Protein AF-0000000072044956 (afdb_homodimer)

Organism: Hevea brasiliensis (NCBI:txid3981)

Secondary structure (DSSP, 8-state):
--SSHHHHHHHTT-EEEEEE-SSEEEEEETTS-EEEEE--GGGTTSSSS-S-EEEEEE---TTTTS-TTTPPPEEEEEE-SSEEEEEETTSEEEEEESS-EEEES-EEEEEE-SSEEEEEETT--EEEEEEEEEE--SSS---EEEEEEEEEEE-GGGTTS-EEEEEE-SSEEEEEEESSSS-SS-PEEEEEEE--TTSTT-SSS---EEEEEE-HHHHTTSHHHHT-/--SSHHHHHHHTT-EEEEEE-SSEEEEEETTS-EEEEE--GGGTTSSSS-S-EEEEEE---TTTTS-TTTPPPEEEEEE-SSEEEEEETTS-EEEEESS-EEE-S-EEEEEE-SSEEEEEETT--EEEEEEEEEE--SSS---EEEEEEEEEEE-GGGTTS-EEEEEE-SSEEEEEEESSSS-SS-PEEEEEEE--TTSTT-SSS---EEEEEE-HHHHTTSHHHHT-

Radius of gyration: 22.31 Å; Cα contacts (8 Å, |Δi|>4): 1337; chains: 2; bounding box: 54×69×63 Å

Nearest PDB structures (foldseek):
  4dnv-assembly3_A  TM=7.582E-01  e=2.349E-16  Arabidopsis thaliana
  4d9s-assembly1_A  TM=7.689E-01  e=5.384E-16  Arabidopsis thaliana
  6xzm-assembly2_B  TM=7.632E-01  e=5.691E-16  Arabidopsis thaliana
  7q40-assembly1_A  TM=7.550E-01  e=3.161E-15  Homo sapiens
  3mvd-assembly1_K  TM=6.846E-01  e=3.550E-12  Drosophila melanogaster

Sequence (456 aa):
MDDALRSSSNLSRKVVSVAAGEAHTLALTGDGCVYSWGRGMFGRLGIGSEVDALLPVQVKCDTCSESEEKRLKLVGIAAGAYHSMALADDGSVWCWGYNPCILHAGACSVKAGGMMSLAIDNLGTLWIWGNCPQQSSSSGESGFSLVSSFTPIPVWDFHGHTVVKVACGNEHVVALVSVGETYEGEDLLCYSWGNNNHGQLGLGDRESRIHPELLKHLTSILPGLFMRMDDALRSSSNLSRKVVSVAAGEAHTLALTGDGCVYSWGRGMFGRLGIGSEVDALLPVQVKCDTCSESEEKRLKLVGIAAGAYHSMALADDGSVWCWGYNPCILHAGACSVKAGGMMSLAIDNLGTLWIWGNCPQQSSSSGESGFSLVSSFTPIPVWDFHGHTVVKVACGNEHVVALVSVGETYEGEDLLCYSWGNNNHGQLGLGDRESRIHPELLKHLTSILPGLFMR

pLDDT: mean 86.46, std 17.63, range [26.25, 98.56]

Solvent-accessible surface area (backbone atoms only — not comparable to full-atom values): 22345 Å² total; per-residue (Å²): 124,73,71,65,62,61,56,61,62,31,56,28,40,27,58,74,45,63,30,27,15,44,48,26,31,39,36,32,21,61,61,18,48,44,30,18,19,2,39,7,60,63,22,31,36,36,66,88,43,48,61,58,29,28,38,72,34,67,40,72,46,88,33,69,82,38,57,78,90,74,26,62,33,40,74,44,73,34,31,13,46,47,23,29,37,35,32,31,76,80,11,33,34,44,33,31,16,55,53,40,36,75,43,86,67,36,34,75,45,74,45,46,17,43,52,31,39,37,33,30,24,76,76,16,49,43,30,40,27,16,49,34,51,33,75,39,75,59,91,85,60,88,39,82,37,71,41,80,32,51,56,74,38,70,52,64,92,45,65,70,24,17,48,77,46,70,29,40,17,50,51,33,40,39,35,33,26,28,82,41,55,62,74,83,81,65,68,45,44,48,28,19,27,20,56,11,85,41,5,35,46,28,73,64,49,51,71,56,32,66,52,77,39,74,31,58,75,61,47,57,66,18,60,72,69,70,76,112,125,74,71,64,61,62,56,59,64,31,58,30,40,27,59,72,44,63,30,25,14,45,47,27,31,39,36,31,22,61,60,19,48,45,30,19,20,2,39,7,59,64,23,30,37,36,66,86,43,49,62,59,29,28,38,70,35,66,40,72,44,88,33,70,79,40,59,78,89,73,25,61,33,40,75,44,74,35,31,14,44,45,23,29,35,35,32,30,76,80,11,33,34,43,33,29,18,56,53,41,36,74,44,86,66,36,35,77,44,74,45,46,16,43,51,30,38,37,33,29,24,76,75,17,50,42,30,40,26,15,50,34,51,33,75,38,76,60,92,83,58,88,38,81,37,70,42,81,33,51,56,74,37,71,53,65,91,45,66,71,23,16,48,77,46,69,28,39,16,50,51,32,38,41,36,33,26,30,83,40,55,61,74,84,82,65,68,46,44,47,29,20,27,20,55,10,85,42,6,35,46,28,71,64,49,50,71,57,31,64,52,77,40,74,30,60,75,60,46,59,64,17,60,72,69,71,75,110

InterPro domains:
  IPR000408 Regulator of chromosome condensation, RCC1 [PF00415] (31-87)
  IPR000408 Regulator of chromosome condensation, RCC1 [PF00415] (190-219)
  IPR000408 Regulator of chromosome condensation, RCC1 [PR00633] (18-34)
  IPR000408 Regulator of chromosome condensation, RCC1 [PR00633] (34-48)
  IPR000408 Regulator of chromosome condensation, RCC1 [PR00633] (183-204)
  IPR000408 Regulator of chromosome condensation, RCC1 [PS00626] (77-87)
  IPR000408 Regulator of chromosome condensation, RCC1 [PS50012] (32-90)
  IPR000408 Regulator of chromosome condensation, RCC1 [PS50012] (124-179)
  IPR000408 Regulator of chromosome condensation, RCC1 [PS50012] (188-228)
  IPR009091 Regulator of chromosome condensation 1/beta-lactamase-inhibitor protein II [G3DSA:2.130.10.30] (4-102)
  IPR009091 Regulator of chromosome condensation 1/beta-lactamase-inhibitor protein II [G3DSA:2.130.10.30] (103-223)
  IPR009091 Regulator of chromosome condensation 1/beta-lactamase-inhibitor protein II [SSF50985] (11-60)
  IPR009091 Regulator of chromosome condensation 1/beta-lactamase-inhibitor protein II [SSF50985] (72-217)
  IPR051210 Ubiquitin ligases and GEF domain-containing protein [PTHR22870] (13-98)

Foldseek 3Di:
DVVVVVVVVVQLAQFDDKEDAQFKIWTAGNLQWIWMFGQCCQNQRQCPDRHGHPDTDTHDDVQPPPDSVRRWHWDDKYDAHFKIWTATPQQWIFIGGQQTEIDDQQFDDWYYEHQKIWTAHPQQWIKIFGFAWDQDPPDDDRAIGGDHGNDIDTQCVQVQKHWDDKDDYNWKIKTWIDPGSDDDPDHTWIWMFTAQCPPVRCCPDRGGHNHIDTNVVVCVVVVPDPPD/DVVVVVVVVVQQAQFDDKEDAQFKIWTAGNLQWIWMFGQCCQNQRQCPDRHGHPDTDTHDDVQVPDDSVRRWHWDDKYDAHFKIWTATPQQWIFIGGQLTEIRDQQFDDWYYEHQKIWTAHPQQWIKIFGQAWDQDPPDDDRAIGGDHGNDIDTQCVQVQKHWDDKDDYNWKIKTWIDPGSDDDPDHTWIWMFTAQCPPVRCCPDRGGHNHIDTNVVVCVVVVPDPPD

Structure (mmCIF, N/CA/C/O backbone):
data_AF-0000000072044956-model_v1
#
loop_
_entity.id
_entity.type
_entity.pdbx_description
1 polymer 'Uncharacterized protein'
#
loop_
_atom_site.group_PDB
_atom_site.id
_atom_site.type_symbol
_atom_site.label_atom_id
_atom_site.label_alt_id
_atom_site.label_comp_id
_atom_site.label_asym_id
_atom_site.label_entity_id
_atom_site.label_seq_id
_atom_site.pdbx_PDB_ins_code
_atom_site.Cartn_x
_atom_site.Cartn_y
_atom_site.Cartn_z
_atom_site.occupancy
_atom_site.B_iso_or_equiv
_atom_site.auth_seq_id
_atom_site.auth_comp_id
_atom_site.auth_asym_id
_atom_site.auth_atom_id
_atom_site.pdbx_PDB_model_num
ATOM 1 N N . MET A 1 1 ? 16.078 -40.281 10.008 1 28.23 1 MET A N 1
ATOM 2 C CA . MET A 1 1 ? 17.109 -39.344 9.562 1 28.23 1 MET A CA 1
ATOM 3 C C . MET A 1 1 ? 16.688 -38.625 8.281 1 28.23 1 MET A C 1
ATOM 5 O O . MET A 1 1 ? 17.219 -37.594 7.941 1 28.23 1 MET A O 1
ATOM 9 N N . ASP A 1 2 ? 16.203 -39.406 7.301 1 31.38 2 ASP A N 1
ATOM 10 C CA . ASP A 1 2 ? 15.859 -38.969 5.953 1 31.38 2 ASP A CA 1
ATOM 11 C C . ASP A 1 2 ? 14.641 -38.031 5.973 1 31.38 2 ASP A C 1
ATOM 13 O O . ASP A 1 2 ? 14.32 -37.406 4.973 1 31.38 2 ASP A O 1
ATOM 17 N N . ASP A 1 3 ? 13.656 -38.25 6.809 1 34.81 3 ASP A N 1
ATOM 18 C CA . ASP A 1 3 ? 12.391 -37.531 6.895 1 34.81 3 ASP A CA 1
ATOM 19 C C . ASP A 1 3 ? 12.609 -36.094 7.309 1 34.81 3 ASP A C 1
ATOM 21 O O . ASP A 1 3 ? 11.672 -35.281 7.32 1 34.81 3 ASP A O 1
ATOM 25 N N . ALA A 1 4 ? 13.555 -35.75 8.156 1 36.62 4 ALA A N 1
ATOM 26 C CA . ALA A 1 4 ? 13.969 -34.406 8.602 1 36.62 4 ALA A CA 1
ATOM 27 C C . ALA A 1 4 ? 14.398 -33.562 7.422 1 36.62 4 ALA A C 1
ATOM 29 O O . ALA A 1 4 ? 14.391 -32.312 7.516 1 36.62 4 ALA A O 1
ATOM 30 N N . LEU A 1 5 ? 15.094 -33.969 6.398 1 35.97 5 LEU A N 1
ATOM 31 C CA . LEU A 1 5 ? 15.594 -33.25 5.23 1 35.97 5 LEU A CA 1
ATOM 32 C C . LEU A 1 5 ? 14.445 -32.75 4.371 1 35.97 5 LEU A C 1
ATOM 34 O O . LEU A 1 5 ? 14.633 -31.844 3.547 1 35.97 5 LEU A O 1
ATOM 38 N N . ARG A 1 6 ? 13.344 -33.469 4.098 1 37.34 6 ARG A N 1
ATOM 39 C CA . ARG A 1 6 ? 12.164 -33.156 3.303 1 37.34 6 ARG A CA 1
ATOM 40 C C . ARG A 1 6 ? 11.398 -31.984 3.91 1 37.34 6 ARG A C 1
ATOM 42 O O . ARG A 1 6 ? 10.672 -31.281 3.207 1 37.34 6 ARG A O 1
ATOM 49 N N . SER A 1 7 ? 11.273 -31.781 5.184 1 41.22 7 SER A N 1
ATOM 50 C CA . SER A 1 7 ? 10.523 -30.812 5.977 1 41.22 7 SER A CA 1
ATOM 51 C C . SER A 1 7 ? 11.102 -29.406 5.824 1 41.22 7 SER A C 1
ATOM 53 O O . SER A 1 7 ? 10.352 -28.438 5.715 1 41.22 7 SER A O 1
ATOM 55 N N . SER A 1 8 ? 12.383 -29.219 6.031 1 42.69 8 SER A N 1
ATOM 56 C CA . SER A 1 8 ? 13.109 -27.969 5.977 1 42.69 8 SER A CA 1
ATOM 57 C C . SER A 1 8 ? 13.117 -27.391 4.566 1 42.69 8 SER A C 1
ATOM 59 O O . SER A 1 8 ? 13.016 -26.172 4.387 1 42.69 8 SER A O 1
ATOM 61 N N . SER A 1 9 ? 13.453 -28.203 3.535 1 43.94 9 SER A N 1
ATOM 62 C CA . SER A 1 9 ? 13.586 -27.781 2.146 1 43.94 9 SER A CA 1
ATOM 63 C C . SER A 1 9 ? 12.273 -27.219 1.607 1 43.94 9 SER A C 1
ATOM 65 O O . SER A 1 9 ? 12.273 -26.281 0.808 1 43.94 9 SER A O 1
ATOM 67 N N . ASN A 1 10 ? 11.109 -27.875 2.105 1 48.94 10 ASN A N 1
ATOM 68 C CA . ASN A 1 10 ? 9.758 -27.578 1.628 1 48.94 10 ASN A CA 1
ATOM 69 C C . ASN A 1 10 ? 9.266 -26.234 2.172 1 48.94 10 ASN A C 1
ATOM 71 O O . ASN A 1 10 ? 8.539 -25.516 1.487 1 48.94 10 ASN A O 1
ATOM 75 N N . LEU A 1 11 ? 9.586 -26.062 3.553 1 48.88 11 LEU A N 1
ATOM 76 C CA . LEU A 1 11 ? 9.258 -24.828 4.246 1 48.88 11 LEU A CA 1
ATOM 77 C C . LEU A 1 11 ? 9.883 -23.625 3.543 1 48.88 11 LEU A C 1
ATOM 79 O O . LEU A 1 11 ? 9.359 -22.516 3.623 1 48.88 11 LEU A O 1
ATOM 83 N N . SER A 1 12 ? 11.008 -23.953 2.76 1 54.25 12 SER A N 1
ATOM 84 C CA . SER A 1 12 ? 11.844 -22.922 2.154 1 54.25 12 SER A CA 1
ATOM 85 C C . SER A 1 12 ? 11.148 -22.297 0.952 1 54.25 12 SER A C 1
ATOM 87 O O . SER A 1 12 ? 11.383 -21.125 0.643 1 54.25 12 SER A O 1
ATOM 89 N N . ARG A 1 13 ? 10.047 -22.984 0.531 1 64.5 13 ARG A N 1
ATOM 90 C CA . ARG A 1 13 ? 9.5 -22.422 -0.694 1 64.5 13 ARG A CA 1
ATOM 91 C C . ARG A 1 13 ? 8.062 -21.938 -0.477 1 64.5 13 ARG A C 1
ATOM 93 O O . ARG A 1 13 ? 7.367 -21.609 -1.434 1 64.5 13 ARG A O 1
ATOM 100 N N . LYS A 1 14 ? 7.734 -21.797 0.806 1 85.88 14 LYS A N 1
ATOM 101 C CA . LYS A 1 14 ? 6.398 -21.297 1.13 1 85.88 14 LYS A CA 1
ATOM 102 C C . LYS A 1 14 ? 6.285 -19.797 0.848 1 85.88 14 LYS A C 1
ATOM 104 O O . LYS A 1 14 ? 7.215 -19.031 1.127 1 85.88 14 LYS A O 1
ATOM 109 N N . VAL A 1 15 ? 5.117 -19.5 0.279 1 91.94 15 VAL A N 1
ATOM 110 C CA . VAL A 1 15 ? 4.871 -18.078 0.07 1 91.94 15 VAL A CA 1
ATOM 111 C C . VAL A 1 15 ? 4.609 -17.391 1.411 1 91.94 15 VAL A C 1
ATOM 113 O O . VAL A 1 15 ? 3.75 -17.828 2.18 1 91.94 15 VAL A O 1
ATOM 116 N N . VAL A 1 16 ? 5.336 -16.359 1.676 1 93.12 16 VAL A N 1
ATOM 117 C CA . VAL A 1 16 ? 5.223 -15.719 2.986 1 93.12 16 VAL A CA 1
ATOM 118 C C . VAL A 1 16 ? 4.68 -14.297 2.83 1 93.12 16 VAL A C 1
ATOM 120 O O . VAL A 1 16 ? 4.227 -13.695 3.803 1 93.12 16 VAL A O 1
ATOM 123 N N . SER A 1 17 ? 4.711 -13.766 1.625 1 95.38 17 SER A N 1
ATOM 124 C CA . SER A 1 17 ? 4.184 -12.43 1.374 1 95.38 17 SER A CA 1
ATOM 125 C C . SER A 1 17 ? 3.742 -12.266 -0.077 1 95.38 17 SER A C 1
ATOM 127 O O . SER A 1 17 ? 4.246 -12.961 -0.963 1 95.38 17 SER A O 1
ATOM 129 N N . VAL A 1 18 ? 2.791 -11.383 -0.271 1 96.69 18 VAL A N 1
ATOM 130 C CA . VAL A 1 18 ? 2.316 -11.055 -1.612 1 96.69 18 VAL A CA 1
ATOM 131 C C . VAL A 1 18 ? 2.17 -9.547 -1.756 1 96.69 18 VAL A C 1
ATOM 133 O O . VAL A 1 18 ? 1.897 -8.844 -0.777 1 96.69 18 VAL A O 1
ATOM 136 N N . ALA A 1 19 ? 2.342 -9.047 -2.924 1 97.12 19 ALA A N 1
ATOM 137 C CA . ALA A 1 19 ? 2.109 -7.664 -3.336 1 97.12 19 ALA A CA 1
ATOM 138 C C . ALA A 1 19 ? 1.565 -7.602 -4.758 1 97.12 19 ALA A C 1
ATOM 140 O O . ALA A 1 19 ? 1.795 -8.508 -5.559 1 97.12 19 ALA A O 1
ATOM 141 N N . ALA A 1 20 ? 0.822 -6.562 -5.035 1 96.88 20 ALA A N 1
ATOM 142 C CA . ALA A 1 20 ? 0.231 -6.414 -6.363 1 96.88 20 ALA A CA 1
ATOM 143 C C . ALA A 1 20 ? 0.33 -4.973 -6.852 1 96.88 20 ALA A C 1
ATOM 145 O O . ALA A 1 20 ? 0.141 -4.035 -6.074 1 96.88 20 ALA A O 1
ATOM 146 N N . GLY A 1 21 ? 0.699 -4.793 -8.055 1 95.25 21 GLY A N 1
ATOM 147 C CA . GLY A 1 21 ? 0.636 -3.51 -8.734 1 95.25 21 GLY A CA 1
ATOM 148 C C . GLY A 1 21 ? -0.592 -3.357 -9.609 1 95.25 21 GLY A C 1
ATOM 149 O O . GLY A 1 21 ? -1.627 -3.975 -9.352 1 95.25 21 GLY A O 1
ATOM 150 N N . GLU A 1 22 ? -0.452 -2.531 -10.602 1 94 22 GLU A N 1
ATOM 151 C CA . GLU A 1 22 ? -1.601 -2.26 -11.461 1 94 22 GLU A CA 1
ATOM 152 C C . GLU A 1 22 ? -2.115 -3.541 -12.109 1 94 22 GLU A C 1
ATOM 154 O O . GLU A 1 22 ? -3.318 -3.811 -12.094 1 94 22 GLU A O 1
ATOM 159 N N . ALA A 1 23 ? -1.219 -4.316 -12.688 1 96.81 23 ALA A N 1
ATOM 160 C CA . ALA A 1 23 ? -1.613 -5.508 -13.43 1 96.81 23 ALA A CA 1
ATOM 161 C C . ALA A 1 23 ? -0.58 -6.621 -13.273 1 96.81 23 ALA A C 1
ATOM 163 O O . ALA A 1 23 ? -0.407 -7.449 -14.172 1 96.81 23 ALA A O 1
ATOM 164 N N . HIS A 1 24 ? 0.152 -6.605 -12.156 1 97.75 24 HIS A N 1
ATOM 165 C CA . HIS A 1 24 ? 1.129 -7.641 -11.852 1 97.75 24 HIS A CA 1
ATOM 166 C C . HIS A 1 24 ? 1.108 -7.996 -10.367 1 97.75 24 HIS A C 1
ATOM 168 O O . HIS A 1 24 ? 0.584 -7.234 -9.547 1 97.75 24 HIS A O 1
ATOM 174 N N . THR A 1 25 ? 1.603 -9.148 -10.109 1 98.06 25 THR A N 1
ATOM 175 C CA . THR A 1 25 ? 1.617 -9.68 -8.75 1 98.06 25 THR A CA 1
ATOM 176 C C . THR A 1 25 ? 3.008 -10.188 -8.383 1 98.06 25 THR A C 1
ATOM 178 O O . THR A 1 25 ? 3.721 -10.734 -9.234 1 98.06 25 THR A O 1
ATOM 181 N N . LEU A 1 26 ? 3.4 -9.992 -7.164 1 97.5 26 LEU A N 1
ATOM 182 C CA . LEU A 1 26 ? 4.629 -10.523 -6.578 1 97.5 26 LEU A CA 1
ATOM 183 C C . LEU A 1 26 ? 4.316 -11.492 -5.441 1 97.5 26 LEU A C 1
ATOM 185 O O . LEU A 1 26 ? 3.393 -11.258 -4.66 1 97.5 26 LEU A O 1
ATOM 189 N N . ALA A 1 27 ? 5.09 -12.508 -5.332 1 96.5 27 ALA A N 1
ATOM 190 C CA . ALA A 1 27 ? 5.074 -13.414 -4.188 1 96.5 27 ALA A CA 1
ATOM 191 C C . ALA A 1 27 ? 6.48 -13.633 -3.641 1 96.5 27 ALA A C 1
ATOM 193 O O . ALA A 1 27 ? 7.418 -13.891 -4.398 1 96.5 27 ALA A O 1
ATOM 194 N N . LEU A 1 28 ? 6.648 -13.516 -2.4 1 94.88 28 LEU A N 1
ATOM 195 C CA . LEU A 1 28 ? 7.895 -13.781 -1.691 1 94.88 28 LEU A CA 1
ATOM 196 C C . LEU A 1 28 ? 7.836 -15.133 -0.979 1 94.88 28 LEU A C 1
ATOM 198 O O . LEU A 1 28 ? 6.883 -15.414 -0.25 1 94.88 28 LEU A O 1
ATOM 202 N N . THR A 1 29 ? 8.859 -15.922 -1.203 1 91.69 29 THR A N 1
ATOM 203 C CA . THR A 1 29 ? 8.898 -17.234 -0.555 1 91.69 29 THR A CA 1
ATOM 204 C C . THR A 1 29 ? 9.867 -17.219 0.622 1 91.69 29 THR A C 1
ATOM 206 O O . THR A 1 29 ? 10.734 -16.359 0.715 1 91.69 29 THR A O 1
ATOM 209 N N . GLY A 1 30 ? 9.703 -18.156 1.497 1 88.81 30 GLY A N 1
ATOM 210 C CA . GLY A 1 30 ? 10.469 -18.25 2.73 1 88.81 30 GLY A CA 1
ATOM 211 C C . GLY A 1 30 ? 11.953 -18.422 2.498 1 88.81 30 GLY A C 1
ATOM 212 O O . GLY A 1 30 ? 12.766 -18.031 3.342 1 88.81 30 GLY A O 1
ATOM 213 N N . ASP A 1 31 ? 12.328 -18.969 1.312 1 86.62 31 ASP A N 1
ATOM 214 C CA . ASP A 1 31 ? 13.742 -19.156 1.01 1 86.62 31 ASP A CA 1
ATOM 215 C C . ASP A 1 31 ? 14.359 -17.891 0.431 1 86.62 31 ASP A C 1
ATOM 217 O O . ASP A 1 31 ? 15.523 -17.875 0.037 1 86.62 31 ASP A O 1
ATOM 221 N N . GLY A 1 32 ? 13.523 -16.906 0.326 1 90.25 32 GLY A N 1
ATOM 222 C CA . GLY A 1 32 ? 14.047 -15.609 -0.073 1 90.25 32 GLY A CA 1
ATOM 223 C C . GLY A 1 32 ? 14.008 -15.383 -1.573 1 90.25 32 GLY A C 1
ATOM 224 O O . GLY A 1 32 ? 14.758 -14.57 -2.105 1 90.25 32 GLY A O 1
ATOM 225 N N . CYS A 1 33 ? 13.18 -16.109 -2.273 1 90.88 33 CYS A N 1
ATOM 226 C CA . CYS A 1 33 ? 12.977 -15.898 -3.703 1 90.88 33 CYS A CA 1
ATOM 227 C C . CYS A 1 33 ? 11.703 -15.094 -3.959 1 90.88 33 CYS A C 1
ATOM 229 O O . CYS A 1 33 ? 10.773 -15.141 -3.16 1 90.88 33 CYS A O 1
ATOM 231 N N . VAL A 1 34 ? 11.758 -14.359 -5.055 1 94.19 34 VAL A N 1
ATOM 232 C CA . VAL A 1 34 ? 10.578 -13.609 -5.473 1 94.19 34 VAL A CA 1
ATOM 233 C C . VAL A 1 34 ? 10.07 -14.141 -6.812 1 94.19 34 VAL A C 1
ATOM 235 O O . VAL A 1 34 ? 10.867 -14.422 -7.715 1 94.19 34 VAL A O 1
ATOM 238 N N . TYR A 1 35 ? 8.805 -14.359 -6.855 1 94.94 35 TYR A N 1
ATOM 239 C CA . TYR A 1 35 ? 8.117 -14.695 -8.094 1 94.94 35 TYR A CA 1
ATOM 240 C C . TYR A 1 35 ? 7.195 -13.57 -8.539 1 94.94 35 TYR A C 1
ATOM 242 O O . TYR A 1 35 ? 6.637 -12.852 -7.703 1 94.94 35 TYR A O 1
ATOM 250 N N . SER A 1 36 ? 7.082 -13.414 -9.828 1 97.19 36 SER A N 1
ATOM 251 C CA . SER A 1 36 ? 6.203 -12.398 -10.391 1 97.19 36 SER A CA 1
ATOM 252 C C . SER A 1 36 ? 5.418 -12.938 -11.578 1 97.19 36 SER A C 1
ATOM 254 O O . SER A 1 36 ? 5.84 -13.898 -12.227 1 97.19 36 SER A O 1
ATOM 256 N N . TRP A 1 37 ? 4.227 -12.398 -11.766 1 98.25 37 TRP A N 1
ATOM 257 C CA . TRP A 1 37 ? 3.422 -12.719 -12.938 1 98.25 37 TRP A CA 1
ATOM 258 C C . TRP A 1 37 ? 2.473 -11.57 -13.273 1 98.25 37 TRP A C 1
ATOM 260 O O . TRP A 1 37 ? 2.307 -10.641 -12.484 1 98.25 37 TRP A O 1
ATOM 270 N N . GLY A 1 38 ? 1.836 -11.711 -14.5 1 98.38 38 GLY A N 1
ATOM 271 C CA . GLY A 1 38 ? 0.952 -10.664 -14.992 1 98.38 38 GLY A CA 1
ATOM 272 C C . GLY A 1 38 ? 1.553 -9.867 -16.125 1 98.38 38 GLY A C 1
ATOM 273 O O . GLY A 1 38 ? 2.223 -10.422 -17 1 98.38 38 GLY A O 1
ATOM 274 N N . ARG A 1 39 ? 1.214 -8.562 -16.125 1 98.5 39 ARG A N 1
ATOM 275 C CA . ARG A 1 39 ? 1.694 -7.68 -17.172 1 98.5 39 ARG A CA 1
ATOM 276 C C . ARG A 1 39 ? 3.205 -7.496 -17.094 1 98.5 39 ARG A C 1
ATOM 278 O O . ARG A 1 39 ? 3.75 -7.281 -16.016 1 98.5 39 ARG A O 1
ATOM 285 N N . GLY A 1 40 ? 3.861 -7.559 -18.25 1 97.75 40 GLY A N 1
ATOM 286 C CA . GLY A 1 40 ? 5.316 -7.496 -18.266 1 97.75 40 GLY A CA 1
ATOM 287 C C . GLY A 1 40 ? 5.852 -6.164 -18.75 1 97.75 40 GLY A C 1
ATOM 288 O O . GLY A 1 40 ? 7.062 -5.93 -18.719 1 97.75 40 GLY A O 1
ATOM 289 N N . MET A 1 41 ? 4.98 -5.277 -19.172 1 96.81 41 MET A N 1
ATOM 290 C CA . MET A 1 41 ? 5.371 -3.986 -19.734 1 96.81 41 MET A CA 1
ATOM 291 C C . MET A 1 41 ? 6.324 -3.256 -18.781 1 96.81 41 MET A C 1
ATOM 293 O O . MET A 1 41 ? 6.141 -3.283 -17.562 1 96.81 41 MET A O 1
ATOM 297 N N . PHE A 1 42 ? 7.43 -2.59 -19.297 1 95.44 42 PHE A N 1
ATOM 298 C CA . PHE A 1 42 ? 8.477 -1.84 -18.609 1 95.44 42 PHE A CA 1
ATOM 299 C C . PHE A 1 42 ? 9.43 -2.781 -17.891 1 95.44 42 PHE A C 1
ATOM 301 O O . PHE A 1 42 ? 10.359 -2.332 -17.219 1 95.44 42 PHE A O 1
ATOM 308 N N . GLY A 1 43 ? 9.188 -4.105 -18 1 96.19 43 GLY A N 1
ATOM 309 C CA . GLY A 1 43 ? 10.047 -5.066 -17.312 1 96.19 43 GLY A CA 1
ATOM 310 C C . GLY A 1 43 ? 9.68 -5.27 -15.859 1 96.19 43 GLY A C 1
ATOM 311 O O . GLY A 1 43 ? 10.516 -5.668 -15.047 1 96.19 43 GLY A O 1
ATOM 312 N N . ARG A 1 44 ? 8.445 -5.016 -15.539 1 96.38 44 ARG A N 1
ATOM 313 C CA . ARG A 1 44 ? 8.031 -4.953 -14.141 1 96.38 44 ARG A CA 1
ATOM 314 C C . ARG A 1 44 ? 7.973 -6.344 -13.523 1 96.38 44 ARG A C 1
ATOM 316 O O . ARG A 1 44 ? 7.832 -6.488 -12.305 1 96.38 44 ARG A O 1
ATOM 323 N N . LEU A 1 45 ? 8.172 -7.367 -14.312 1 97.19 45 LEU A N 1
ATOM 324 C CA . LEU A 1 45 ? 8.195 -8.719 -13.758 1 97.19 45 LEU A CA 1
ATOM 325 C C . LEU A 1 45 ? 9.617 -9.141 -13.414 1 97.19 45 LEU A C 1
ATOM 327 O O . LEU A 1 45 ? 9.828 -10.148 -12.742 1 97.19 45 LEU A O 1
ATOM 331 N N . GLY A 1 46 ? 10.648 -8.484 -13.898 1 95.44 46 GLY A N 1
ATOM 332 C CA . GLY A 1 46 ? 12.031 -8.75 -13.523 1 95.44 46 GLY A CA 1
ATOM 333 C C . GLY A 1 46 ? 12.602 -9.984 -14.188 1 95.44 46 GLY A C 1
ATOM 334 O O . GLY A 1 46 ? 13.484 -10.648 -13.633 1 95.44 46 GLY A O 1
ATOM 335 N N . ILE A 1 47 ? 12.07 -10.359 -15.344 1 93.56 47 ILE A N 1
ATOM 336 C CA . ILE A 1 47 ? 12.523 -11.594 -15.977 1 93.56 47 ILE A CA 1
ATOM 337 C C . ILE A 1 47 ? 13.273 -11.266 -17.266 1 93.56 47 ILE A C 1
ATOM 339 O O . ILE A 1 47 ? 13.484 -12.148 -18.109 1 93.56 47 ILE A O 1
ATOM 343 N N . GLY A 1 48 ? 13.617 -10.031 -17.484 1 92.19 48 GLY A N 1
ATOM 344 C CA . GLY A 1 48 ? 14.453 -9.641 -18.609 1 92.19 48 GLY A CA 1
ATOM 345 C C . GLY A 1 48 ? 13.672 -9.438 -19.891 1 92.19 48 GLY A C 1
ATOM 346 O O . GLY A 1 48 ? 14.242 -9.477 -20.984 1 92.19 48 GLY A O 1
ATOM 347 N N . SER A 1 49 ? 12.352 -9.352 -19.766 1 93.88 49 SER A N 1
ATOM 348 C CA . SER A 1 49 ? 11.492 -9.133 -20.922 1 93.88 49 SER A CA 1
ATOM 349 C C . SER A 1 49 ? 10.25 -8.336 -20.547 1 93.88 49 SER A C 1
ATOM 351 O O . SER A 1 49 ? 9.961 -8.148 -19.359 1 93.88 49 SER A O 1
ATOM 353 N N . GLU A 1 50 ? 9.57 -7.801 -21.531 1 96.75 50 GLU A N 1
ATOM 354 C CA . GLU A 1 50 ? 8.336 -7.051 -21.297 1 96.75 50 GLU A CA 1
ATOM 355 C C . GLU A 1 50 ? 7.105 -7.891 -21.625 1 96.75 50 GLU A C 1
ATOM 357 O O . GLU A 1 50 ? 5.988 -7.371 -21.672 1 96.75 50 GLU A O 1
ATOM 362 N N . VAL A 1 51 ? 7.316 -9.188 -21.859 1 97.56 51 VAL A N 1
ATOM 363 C CA . VAL A 1 51 ? 6.195 -10.07 -22.188 1 97.56 51 VAL A CA 1
ATOM 364 C C . VAL A 1 51 ? 5.402 -10.375 -20.922 1 97.56 51 VAL A C 1
ATOM 366 O O . VAL A 1 51 ? 5.977 -10.5 -19.828 1 97.56 51 VAL A O 1
ATOM 369 N N . ASP A 1 52 ? 4.125 -10.5 -21.109 1 98.56 52 ASP A N 1
ATOM 370 C CA . ASP A 1 52 ? 3.295 -10.922 -19.984 1 98.56 52 ASP A CA 1
ATOM 371 C C . ASP A 1 52 ? 3.646 -12.336 -19.531 1 98.56 52 ASP A C 1
ATOM 373 O O . ASP A 1 52 ? 3.994 -13.188 -20.359 1 98.56 52 ASP A O 1
ATOM 377 N N . ALA A 1 53 ? 3.643 -12.617 -18.312 1 98.06 53 ALA A N 1
ATOM 378 C CA . ALA A 1 53 ? 3.795 -13.961 -17.766 1 98.06 53 ALA A CA 1
ATOM 379 C C . ALA A 1 53 ? 2.48 -14.461 -17.172 1 98.06 53 ALA A C 1
ATOM 381 O O . ALA A 1 53 ? 1.96 -13.875 -16.219 1 98.06 53 ALA A O 1
ATOM 382 N N . LEU A 1 54 ? 1.954 -15.562 -17.641 1 98.06 54 LEU A N 1
ATOM 383 C CA . LEU A 1 54 ? 0.638 -16.047 -17.234 1 98.06 54 LEU A CA 1
ATOM 384 C C . LEU A 1 54 ? 0.746 -16.984 -16.047 1 98.06 54 LEU A C 1
ATOM 386 O O . LEU A 1 54 ? -0.265 -17.328 -15.43 1 98.06 54 LEU A O 1
ATOM 390 N N . LEU A 1 55 ? 1.954 -17.391 -15.75 1 96.88 55 LEU A N 1
ATOM 391 C CA . LEU A 1 55 ? 2.291 -18.172 -14.57 1 96.88 55 LEU A CA 1
ATOM 392 C C . LEU A 1 55 ? 3.377 -17.484 -13.75 1 96.88 55 LEU A C 1
ATOM 394 O O . LEU A 1 55 ? 4.156 -16.703 -14.289 1 96.88 55 LEU A O 1
ATOM 398 N N . PRO A 1 56 ? 3.385 -17.812 -12.453 1 95.88 56 PRO A N 1
ATOM 399 C CA . PRO A 1 56 ? 4.48 -17.25 -11.664 1 95.88 56 PRO A CA 1
ATOM 400 C C . PRO A 1 56 ? 5.855 -17.609 -12.219 1 95.88 56 PRO A C 1
ATOM 402 O O . PRO A 1 56 ? 6.109 -18.781 -12.531 1 95.88 56 PRO A O 1
ATOM 405 N N . VAL A 1 57 ? 6.695 -16.578 -12.312 1 95 57 VAL A N 1
ATOM 406 C CA . VAL A 1 57 ? 8.07 -16.781 -12.766 1 95 57 VAL A CA 1
ATOM 407 C C . VAL A 1 57 ? 9.039 -16.203 -11.734 1 95 57 VAL A C 1
ATOM 409 O O . VAL A 1 57 ? 8.781 -15.148 -11.148 1 95 57 VAL A O 1
ATOM 412 N N . GLN A 1 58 ? 10.078 -16.922 -11.562 1 92.19 58 GLN A N 1
ATOM 413 C CA . GLN A 1 58 ? 11.062 -16.453 -10.594 1 92.19 58 GLN A CA 1
ATOM 414 C C . GLN A 1 58 ? 11.805 -15.227 -11.125 1 92.19 58 GLN A C 1
ATOM 416 O O . GLN A 1 58 ? 12.258 -15.211 -12.273 1 92.19 58 GLN A O 1
ATOM 421 N N . VAL A 1 59 ? 11.844 -14.156 -10.305 1 93.19 59 VAL A N 1
ATOM 422 C CA . VAL A 1 59 ? 12.609 -12.961 -10.648 1 93.19 59 VAL A CA 1
ATOM 423 C C . VAL A 1 59 ? 14.102 -13.312 -10.719 1 93.19 59 VAL A C 1
ATOM 425 O O . VAL A 1 59 ? 14.617 -14.031 -9.859 1 93.19 59 VAL A O 1
ATOM 428 N N . LYS A 1 60 ? 14.727 -12.852 -11.711 1 84.19 60 LYS A N 1
ATOM 429 C CA . LYS A 1 60 ? 16.125 -13.164 -11.945 1 84.19 60 LYS A CA 1
ATOM 430 C C . LYS A 1 60 ? 17.031 -12.32 -11.055 1 84.19 60 LYS A C 1
ATOM 432 O O . LYS A 1 60 ? 17.172 -11.109 -11.273 1 84.19 60 LYS A O 1
ATOM 437 N N . CYS A 1 61 ? 17.328 -12.797 -9.961 1 74.69 61 CYS A N 1
ATOM 438 C CA . CYS A 1 61 ? 18.312 -12.125 -9.102 1 74.69 61 CYS A CA 1
ATOM 439 C C . CYS A 1 61 ? 19.594 -12.93 -9.008 1 74.69 61 CYS A C 1
ATOM 441 O O . CYS A 1 61 ? 19.562 -14.164 -8.961 1 74.69 61 CYS A O 1
ATOM 443 N N . ASP A 1 62 ? 20.672 -12.383 -9.391 1 66.12 62 ASP A N 1
ATOM 444 C CA . ASP A 1 62 ? 21.969 -13.047 -9.438 1 66.12 62 ASP A CA 1
ATOM 445 C C . ASP A 1 62 ? 22.156 -13.969 -8.234 1 66.12 62 ASP A C 1
ATOM 447 O O . ASP A 1 62 ? 22.828 -14.992 -8.328 1 66.12 62 ASP A O 1
ATOM 451 N N . THR A 1 63 ? 21.469 -13.68 -7.219 1 61.09 63 THR A N 1
ATOM 452 C CA . THR A 1 63 ? 21.797 -14.445 -6.02 1 61.09 63 THR A CA 1
ATOM 453 C C . THR A 1 63 ? 20.906 -15.672 -5.895 1 61.09 63 THR A C 1
ATOM 455 O O . THR A 1 63 ? 21.141 -16.547 -5.062 1 61.09 63 THR A O 1
ATOM 458 N N . CYS A 1 64 ? 19.875 -15.812 -6.746 1 61.75 64 CYS A N 1
ATOM 459 C CA . CYS A 1 64 ? 18.922 -16.906 -6.539 1 61.75 64 CYS A CA 1
ATOM 460 C C . CYS A 1 64 ? 19.516 -18.234 -6.965 1 61.75 64 CYS A C 1
ATOM 462 O O . CYS A 1 64 ? 19.109 -19.281 -6.465 1 61.75 64 CYS A O 1
ATOM 464 N N . SER A 1 65 ? 20.484 -18.156 -7.855 1 61.56 65 SER A N 1
ATOM 465 C CA . SER A 1 65 ? 21.078 -19.375 -8.375 1 61.56 65 SER A CA 1
ATOM 466 C C . SER A 1 65 ? 22.266 -19.828 -7.512 1 61.56 65 SER A C 1
ATOM 468 O O . SER A 1 65 ? 22.781 -20.922 -7.695 1 61.56 65 SER A O 1
ATOM 470 N N . GLU A 1 66 ? 22.578 -18.984 -6.629 1 66.88 66 GLU A N 1
ATOM 471 C CA . GLU A 1 66 ? 23.719 -19.344 -5.785 1 66.88 66 GLU A CA 1
ATOM 472 C C . GLU A 1 66 ? 23.328 -20.312 -4.684 1 66.88 66 GLU A C 1
ATOM 474 O O . GLU A 1 66 ? 22.125 -20.516 -4.43 1 66.88 66 GLU A O 1
ATOM 479 N N . SER A 1 67 ? 24.359 -21 -4.223 1 67.31 67 SER A N 1
ATOM 480 C CA . SER A 1 67 ? 24.094 -21.875 -3.088 1 67.31 67 SER A CA 1
ATOM 481 C C . SER A 1 67 ? 23.375 -21.125 -1.972 1 67.31 67 SER A C 1
ATOM 483 O O . SER A 1 67 ? 23.516 -19.906 -1.84 1 67.31 67 SER A O 1
ATOM 485 N N . GLU A 1 68 ? 22.469 -21.812 -1.324 1 65.88 68 GLU A N 1
ATOM 486 C CA . GLU A 1 68 ? 21.656 -21.234 -0.268 1 65.88 68 GLU A CA 1
ATOM 487 C C . GLU A 1 68 ? 22.5 -20.406 0.7 1 65.88 68 GLU A C 1
ATOM 489 O O . GLU A 1 68 ? 22.062 -19.344 1.153 1 65.88 68 GLU A O 1
ATOM 494 N N . GLU A 1 69 ? 23.734 -20.875 0.954 1 67.56 69 GLU A N 1
ATOM 495 C CA . GLU A 1 69 ? 24.594 -20.219 1.942 1 67.56 69 GLU A CA 1
ATOM 496 C C . GLU A 1 69 ? 25.078 -18.859 1.441 1 67.56 69 GLU A C 1
ATOM 498 O O . GLU A 1 69 ? 25.312 -17.953 2.236 1 67.56 69 GLU A O 1
ATOM 503 N N . LYS A 1 70 ? 25.188 -18.781 0.188 1 73.56 70 LYS A N 1
ATOM 504 C CA . LYS A 1 70 ? 25.781 -17.578 -0.378 1 73.56 70 LYS A CA 1
ATOM 505 C C . LYS A 1 70 ? 24.734 -16.688 -1.033 1 73.56 70 LYS A C 1
ATOM 507 O O . LYS A 1 70 ? 25.016 -15.562 -1.438 1 73.56 70 LYS A O 1
ATOM 512 N N . ARG A 1 71 ? 23.531 -17.172 -0.917 1 80.1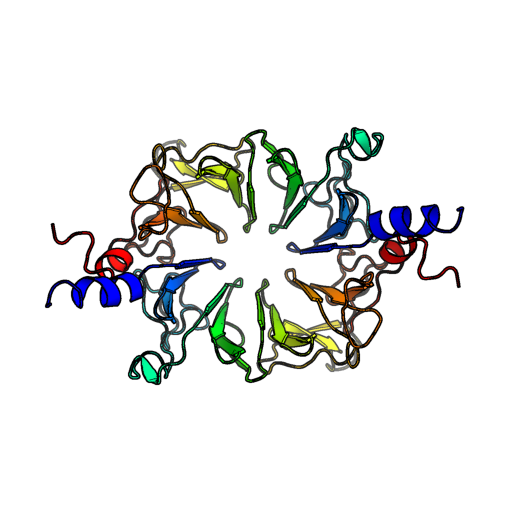9 71 ARG A N 1
ATOM 513 C CA . ARG A 1 71 ? 22.484 -16.5 -1.696 1 80.19 71 ARG A CA 1
ATOM 514 C C . ARG A 1 71 ? 21.875 -15.359 -0.91 1 80.19 71 ARG A C 1
ATOM 516 O O . ARG A 1 71 ? 21.672 -15.461 0.303 1 80.19 71 ARG A O 1
ATOM 523 N N . LEU A 1 72 ? 21.797 -14.258 -1.582 1 86.5 72 LEU A N 1
ATOM 524 C CA . LEU A 1 72 ? 21.047 -13.125 -1.041 1 86.5 72 LEU A CA 1
ATOM 525 C C . LEU A 1 72 ? 19.578 -13.484 -0.847 1 86.5 72 LEU A C 1
ATOM 527 O O . LEU A 1 72 ? 18.953 -14.055 -1.742 1 86.5 72 LEU A O 1
ATOM 531 N N . LYS A 1 73 ? 19.141 -13.289 0.367 1 90.56 73 LYS A N 1
ATOM 532 C CA . LYS A 1 73 ? 17.734 -13.578 0.65 1 90.56 73 LYS A CA 1
ATOM 533 C C . LYS A 1 73 ? 16.891 -12.305 0.609 1 90.56 73 LYS A C 1
ATOM 535 O O . LYS A 1 73 ? 17.219 -11.32 1.281 1 90.56 73 LYS A O 1
ATOM 540 N N . LEU A 1 74 ? 15.891 -12.359 -0.176 1 92.94 74 LEU A N 1
ATOM 541 C CA . LEU A 1 74 ? 14.922 -11.273 -0.157 1 92.94 74 LEU A CA 1
ATOM 542 C C . LEU A 1 74 ? 13.953 -11.43 1.012 1 92.94 74 LEU A C 1
ATOM 544 O O . LEU A 1 74 ? 13.523 -12.547 1.32 1 92.94 74 LEU A O 1
ATOM 548 N N . VAL A 1 75 ? 13.664 -10.328 1.697 1 95.06 75 VAL A N 1
ATOM 549 C CA . VAL A 1 75 ? 12.906 -10.422 2.938 1 95.06 75 VAL A CA 1
ATOM 550 C C . VAL A 1 75 ? 11.68 -9.516 2.863 1 95.06 75 VAL A C 1
ATOM 552 O O . VAL A 1 75 ? 10.828 -9.539 3.752 1 95.06 75 VAL A O 1
ATOM 555 N N . GLY A 1 76 ? 11.555 -8.727 1.837 1 96.12 76 GLY A N 1
ATOM 556 C CA . GLY A 1 76 ? 10.422 -7.828 1.631 1 96.12 76 GLY A CA 1
ATOM 557 C C . GLY A 1 76 ? 10.148 -7.543 0.167 1 96.12 76 GLY A C 1
ATOM 558 O O . GLY A 1 76 ? 11.062 -7.609 -0.665 1 96.12 76 GLY A O 1
ATOM 559 N N . ILE A 1 77 ? 8.898 -7.25 -0.117 1 96.81 77 ILE A N 1
ATOM 560 C CA . ILE A 1 77 ? 8.508 -6.891 -1.478 1 96.81 77 ILE A CA 1
ATOM 561 C C . ILE A 1 77 ? 7.527 -5.727 -1.447 1 96.81 77 ILE A C 1
ATOM 563 O O . ILE A 1 77 ? 6.828 -5.52 -0.451 1 96.81 77 ILE A O 1
ATOM 567 N N . ALA A 1 78 ? 7.5 -4.969 -2.459 1 96.25 78 ALA A N 1
ATOM 568 C CA . ALA A 1 78 ? 6.527 -3.918 -2.732 1 96.25 78 ALA A CA 1
ATOM 569 C C . ALA A 1 78 ? 6.277 -3.773 -4.23 1 96.25 78 ALA A C 1
ATOM 571 O O . ALA A 1 78 ? 7.18 -4 -5.039 1 96.25 78 ALA A O 1
ATOM 572 N N . ALA A 1 79 ? 5.062 -3.439 -4.547 1 96 79 ALA A N 1
ATOM 573 C CA . ALA A 1 79 ? 4.695 -3.225 -5.941 1 96 79 ALA A CA 1
ATOM 574 C C . ALA A 1 79 ? 4.059 -1.852 -6.141 1 96 79 ALA A C 1
ATOM 576 O O . ALA A 1 79 ? 3.117 -1.49 -5.43 1 96 79 ALA A O 1
ATOM 577 N N . GLY A 1 80 ? 4.605 -1.029 -7.02 1 93.75 80 GLY A N 1
ATOM 578 C CA . GLY A 1 80 ? 3.941 0.173 -7.496 1 93.75 80 GLY A CA 1
ATOM 579 C C . GLY A 1 80 ? 3.039 -0.078 -8.688 1 93.75 80 GLY A C 1
ATOM 580 O O . GLY A 1 80 ? 2.701 -1.225 -8.992 1 93.75 80 GLY A O 1
ATOM 581 N N . ALA A 1 81 ? 2.635 0.997 -9.328 1 93.5 81 ALA A N 1
ATOM 582 C CA . ALA A 1 81 ? 1.751 0.815 -10.477 1 93.5 81 ALA A CA 1
ATOM 583 C C . ALA A 1 81 ? 2.453 0.052 -11.594 1 93.5 81 ALA A C 1
ATOM 585 O O . ALA A 1 81 ? 1.875 -0.859 -12.188 1 93.5 81 ALA A O 1
ATOM 586 N N . TYR A 1 82 ? 3.74 0.377 -11.828 1 94.88 82 TYR A N 1
ATOM 587 C CA . TYR A 1 82 ? 4.414 -0.135 -13.016 1 94.88 82 TYR A CA 1
ATOM 588 C C . TYR A 1 82 ? 5.797 -0.671 -12.672 1 94.88 82 TYR A C 1
ATOM 590 O O . TYR A 1 82 ? 6.637 -0.852 -13.555 1 94.88 82 TYR A O 1
ATOM 598 N N . HIS A 1 83 ? 6.066 -0.841 -11.391 1 95.5 83 HIS A N 1
ATOM 599 C CA . HIS A 1 83 ? 7.371 -1.313 -10.945 1 95.5 83 HIS A CA 1
ATOM 600 C C . HIS A 1 83 ? 7.25 -2.203 -9.719 1 95.5 83 HIS A C 1
ATOM 602 O O . HIS A 1 83 ? 6.199 -2.236 -9.07 1 95.5 83 HIS A O 1
ATOM 608 N N . SER A 1 84 ? 8.266 -2.916 -9.484 1 96.88 84 SER A N 1
ATOM 609 C CA . SER A 1 84 ? 8.367 -3.852 -8.375 1 96.88 84 SER A CA 1
ATOM 610 C C . SER A 1 84 ? 9.656 -3.625 -7.578 1 96.88 84 SER A C 1
ATOM 612 O O . SER A 1 84 ? 10.648 -3.131 -8.117 1 96.88 84 SER A O 1
ATOM 614 N N . MET A 1 85 ? 9.578 -3.951 -6.312 1 96.19 85 MET A N 1
ATOM 615 C CA . MET A 1 85 ? 10.734 -3.783 -5.438 1 96.19 85 MET A CA 1
ATOM 616 C C . MET A 1 85 ? 10.898 -4.984 -4.512 1 96.19 85 MET A C 1
ATOM 618 O O . MET A 1 85 ? 9.906 -5.613 -4.129 1 96.19 85 MET A O 1
ATOM 622 N N . ALA A 1 86 ? 12.102 -5.203 -4.141 1 95.81 86 ALA A N 1
ATOM 623 C CA . ALA A 1 86 ? 12.43 -6.199 -3.123 1 95.81 86 ALA A CA 1
ATOM 624 C C . ALA A 1 86 ? 13.539 -5.699 -2.203 1 95.81 86 ALA A C 1
ATOM 626 O O . ALA A 1 86 ? 14.461 -5.008 -2.648 1 95.81 86 ALA A O 1
ATOM 627 N N . LEU A 1 87 ? 13.391 -6.012 -0.991 1 96.44 87 LEU A N 1
ATOM 628 C CA . LEU A 1 87 ? 14.391 -5.734 0.036 1 96.44 87 LEU A CA 1
ATOM 629 C C . LEU A 1 87 ? 15.141 -7.004 0.428 1 96.44 87 LEU A C 1
ATOM 631 O O . LEU A 1 87 ? 14.516 -8.031 0.724 1 96.44 87 LEU A O 1
ATOM 635 N N . ALA A 1 88 ? 16.453 -6.91 0.451 1 94.88 88 ALA A N 1
ATOM 636 C CA . ALA A 1 88 ? 17.266 -8.062 0.822 1 94.88 88 ALA A CA 1
ATOM 637 C C . ALA A 1 88 ? 17.688 -7.992 2.287 1 94.88 88 ALA A C 1
ATOM 639 O O . ALA A 1 88 ? 17.594 -6.934 2.914 1 94.88 88 ALA A O 1
ATOM 64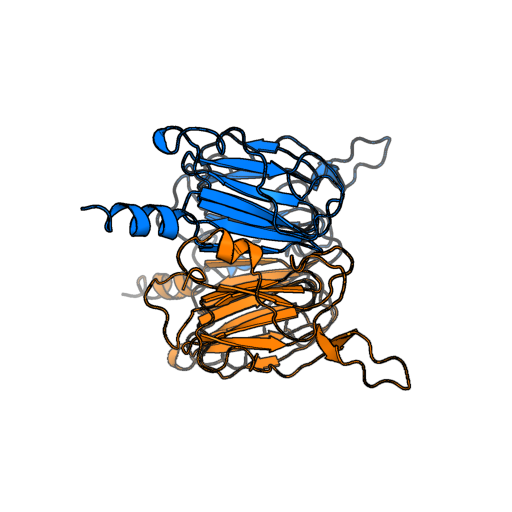0 N N . ASP A 1 89 ? 18.109 -9.133 2.812 1 93.06 89 ASP A N 1
ATOM 641 C CA . ASP A 1 89 ? 18.484 -9.234 4.219 1 93.06 89 ASP A CA 1
ATOM 642 C C . ASP A 1 89 ? 19.766 -8.453 4.512 1 93.06 89 ASP A C 1
ATOM 644 O O . ASP A 1 89 ? 20.031 -8.102 5.66 1 93.06 89 ASP A O 1
ATOM 648 N N . ASP A 1 90 ? 20.578 -8.094 3.445 1 92.19 90 ASP A N 1
ATOM 649 C CA . ASP A 1 90 ? 21.766 -7.281 3.662 1 92.19 90 ASP A CA 1
ATOM 650 C C . ASP A 1 90 ? 21.453 -5.793 3.539 1 92.19 90 ASP A C 1
ATOM 652 O O . ASP A 1 90 ? 22.359 -4.957 3.58 1 92.19 90 ASP A O 1
ATOM 656 N N . GLY A 1 91 ? 20.156 -5.539 3.311 1 94.88 91 GLY A N 1
ATOM 657 C CA . GLY A 1 91 ? 19.703 -4.156 3.248 1 94.88 91 GLY A CA 1
ATOM 658 C C . GLY A 1 91 ? 19.719 -3.588 1.843 1 94.88 91 GLY A C 1
ATOM 659 O O . GLY A 1 91 ? 19.312 -2.447 1.625 1 94.88 91 GLY A O 1
ATOM 660 N N . SER A 1 92 ? 20.172 -4.336 0.857 1 94.06 92 SER A N 1
ATOM 661 C CA . SER A 1 92 ? 20.094 -3.834 -0.512 1 94.06 92 SER A CA 1
ATOM 662 C C . SER A 1 92 ? 18.656 -3.832 -1.016 1 94.06 92 SER A C 1
ATOM 664 O O . SER A 1 92 ? 17.844 -4.66 -0.595 1 94.06 92 SER A O 1
ATOM 666 N N . VAL A 1 93 ? 18.344 -2.877 -1.857 1 95.56 93 VAL A N 1
ATOM 667 C CA . VAL A 1 93 ? 17.031 -2.736 -2.463 1 95.56 93 VAL A CA 1
ATOM 668 C C . VAL A 1 93 ? 17.125 -2.973 -3.969 1 95.56 93 VAL A C 1
ATOM 670 O O . VAL A 1 93 ? 17.969 -2.379 -4.645 1 95.56 93 VAL A O 1
ATOM 673 N N . TRP A 1 94 ? 16.328 -3.865 -4.418 1 93.5 94 TRP A N 1
ATOM 674 C CA . TRP A 1 94 ? 16.219 -4.172 -5.844 1 93.5 94 TRP A CA 1
ATOM 675 C C . TRP A 1 94 ? 14.914 -3.643 -6.418 1 93.5 94 TRP A C 1
ATOM 677 O O . TRP A 1 94 ? 13.836 -3.941 -5.898 1 93.5 94 TRP A O 1
ATOM 687 N N . CYS A 1 95 ? 15.016 -2.836 -7.379 1 94.81 95 CYS A N 1
ATOM 688 C CA . CYS A 1 95 ? 13.852 -2.283 -8.055 1 94.81 95 CYS A CA 1
ATOM 689 C C . CYS A 1 95 ? 13.906 -2.555 -9.555 1 94.81 95 CYS A C 1
ATOM 691 O O . CYS A 1 95 ? 14.945 -2.354 -10.188 1 94.81 95 CYS A O 1
ATOM 693 N N . TRP A 1 96 ? 12.844 -3.082 -10.102 1 94.69 96 TRP A N 1
ATOM 694 C CA . TRP A 1 96 ? 12.766 -3.324 -11.539 1 94.69 96 TRP A CA 1
ATOM 695 C C . TRP A 1 96 ? 11.414 -2.875 -12.094 1 94.69 96 TRP A C 1
ATOM 697 O O . TRP A 1 96 ? 10.484 -2.592 -11.328 1 94.69 96 TRP A O 1
ATOM 707 N N . GLY A 1 97 ? 11.305 -2.814 -13.422 1 94.56 97 GLY A N 1
ATOM 708 C CA . GLY A 1 97 ? 10.156 -2.207 -14.07 1 94.56 97 GLY A CA 1
ATOM 709 C C . GLY A 1 97 ? 10.406 -0.776 -14.508 1 94.56 97 GLY A C 1
ATOM 710 O O . GLY A 1 97 ? 11.461 -0.468 -15.062 1 94.56 97 GLY A O 1
ATOM 711 N N . TYR A 1 98 ? 9.297 0.037 -14.227 1 89.56 98 TYR A N 1
ATOM 712 C CA . TYR A 1 98 ? 9.477 1.45 -14.539 1 89.56 98 TYR A CA 1
ATOM 713 C C . TYR A 1 98 ? 10.492 2.09 -13.602 1 89.56 98 TYR A C 1
ATOM 715 O O . TYR A 1 98 ? 10.344 2.039 -12.375 1 89.56 98 TYR A O 1
ATOM 723 N N . ASN A 1 99 ? 11.703 2.59 -14.094 1 81.69 99 ASN A N 1
ATOM 724 C CA . ASN A 1 99 ? 12.797 3.242 -13.383 1 81.69 99 ASN A CA 1
ATOM 725 C C . ASN A 1 99 ? 13.539 2.262 -12.477 1 81.69 99 ASN A C 1
ATOM 727 O O . ASN A 1 99 ? 13.508 2.389 -11.258 1 81.69 99 ASN A O 1
ATOM 731 N N . PRO A 1 100 ? 14.219 1.316 -13.102 1 83.25 100 PRO A N 1
ATOM 732 C CA . PRO A 1 100 ? 14.93 0.284 -12.344 1 83.25 100 PRO A CA 1
ATOM 733 C C . PRO A 1 100 ? 16.141 0.835 -11.594 1 83.25 100 PRO A C 1
ATOM 735 O O . PRO A 1 100 ? 16.75 1.812 -12.031 1 83.25 100 PRO A O 1
ATOM 738 N N . CYS A 1 101 ? 16.406 0.17 -10.414 1 85.94 101 CYS A N 1
ATOM 739 C CA . CYS A 1 101 ? 17.562 0.59 -9.633 1 85.94 101 CYS A CA 1
ATOM 740 C C . CYS A 1 101 ? 17.969 -0.484 -8.633 1 85.94 101 CYS A C 1
ATOM 742 O O . CYS A 1 101 ? 17.156 -1.353 -8.289 1 85.94 101 CYS A O 1
ATOM 744 N N . ILE A 1 102 ? 19.219 -0.404 -8.305 1 82.5 102 ILE A N 1
ATOM 745 C CA . ILE A 1 102 ? 19.703 -1.118 -7.125 1 82.5 102 ILE A CA 1
ATOM 746 C C . ILE A 1 102 ? 20.281 -0.125 -6.117 1 82.5 102 ILE A C 1
ATOM 748 O O . ILE A 1 102 ? 21.109 0.722 -6.473 1 82.5 102 ILE A O 1
ATOM 752 N N . LEU A 1 103 ? 19.766 -0.183 -4.965 1 84.75 103 LEU A N 1
ATOM 753 C CA . LEU A 1 103 ? 20.25 0.665 -3.883 1 84.75 103 LEU A CA 1
ATOM 754 C C . LEU A 1 103 ? 21 -0.16 -2.84 1 84.75 103 LEU A C 1
ATOM 756 O O . LEU A 1 103 ? 20.438 -1.101 -2.27 1 84.75 103 LEU A O 1
ATOM 760 N N . HIS A 1 104 ? 22.266 0.188 -2.662 1 85.44 104 HIS A N 1
ATOM 761 C CA . HIS A 1 104 ? 23.094 -0.455 -1.647 1 85.44 104 HIS A CA 1
ATOM 762 C C . HIS A 1 104 ? 23.266 0.445 -0.428 1 85.44 104 HIS A C 1
ATOM 764 O O . HIS A 1 104 ? 24.312 1.056 -0.248 1 85.44 104 HIS A O 1
ATOM 770 N N . ALA A 1 105 ? 22.25 0.746 0.327 1 82.94 105 ALA A N 1
ATOM 771 C CA . ALA A 1 105 ? 22.312 1.726 1.409 1 82.94 105 ALA A CA 1
ATOM 772 C C . ALA A 1 105 ? 21.953 1.091 2.748 1 82.94 105 ALA A C 1
ATOM 774 O O . ALA A 1 105 ? 21.891 1.775 3.771 1 82.94 105 ALA A O 1
ATOM 775 N N . GLY A 1 106 ? 21.797 -0.225 2.871 1 93.94 106 GLY A N 1
ATOM 776 C CA . GLY A 1 106 ? 21.344 -0.832 4.109 1 93.94 106 GLY A CA 1
ATOM 777 C C . GLY A 1 106 ? 19.922 -0.444 4.469 1 93.94 106 GLY A C 1
ATOM 778 O O . GLY A 1 106 ? 19.672 0.069 5.559 1 93.94 106 GLY A O 1
ATOM 779 N N . ALA A 1 107 ? 19.016 -0.592 3.631 1 95.69 107 ALA A N 1
ATOM 780 C CA . ALA A 1 107 ? 17.609 -0.204 3.793 1 95.69 107 ALA A CA 1
ATOM 781 C C . ALA A 1 107 ? 16.891 -1.149 4.746 1 95.69 107 ALA A C 1
ATOM 783 O O . ALA A 1 107 ? 17.25 -2.318 4.871 1 95.69 107 ALA A O 1
ATOM 784 N N . CYS A 1 108 ? 15.891 -0.625 5.414 1 95.69 108 CYS A N 1
ATOM 785 C CA . CYS A 1 108 ? 15.078 -1.446 6.309 1 95.69 108 CYS A CA 1
ATOM 786 C C . CYS A 1 108 ? 13.609 -1.378 5.926 1 95.69 108 CYS A C 1
ATOM 788 O O . CYS A 1 108 ? 12.789 -2.133 6.453 1 95.69 108 CYS A O 1
ATOM 790 N N . SER A 1 109 ? 13.289 -0.483 5.02 1 95.75 109 SER A N 1
ATOM 791 C CA . SER A 1 109 ? 11.914 -0.36 4.555 1 95.75 109 SER A CA 1
ATOM 792 C C . SER A 1 109 ? 11.859 0.142 3.115 1 95.75 109 SER A C 1
ATOM 794 O O . SER A 1 109 ? 12.688 0.961 2.707 1 95.75 109 SER A O 1
ATOM 796 N N . VAL A 1 110 ? 10.898 -0.34 2.377 1 95.75 110 VAL A N 1
ATOM 797 C CA . VAL A 1 110 ? 10.656 0.123 1.014 1 95.75 110 VAL A CA 1
ATOM 798 C C . VAL A 1 110 ? 9.18 0.462 0.834 1 95.75 110 VAL A C 1
ATOM 800 O O . VAL A 1 110 ? 8.312 -0.161 1.454 1 95.75 110 VAL A O 1
ATOM 803 N N . LYS A 1 111 ? 8.922 1.462 0.059 1 94.31 111 LYS A N 1
ATOM 804 C CA . LYS A 1 111 ? 7.57 1.876 -0.306 1 94.31 111 LYS A CA 1
ATOM 805 C C . LYS A 1 111 ? 7.473 2.191 -1.796 1 94.31 111 LYS A C 1
ATOM 807 O O . LYS A 1 111 ? 8.344 2.869 -2.35 1 94.31 111 LYS A O 1
ATOM 812 N N . ALA A 1 112 ? 6.418 1.625 -2.383 1 92.56 112 ALA A N 1
ATOM 813 C CA . ALA A 1 112 ? 6.168 1.893 -3.797 1 92.56 112 ALA A CA 1
ATOM 814 C C . ALA A 1 112 ? 4.859 2.654 -3.988 1 92.56 112 ALA A C 1
ATOM 816 O O . ALA A 1 112 ? 3.809 2.227 -3.508 1 92.56 112 ALA A O 1
ATOM 817 N N . GLY A 1 113 ? 4.891 3.768 -4.633 1 89 113 GLY A N 1
ATOM 818 C CA . GLY A 1 113 ? 3.707 4.512 -5.039 1 89 113 GLY A CA 1
ATOM 819 C C . GLY A 1 113 ? 3.34 4.301 -6.496 1 89 113 GLY A C 1
ATOM 820 O O . GLY A 1 113 ? 3.648 3.258 -7.074 1 89 113 GLY A O 1
ATOM 821 N N . GLY A 1 114 ? 2.553 5.234 -7.031 1 87.25 114 GLY A N 1
ATOM 822 C CA . GLY A 1 114 ? 2.24 5.102 -8.445 1 87.25 114 GLY A CA 1
ATOM 823 C C . GLY A 1 114 ? 3.473 5.008 -9.32 1 87.25 114 GLY A C 1
ATOM 824 O O . GLY A 1 114 ? 3.738 3.965 -9.922 1 87.25 114 GLY A O 1
ATOM 825 N N . MET A 1 115 ? 4.238 6.023 -9.32 1 88.88 115 MET A N 1
ATOM 826 C CA . MET A 1 115 ? 5.441 6.051 -10.148 1 88.88 115 MET A CA 1
ATOM 827 C C . MET A 1 115 ? 6.656 6.477 -9.336 1 88.88 115 MET A C 1
ATOM 829 O O . MET A 1 115 ? 7.688 6.848 -9.898 1 88.88 115 MET A O 1
ATOM 833 N N . MET A 1 116 ? 6.512 6.449 -8.023 1 93.19 116 MET A N 1
ATOM 834 C CA . MET A 1 116 ? 7.602 6.812 -7.129 1 93.19 116 MET A CA 1
ATOM 835 C C . MET A 1 116 ? 8.031 5.617 -6.281 1 93.19 116 MET A C 1
ATOM 837 O O . MET A 1 116 ? 7.199 4.789 -5.906 1 93.19 116 MET A O 1
ATOM 841 N N . SER A 1 117 ? 9.266 5.551 -5.984 1 95.31 117 SER A N 1
ATOM 842 C CA . SER A 1 117 ? 9.852 4.539 -5.113 1 95.31 117 SER A CA 1
ATOM 843 C C . SER A 1 117 ? 10.586 5.176 -3.941 1 95.31 117 SER A C 1
ATOM 845 O O . SER A 1 117 ? 11.273 6.184 -4.109 1 95.31 117 SER A O 1
ATOM 847 N N . LEU A 1 118 ? 10.422 4.609 -2.785 1 96.88 118 LEU A N 1
ATOM 848 C CA . LEU A 1 118 ? 11.039 5.145 -1.575 1 96.88 118 LEU A CA 1
ATOM 849 C C . LEU A 1 118 ? 11.68 4.031 -0.754 1 96.88 118 LEU A C 1
ATOM 851 O O . LEU A 1 118 ? 11.203 2.895 -0.76 1 96.88 118 LEU A O 1
ATOM 855 N N . ALA A 1 119 ? 12.727 4.352 -0.1 1 97.19 119 ALA A N 1
ATOM 856 C CA . ALA A 1 119 ? 13.352 3.465 0.876 1 97.19 119 ALA A CA 1
ATOM 857 C C . ALA A 1 119 ? 13.891 4.25 2.068 1 97.19 119 ALA A C 1
ATOM 859 O O . ALA A 1 119 ? 14.344 5.387 1.916 1 97.19 119 ALA A O 1
ATOM 860 N N . ILE A 1 120 ? 13.773 3.75 3.219 1 97.81 120 ILE A N 1
ATOM 861 C CA . ILE A 1 120 ? 14.43 4.277 4.41 1 97.81 120 ILE A CA 1
ATOM 862 C C . ILE A 1 120 ? 15.57 3.346 4.828 1 97.81 120 ILE A C 1
ATOM 864 O O . ILE A 1 120 ? 15.375 2.131 4.93 1 97.81 120 ILE A O 1
ATOM 868 N N . ASP A 1 121 ? 16.75 3.863 5.004 1 97 121 ASP A N 1
ATOM 869 C CA . ASP A 1 121 ? 17.859 3.002 5.418 1 97 121 ASP A CA 1
ATOM 870 C C . ASP A 1 121 ? 17.953 2.945 6.941 1 97 121 ASP A C 1
ATOM 872 O O . ASP A 1 121 ? 17.172 3.578 7.648 1 97 121 ASP A O 1
ATOM 876 N N . ASN A 1 122 ? 18.859 2.146 7.465 1 95.44 122 ASN A N 1
ATOM 877 C CA . ASN A 1 122 ? 18.984 1.862 8.891 1 95.44 122 ASN A CA 1
ATOM 878 C C . ASN A 1 122 ? 19.422 3.1 9.672 1 95.44 122 ASN A C 1
ATOM 880 O O . ASN A 1 122 ? 19.297 3.145 10.891 1 95.44 122 ASN A O 1
ATOM 884 N N . LEU A 1 123 ? 19.938 4.125 8.984 1 94.75 123 LEU A N 1
ATOM 885 C CA . LEU A 1 123 ? 20.359 5.359 9.641 1 94.75 123 LEU A CA 1
ATOM 886 C C . LEU A 1 123 ? 19.234 6.391 9.633 1 94.75 123 LEU A C 1
ATOM 888 O O . LEU A 1 123 ? 19.375 7.48 10.188 1 94.75 123 LEU A O 1
ATOM 892 N N . GLY A 1 124 ? 18.109 6.035 8.953 1 96.5 124 GLY A N 1
ATOM 893 C CA . GLY A 1 124 ? 16.953 6.93 8.914 1 96.5 124 GLY A CA 1
ATOM 894 C C . GLY A 1 124 ? 16.969 7.855 7.711 1 96.5 124 GLY A C 1
ATOM 895 O O . GLY A 1 124 ? 16.203 8.82 7.656 1 96.5 124 GLY A O 1
ATOM 896 N N . THR A 1 125 ? 17.859 7.617 6.801 1 97.44 125 THR A N 1
ATOM 897 C CA . THR A 1 125 ? 17.891 8.391 5.562 1 97.44 125 THR A CA 1
ATOM 898 C C . THR A 1 125 ? 16.781 7.938 4.621 1 97.44 125 THR A C 1
ATOM 900 O O . THR A 1 125 ? 16.594 6.738 4.395 1 97.44 125 THR A O 1
ATOM 903 N N . LEU A 1 126 ? 16.016 8.891 4.066 1 98.19 126 LEU A N 1
ATOM 904 C CA . LEU A 1 126 ? 15.023 8.594 3.043 1 98.19 126 LEU A CA 1
ATOM 905 C C . LEU A 1 126 ? 15.633 8.703 1.648 1 98.19 126 LEU A C 1
ATOM 907 O O . LEU A 1 126 ? 16.266 9.703 1.318 1 98.19 126 LEU A O 1
ATOM 911 N N . TRP A 1 127 ? 15.453 7.68 0.912 1 97 127 TRP A N 1
ATOM 912 C CA . TRP A 1 127 ? 15.859 7.645 -0.489 1 97 127 TRP A CA 1
ATOM 913 C C . TRP A 1 127 ? 14.648 7.672 -1.408 1 97 127 TRP A C 1
ATOM 915 O O . TRP A 1 127 ? 13.633 7.031 -1.125 1 97 127 TRP A O 1
ATOM 925 N N . ILE A 1 128 ? 14.789 8.398 -2.49 1 96.19 128 ILE A N 1
ATOM 926 C CA . ILE A 1 128 ? 13.688 8.492 -3.441 1 96.19 128 ILE A CA 1
ATOM 927 C C . ILE A 1 128 ? 14.219 8.312 -4.863 1 96.19 128 ILE A C 1
ATOM 929 O O . ILE A 1 128 ? 15.312 8.766 -5.188 1 96.19 128 ILE A O 1
ATOM 933 N N . TRP A 1 129 ? 13.5 7.617 -5.691 1 95.06 129 TRP A N 1
ATOM 934 C CA . TRP A 1 129 ? 13.742 7.52 -7.129 1 95.06 129 TRP A CA 1
ATOM 935 C C . TRP A 1 129 ? 12.438 7.258 -7.883 1 95.06 129 TRP A C 1
ATOM 937 O O . TRP A 1 129 ? 11.367 7.195 -7.277 1 95.06 129 TRP A O 1
ATOM 947 N N . GLY A 1 130 ? 12.523 7.172 -9.242 1 93.75 130 GLY A N 1
ATOM 948 C CA . GLY A 1 130 ? 11.328 7.188 -10.07 1 93.75 130 GLY A CA 1
ATOM 949 C C . GLY A 1 130 ? 10.961 8.578 -10.555 1 93.75 130 GLY A C 1
ATOM 950 O O . GLY A 1 130 ? 11.812 9.32 -11.031 1 93.75 130 GLY A O 1
ATOM 951 N N . ASN A 1 131 ? 9.633 8.867 -10.562 1 93.25 131 ASN A N 1
ATOM 952 C CA . ASN A 1 131 ? 9.195 10.211 -10.914 1 93.25 131 ASN A CA 1
ATOM 953 C C . ASN A 1 131 ? 9.305 11.164 -9.727 1 93.25 131 ASN A C 1
ATOM 955 O O . ASN A 1 131 ? 8.375 11.273 -8.922 1 93.25 131 ASN A O 1
ATOM 959 N N . CYS A 1 132 ? 10.375 11.844 -9.672 1 92.69 132 CYS A N 1
ATOM 960 C CA . CYS A 1 132 ? 10.68 12.68 -8.523 1 92.69 132 CYS A CA 1
ATOM 961 C C . CYS A 1 132 ? 10.438 14.156 -8.844 1 92.69 132 CYS A C 1
ATOM 963 O O . CYS A 1 132 ? 10.625 14.586 -9.984 1 92.69 132 CYS A O 1
ATOM 965 N N . PRO A 1 133 ? 10.039 14.875 -7.766 1 92.94 133 PRO A N 1
ATOM 966 C CA . PRO A 1 133 ? 9.883 16.312 -7.961 1 92.94 133 PRO A CA 1
ATOM 967 C C . PRO A 1 133 ? 11.203 17.016 -8.289 1 92.94 133 PRO A C 1
ATOM 969 O O . PRO A 1 133 ? 12.195 16.812 -7.594 1 92.94 133 PRO A O 1
ATOM 972 N N . GLN A 1 134 ? 11.219 17.781 -9.359 1 90.19 134 GLN A N 1
ATOM 973 C CA . GLN A 1 134 ? 12.383 18.562 -9.758 1 90.19 134 GLN A CA 1
ATOM 974 C C . GLN A 1 134 ? 11.961 19.922 -10.32 1 90.19 134 GLN A C 1
ATOM 976 O O . GLN A 1 134 ? 10.805 20.109 -10.703 1 90.19 134 GLN A O 1
ATOM 981 N N . GLN A 1 135 ? 13 20.828 -10.273 1 84.19 135 GLN A N 1
ATOM 982 C CA . GLN A 1 135 ? 12.789 22.109 -10.914 1 84.19 135 GLN A CA 1
ATOM 983 C C . GLN A 1 135 ? 12.914 22 -12.43 1 84.19 135 GLN A C 1
ATOM 985 O O . GLN A 1 135 ? 13.859 21.391 -12.938 1 84.19 135 GLN A O 1
ATOM 990 N N . SER A 1 136 ? 11.867 22.25 -13.117 1 75.25 136 SER A N 1
ATOM 991 C CA . SER A 1 136 ? 11.938 22.188 -14.57 1 75.25 136 SER A CA 1
ATOM 992 C C . SER A 1 136 ? 12.961 23.188 -15.109 1 75.25 136 SER A C 1
ATOM 994 O O . SER A 1 136 ? 13.062 24.312 -14.617 1 75.25 136 SER A O 1
ATOM 996 N N . SER A 1 137 ? 14.117 22.719 -15.664 1 64.56 137 SER A N 1
ATOM 997 C CA . SER A 1 137 ? 15.094 23.594 -16.312 1 64.56 137 SER A CA 1
ATOM 998 C C . SER A 1 137 ? 14.602 24.062 -17.672 1 64.56 137 SER A C 1
ATOM 1000 O O . SER A 1 137 ? 15.258 24.859 -18.344 1 64.56 137 SER A O 1
ATOM 1002 N N . SER A 1 138 ? 13.68 23.375 -18.188 1 55.66 138 SER A N 1
ATOM 1003 C CA . SER A 1 138 ? 13.484 23.766 -19.578 1 55.66 138 SER A CA 1
ATOM 1004 C C . SER A 1 138 ? 13.336 25.281 -19.719 1 55.66 138 SER A C 1
ATOM 1006 O O . SER A 1 138 ? 13.023 25.969 -18.734 1 55.66 138 SER A O 1
ATOM 1008 N N . SER A 1 139 ? 13.461 25.672 -20.938 1 46.66 139 SER A N 1
ATOM 1009 C CA . SER A 1 139 ? 13.484 26.984 -21.594 1 46.66 139 SER A CA 1
ATOM 1010 C C . SER A 1 139 ? 12.312 27.844 -21.141 1 46.66 139 SER A C 1
ATOM 1012 O O . SER A 1 139 ? 11.195 27.688 -21.625 1 46.66 139 SER A O 1
ATOM 1014 N N . GLY A 1 140 ? 12.516 28.656 -20.094 1 54 140 GLY A N 1
ATOM 1015 C CA . GLY A 1 140 ? 11.812 29.875 -19.75 1 54 140 GLY A CA 1
ATOM 1016 C C . GLY A 1 140 ? 10.844 29.719 -18.594 1 54 140 GLY A C 1
ATOM 1017 O O . GLY A 1 140 ? 10.359 30.703 -18.047 1 54 140 GLY A O 1
ATOM 1018 N N . GLU A 1 141 ? 9.992 28.672 -18.484 1 54.22 141 GLU A N 1
ATOM 1019 C CA . GLU A 1 141 ? 9 28.672 -17.406 1 54.22 141 GLU A CA 1
ATOM 1020 C C . GLU A 1 141 ? 9.477 27.859 -16.203 1 54.22 141 GLU A C 1
ATOM 1022 O O . GLU A 1 141 ? 9.906 26.719 -16.344 1 54.22 141 GLU A O 1
ATOM 1027 N N . SER A 1 142 ? 10.117 28.469 -15.094 1 62.16 142 SER A N 1
ATOM 1028 C CA . SER A 1 142 ? 10.508 28.031 -13.758 1 62.16 142 SER A CA 1
ATOM 1029 C C . SER A 1 142 ? 9.391 27.25 -13.086 1 62.16 142 SER A C 1
ATOM 1031 O O . SER A 1 142 ? 8.391 27.828 -12.656 1 62.16 142 SER A O 1
ATOM 1033 N N . GLY A 1 143 ? 9.086 25.875 -13.555 1 82.5 143 GLY A N 1
ATOM 1034 C CA . GLY A 1 143 ? 7.891 25.281 -12.969 1 82.5 143 GLY A CA 1
ATOM 1035 C C . GLY A 1 143 ? 8.148 23.922 -12.352 1 82.5 143 GLY A C 1
ATOM 1036 O O . GLY A 1 143 ? 9.297 23.484 -12.25 1 82.5 143 GLY A O 1
ATOM 1037 N N . PHE A 1 144 ? 7.449 23.453 -11.641 1 91.19 144 PHE A N 1
ATOM 1038 C CA . PHE A 1 144 ? 7.398 22.125 -11.031 1 91.19 144 PHE A CA 1
ATOM 1039 C C . PHE A 1 144 ? 7.219 21.047 -12.094 1 91.19 144 PHE A C 1
ATOM 1041 O O . PHE A 1 144 ? 6.43 21.203 -13.023 1 91.19 144 PHE A O 1
ATOM 1048 N N . SER A 1 145 ? 8.086 20.047 -12.094 1 91.88 145 SER A N 1
ATOM 1049 C CA . SER A 1 145 ? 7.871 18.859 -12.914 1 91.88 145 SER A CA 1
ATOM 1050 C C . SER A 1 145 ? 8.25 17.594 -12.164 1 91.88 145 SER A C 1
ATOM 1052 O O . SER A 1 145 ? 9.023 17.641 -11.203 1 91.88 145 SER A O 1
ATOM 1054 N N . LEU A 1 146 ? 7.613 16.562 -12.523 1 91.06 146 LEU A N 1
ATOM 1055 C CA . LEU A 1 146 ? 8.055 15.227 -12.117 1 91.06 146 LEU A CA 1
ATOM 1056 C C . LEU A 1 146 ? 8.984 14.625 -13.164 1 91.06 146 LEU A C 1
ATOM 1058 O O . LEU A 1 146 ? 8.602 14.469 -14.32 1 91.06 146 LEU A O 1
ATOM 1062 N N . VAL A 1 147 ? 10.18 14.367 -12.711 1 90.44 147 VAL A N 1
ATOM 1063 C CA . VAL A 1 147 ? 11.188 13.875 -13.641 1 90.44 147 VAL A CA 1
ATOM 1064 C C . VAL A 1 147 ? 11.617 12.469 -13.25 1 90.44 147 VAL A C 1
ATOM 1066 O O . VAL A 1 147 ? 11.828 12.18 -12.07 1 90.44 147 VAL A O 1
ATOM 1069 N N . SER A 1 148 ? 11.727 11.648 -14.25 1 89.81 148 SER A N 1
ATOM 1070 C CA . SER A 1 148 ? 12.141 10.266 -14.023 1 89.81 148 SER A CA 1
ATOM 1071 C C . SER A 1 148 ? 13.617 10.188 -13.641 1 89.81 148 SER A C 1
ATOM 1073 O O . SER A 1 148 ? 14.477 10.734 -14.336 1 89.81 148 SER A O 1
ATOM 1075 N N . SER A 1 149 ? 13.914 9.625 -12.5 1 89 149 SER A N 1
ATOM 1076 C CA . SER A 1 149 ? 15.273 9.367 -12.055 1 89 149 SER A CA 1
ATOM 1077 C C . SER A 1 149 ? 15.492 7.887 -11.758 1 89 149 SER A C 1
ATOM 1079 O O . SER A 1 149 ? 14.727 7.277 -11.008 1 89 149 SER A O 1
ATOM 1081 N N . PHE A 1 150 ? 16.562 7.266 -12.297 1 88.56 150 PHE A N 1
ATOM 1082 C CA . PHE A 1 150 ? 16.859 5.852 -12.109 1 88.56 150 PHE A CA 1
ATOM 1083 C C . PHE A 1 150 ? 17.875 5.656 -10.984 1 88.56 150 PHE A C 1
ATOM 1085 O O . PHE A 1 150 ? 18.25 4.527 -10.664 1 88.56 150 PHE A O 1
ATOM 1092 N N . THR A 1 151 ? 18.297 6.723 -10.477 1 90.56 151 THR A N 1
ATOM 1093 C CA . THR A 1 151 ? 19.25 6.668 -9.375 1 90.56 151 THR A CA 1
ATOM 1094 C C . THR A 1 151 ? 18.625 7.16 -8.078 1 90.56 151 THR A C 1
ATOM 1096 O O . THR A 1 151 ? 18.141 8.289 -8.008 1 90.56 151 THR A O 1
ATOM 1099 N N . PRO A 1 152 ? 18.625 6.219 -7.156 1 93.31 152 PRO A N 1
ATOM 1100 C CA . PRO A 1 152 ? 18.125 6.688 -5.867 1 93.31 152 PRO A CA 1
ATOM 1101 C C . PRO A 1 152 ? 18.922 7.867 -5.312 1 93.31 152 PRO A C 1
ATOM 1103 O O . PRO A 1 152 ? 20.156 7.859 -5.355 1 93.31 152 PRO A O 1
ATOM 1106 N N . ILE A 1 153 ? 18.234 8.852 -4.816 1 93.88 153 ILE A N 1
ATOM 1107 C CA . ILE A 1 153 ? 18.875 10.031 -4.234 1 93.88 153 ILE A CA 1
ATOM 1108 C C . ILE A 1 153 ? 18.391 10.227 -2.801 1 93.88 153 ILE A C 1
ATOM 1110 O O . ILE A 1 153 ? 17.188 10.102 -2.527 1 93.88 153 ILE A O 1
ATOM 1114 N N . PRO A 1 154 ? 19.328 10.516 -1.934 1 95.69 154 PRO A N 1
ATOM 1115 C CA . PRO A 1 154 ? 18.859 10.852 -0.589 1 95.69 154 PRO A CA 1
ATOM 1116 C C . PRO A 1 154 ? 18.078 12.164 -0.548 1 95.69 154 PRO A C 1
ATOM 1118 O O . PRO A 1 154 ? 18.406 13.109 -1.274 1 95.69 154 PRO A O 1
ATOM 1121 N N . VAL A 1 155 ? 17.016 12.18 0.206 1 97.44 155 VAL A N 1
ATOM 1122 C CA . VAL A 1 155 ? 16.344 13.445 0.478 1 97.44 155 VAL A CA 1
ATOM 1123 C C . VAL A 1 155 ? 17.141 14.258 1.482 1 97.44 155 VAL A C 1
ATOM 1125 O O . VAL A 1 155 ? 16.906 14.18 2.691 1 97.44 155 VAL A O 1
ATOM 1128 N N . TRP A 1 156 ? 17.969 15.094 1.027 1 97 156 TRP A N 1
ATOM 1129 C CA . TRP A 1 156 ? 19 15.773 1.812 1 97 156 TRP A CA 1
ATOM 1130 C C . TRP A 1 156 ? 18.375 16.75 2.803 1 97 156 TRP A C 1
ATOM 1132 O O . TRP A 1 156 ? 19 17.109 3.801 1 97 156 TRP A O 1
ATOM 1142 N N . ASP A 1 157 ? 17.125 17.172 2.533 1 97.44 157 ASP A N 1
ATOM 1143 C CA . ASP A 1 157 ? 16.438 18.094 3.438 1 97.44 157 ASP A CA 1
ATOM 1144 C C . ASP A 1 157 ? 16.344 17.5 4.844 1 97.44 157 ASP A C 1
ATOM 1146 O O . ASP A 1 157 ? 16.203 18.234 5.82 1 97.44 157 ASP A O 1
ATOM 1150 N N . PHE A 1 158 ? 16.453 16.172 4.895 1 97.69 158 PHE A N 1
ATOM 1151 C CA . PHE A 1 158 ? 16.266 15.523 6.188 1 97.69 158 PHE A CA 1
ATOM 1152 C C . PHE A 1 158 ? 17.609 15.117 6.785 1 97.69 158 PHE A C 1
ATOM 1154 O O . PHE A 1 158 ? 17.672 14.328 7.73 1 97.69 158 PHE A O 1
ATOM 1161 N N . HIS A 1 159 ? 18.719 15.594 6.152 1 96.06 159 HIS A N 1
ATOM 1162 C CA . HIS A 1 159 ? 20.031 15.305 6.723 1 96.06 159 HIS A CA 1
ATOM 1163 C C . HIS A 1 159 ? 20.094 15.703 8.195 1 96.06 159 HIS A C 1
ATOM 1165 O O . HIS A 1 159 ? 19.672 16.797 8.562 1 96.06 159 HIS A O 1
ATOM 1171 N N . GLY A 1 160 ? 20.562 14.836 9.039 1 95.31 160 GLY A N 1
ATOM 1172 C CA . GLY A 1 160 ? 20.641 15.094 10.469 1 95.31 160 GLY A CA 1
ATOM 1173 C C . GLY A 1 160 ? 19.375 14.742 11.227 1 95.31 160 GLY A C 1
ATOM 1174 O O . GLY A 1 160 ? 19.266 15.016 12.422 1 95.31 160 GLY A O 1
ATOM 1175 N N . HIS A 1 161 ? 18.422 14.258 10.531 1 97.06 161 HIS A N 1
ATOM 1176 C CA . HIS A 1 161 ? 17.188 13.781 11.125 1 97.06 161 HIS A CA 1
ATOM 1177 C C . HIS A 1 161 ? 16.906 12.336 10.727 1 97.06 161 HIS A C 1
ATOM 1179 O O . HIS A 1 161 ? 17.609 11.773 9.883 1 97.06 161 HIS A O 1
ATOM 1185 N N . THR A 1 162 ? 15.992 11.703 11.422 1 97.31 162 THR A N 1
ATOM 1186 C CA . THR A 1 162 ? 15.586 10.328 11.141 1 97.31 162 THR A CA 1
ATOM 1187 C C . THR A 1 162 ? 14.18 10.297 10.547 1 97.31 162 THR A C 1
ATOM 1189 O O . THR A 1 162 ? 13.227 10.789 11.156 1 97.31 162 THR A O 1
ATOM 1192 N N . VAL A 1 163 ? 14.109 9.828 9.32 1 97.94 163 VAL A N 1
ATOM 1193 C CA . VAL A 1 163 ? 12.789 9.562 8.75 1 97.94 163 VAL A CA 1
ATOM 1194 C C . VAL A 1 163 ? 12.234 8.258 9.312 1 97.94 163 VAL A C 1
ATOM 1196 O O . VAL A 1 163 ? 12.891 7.215 9.234 1 97.94 163 VAL A O 1
ATOM 1199 N N . VAL A 1 164 ? 11.039 8.305 9.859 1 96.56 164 VAL A N 1
ATOM 1200 C CA . VAL A 1 164 ? 10.477 7.172 10.594 1 96.56 164 VAL A CA 1
ATOM 1201 C C . VAL A 1 164 ? 9.414 6.484 9.742 1 96.56 164 VAL A C 1
ATOM 1203 O O . VAL A 1 164 ? 9.312 5.254 9.727 1 96.56 164 VAL A O 1
ATOM 1206 N N . LYS A 1 165 ? 8.602 7.234 9.07 1 96.5 165 LYS A N 1
ATOM 1207 C CA . LYS A 1 165 ? 7.551 6.73 8.195 1 96.5 165 LYS A CA 1
ATOM 1208 C C . LYS A 1 165 ? 7.414 7.59 6.941 1 96.5 165 LYS A C 1
ATOM 1210 O O . LYS A 1 165 ? 7.711 8.789 6.973 1 96.5 165 LYS A O 1
ATOM 1215 N N . VAL A 1 166 ? 6.988 6.961 5.898 1 97.38 166 VAL A N 1
ATOM 1216 C CA . VAL A 1 166 ? 6.766 7.684 4.652 1 97.38 166 VAL A CA 1
ATOM 1217 C C . VAL A 1 166 ? 5.594 7.059 3.896 1 97.38 166 VAL A C 1
ATOM 1219 O O . VAL A 1 166 ? 5.328 5.863 4.035 1 97.38 166 VAL A O 1
ATOM 1222 N N . ALA A 1 167 ? 4.863 7.816 3.23 1 96.62 167 ALA A N 1
ATOM 1223 C CA . ALA A 1 167 ? 3.83 7.414 2.281 1 96.62 167 ALA A CA 1
ATOM 1224 C C . ALA A 1 167 ? 3.889 8.266 1.015 1 96.62 167 ALA A C 1
ATOM 1226 O O . ALA A 1 167 ? 4.395 9.391 1.036 1 96.62 167 ALA A O 1
ATOM 1227 N N . CYS A 1 168 ? 3.484 7.656 -0.047 1 94.44 168 CYS A N 1
ATOM 1228 C CA . CYS A 1 168 ? 3.453 8.43 -1.283 1 94.44 168 CYS A CA 1
ATOM 1229 C C . CYS A 1 168 ? 2.215 8.094 -2.105 1 94.44 168 CYS A C 1
ATOM 1231 O O . CYS A 1 168 ? 1.762 6.949 -2.115 1 94.44 168 CYS A O 1
ATOM 1233 N N . GLY A 1 169 ? 1.642 9.078 -2.699 1 92.5 169 GLY A N 1
ATOM 1234 C CA . GLY A 1 169 ? 0.573 8.93 -3.676 1 92.5 169 GLY A CA 1
ATOM 1235 C C . GLY A 1 169 ? 1.079 8.82 -5.102 1 92.5 169 GLY A C 1
ATOM 1236 O O . GLY A 1 169 ? 2.115 8.203 -5.352 1 92.5 169 GLY A O 1
ATOM 1237 N N . ASN A 1 170 ? 0.275 9.352 -6.047 1 91 170 ASN A N 1
ATOM 1238 C CA . ASN A 1 170 ? 0.715 9.32 -7.438 1 91 170 ASN A CA 1
ATOM 1239 C C . ASN A 1 170 ? 1.838 10.32 -7.691 1 91 170 ASN A C 1
ATOM 1241 O O . ASN A 1 170 ? 2.779 10.031 -8.43 1 91 170 ASN A O 1
ATOM 1245 N N . GLU A 1 171 ? 1.698 11.477 -6.992 1 94.69 171 GLU A N 1
ATOM 1246 C CA . GLU A 1 171 ? 2.623 12.539 -7.359 1 94.69 171 GLU A CA 1
ATOM 1247 C C . GLU A 1 171 ? 3.082 13.32 -6.133 1 94.69 171 GLU A C 1
ATOM 1249 O O . GLU A 1 171 ? 3.611 14.43 -6.254 1 94.69 171 GLU A O 1
ATOM 1254 N N . HIS A 1 172 ? 2.848 12.805 -4.945 1 96.75 172 HIS A N 1
ATOM 1255 C CA . HIS A 1 172 ? 3.232 13.508 -3.727 1 96.75 172 HIS A CA 1
ATOM 1256 C C . HIS A 1 172 ? 3.695 12.523 -2.652 1 96.75 172 HIS A C 1
ATOM 1258 O O . HIS A 1 172 ? 3.369 11.336 -2.707 1 96.75 172 HIS A O 1
ATOM 1264 N N . VAL A 1 173 ? 4.453 13.062 -1.73 1 97.81 173 VAL A N 1
ATOM 1265 C CA . VAL A 1 173 ? 5.047 12.281 -0.65 1 97.81 173 VAL A CA 1
ATOM 1266 C C . VAL A 1 173 ? 4.738 12.938 0.693 1 97.81 173 VAL A C 1
ATOM 1268 O O . VAL A 1 173 ? 4.707 14.172 0.798 1 97.81 173 VAL A O 1
ATOM 1271 N N . VAL A 1 174 ? 4.488 12.195 1.703 1 97.62 174 VAL A N 1
ATOM 1272 C CA . VAL A 1 174 ? 4.371 12.641 3.09 1 97.62 174 VAL A CA 1
ATOM 1273 C C . VAL A 1 174 ? 5.293 11.805 3.977 1 97.62 174 VAL A C 1
ATOM 1275 O O . VAL A 1 174 ? 5.367 10.586 3.828 1 97.62 174 VAL A O 1
ATOM 1278 N N . ALA A 1 175 ? 6.039 12.438 4.828 1 97.94 175 ALA A N 1
ATOM 1279 C CA . ALA A 1 175 ? 7.02 11.75 5.664 1 97.94 175 ALA A CA 1
ATOM 1280 C C . ALA A 1 175 ? 6.926 12.211 7.117 1 97.94 175 ALA A C 1
ATOM 1282 O O . ALA A 1 175 ? 6.672 13.391 7.387 1 97.94 175 ALA A O 1
ATOM 1283 N N . LEU A 1 176 ? 7.09 11.312 8.031 1 96.75 176 LEU A N 1
ATOM 1284 C CA . LEU A 1 176 ? 7.238 11.594 9.461 1 96.75 176 LEU A CA 1
ATOM 1285 C C . LEU A 1 176 ? 8.703 11.562 9.867 1 96.75 176 LEU A C 1
ATOM 1287 O O . LEU A 1 176 ? 9.383 10.547 9.688 1 96.75 176 LEU A O 1
ATOM 1291 N N . VAL A 1 177 ? 9.094 12.641 10.383 1 97 177 VAL A N 1
ATOM 1292 C CA . VAL A 1 177 ? 10.523 12.852 10.594 1 97 177 VAL A CA 1
ATOM 1293 C C . VAL A 1 177 ? 10.773 13.266 12.047 1 97 177 VAL A C 1
ATOM 1295 O O . VAL A 1 177 ? 10.008 14.047 12.617 1 97 177 VAL A O 1
ATOM 1298 N N . SER A 1 178 ? 11.875 12.781 12.617 1 94.81 178 SER A N 1
ATOM 1299 C CA . SER A 1 178 ? 12.25 13.133 13.984 1 94.81 178 SER A CA 1
ATOM 1300 C C . SER A 1 178 ? 12.672 14.594 14.086 1 94.81 178 SER A C 1
ATOM 1302 O O . SER A 1 178 ? 13.086 15.195 13.094 1 94.81 178 SER A O 1
ATOM 1304 N N . VAL A 1 179 ? 12.539 15.164 15.211 1 90 179 VAL A N 1
ATOM 1305 C CA . VAL A 1 179 ? 12.977 16.531 15.453 1 90 179 VAL A CA 1
ATOM 1306 C C . VAL A 1 179 ? 14.5 16.578 15.508 1 90 179 VAL A C 1
ATOM 1308 O O . VAL A 1 179 ? 15.117 17.5 14.953 1 90 179 VAL A O 1
ATOM 1311 N N . GLY A 1 180 ? 15.156 15.586 16.078 1 90.25 180 GLY A N 1
ATOM 1312 C CA . GLY A 1 180 ? 16.609 15.508 16.172 1 90.25 180 GLY A CA 1
ATOM 1313 C C . GLY A 1 180 ? 17.203 14.414 15.312 1 90.25 180 GLY A C 1
ATOM 1314 O O . GLY A 1 180 ? 16.562 13.938 14.375 1 90.25 180 GLY A O 1
ATOM 1315 N N . GLU A 1 181 ? 18.406 14.094 15.555 1 92.19 181 GLU A N 1
ATOM 1316 C CA . GLU A 1 181 ? 19.156 13.148 14.75 1 92.19 181 GLU A CA 1
ATOM 1317 C C . GLU A 1 181 ? 18.656 11.719 14.953 1 92.19 181 GLU A C 1
ATOM 1319 O O . GLU A 1 181 ? 18.719 10.898 14.031 1 92.19 181 GLU A O 1
ATOM 1324 N N . THR A 1 182 ? 18.188 11.5 16.172 1 91.12 182 THR A N 1
ATOM 1325 C CA . THR A 1 182 ? 17.703 10.164 16.484 1 91.12 182 THR A CA 1
ATOM 1326 C C . THR A 1 182 ? 16.234 10.195 16.875 1 91.12 182 THR A C 1
ATOM 1328 O O . THR A 1 182 ? 15.711 11.227 17.297 1 91.12 182 THR A O 1
ATOM 1331 N N . TYR A 1 183 ? 15.594 9.078 16.609 1 91.5 183 TYR A N 1
ATOM 1332 C CA . TYR A 1 183 ? 14.203 8.945 17.047 1 91.5 183 TYR A CA 1
ATOM 1333 C C . TYR A 1 183 ? 14.102 8.07 18.281 1 91.5 183 TYR A C 1
ATOM 1335 O O . TYR A 1 183 ? 14.391 6.875 18.25 1 91.5 183 TYR A O 1
ATOM 1343 N N . GLU A 1 184 ? 13.727 8.602 19.344 1 88.12 184 GLU A N 1
ATOM 1344 C CA . GLU A 1 184 ? 13.602 7.902 20.625 1 88.12 184 GLU A CA 1
ATOM 1345 C C . GLU A 1 184 ? 12.172 7.961 21.141 1 88.12 184 GLU A C 1
ATOM 1347 O O . GLU A 1 184 ? 11.945 8.109 22.344 1 88.12 184 GLU A O 1
ATOM 1352 N N . GLY A 1 185 ? 11.242 8.086 20.266 1 84.56 185 GLY A N 1
ATOM 1353 C CA . GLY A 1 185 ? 9.844 8.047 20.656 1 84.56 185 GLY A CA 1
ATOM 1354 C C . GLY A 1 185 ? 9.227 9.422 20.828 1 84.56 185 GLY A C 1
ATOM 1355 O O . GLY A 1 185 ? 8.086 9.547 21.266 1 84.56 185 GLY A O 1
ATOM 1356 N N . GLU A 1 186 ? 10.039 10.438 20.438 1 82.19 186 GLU A N 1
ATOM 1357 C CA . GLU A 1 186 ? 9.516 11.797 20.531 1 82.19 186 GLU A CA 1
ATOM 1358 C C . GLU A 1 186 ? 8.477 12.062 19.438 1 82.19 186 GLU A C 1
ATOM 1360 O O . GLU A 1 186 ? 8.25 11.211 18.578 1 82.19 186 GLU A O 1
ATOM 1365 N N . ASP A 1 187 ? 7.961 13.195 19.578 1 85 187 ASP A N 1
ATOM 1366 C CA . ASP A 1 187 ? 6.996 13.609 18.562 1 85 187 ASP A CA 1
ATOM 1367 C C . ASP A 1 187 ? 7.676 13.773 17.203 1 85 187 ASP A C 1
ATOM 1369 O O . ASP A 1 187 ? 8.789 14.289 17.125 1 85 187 ASP A O 1
ATOM 1373 N N . LEU A 1 188 ? 6.957 13.336 16.234 1 92.56 188 LEU A N 1
ATOM 1374 C CA . LEU A 1 188 ? 7.48 13.438 14.875 1 92.56 188 LEU A CA 1
ATOM 1375 C C . LEU A 1 188 ? 6.898 14.656 14.156 1 92.56 188 LEU A C 1
ATOM 1377 O O . LEU A 1 188 ? 5.793 15.094 14.469 1 92.56 188 LEU A O 1
ATOM 1381 N N . LEU A 1 189 ? 7.668 15.148 13.297 1 93.12 189 LEU A N 1
ATOM 1382 C CA . LEU A 1 189 ? 7.223 16.203 12.398 1 93.12 189 LEU A CA 1
ATOM 1383 C C . LEU A 1 189 ? 6.754 15.625 11.07 1 93.12 189 LEU A C 1
ATOM 1385 O O . LEU A 1 189 ? 7.324 14.648 10.578 1 93.12 189 LEU A O 1
ATOM 1389 N N . CYS A 1 190 ? 5.715 16.266 10.516 1 95.5 190 CYS A N 1
ATOM 1390 C CA . CYS A 1 190 ? 5.168 15.812 9.234 1 95.5 190 CYS A CA 1
ATOM 1391 C C . CYS A 1 190 ? 5.578 16.75 8.109 1 95.5 190 CYS A C 1
ATOM 1393 O O . CYS A 1 190 ? 5.398 17.969 8.211 1 95.5 190 CYS A O 1
ATOM 1395 N N . TYR A 1 191 ? 6.176 16.188 7.07 1 97.5 191 TYR A N 1
ATOM 1396 C CA . TYR A 1 191 ? 6.586 16.938 5.887 1 97.5 191 TYR A CA 1
ATOM 1397 C C . TYR A 1 191 ? 5.891 16.406 4.641 1 97.5 191 TYR A C 1
ATOM 1399 O O . TYR A 1 191 ? 5.562 15.219 4.559 1 97.5 191 TYR A O 1
ATOM 1407 N N . SER A 1 192 ? 5.652 17.25 3.686 1 98.12 192 SER A N 1
ATOM 1408 C CA . SER A 1 192 ? 5.117 16.828 2.398 1 98.12 192 SER A CA 1
ATOM 1409 C C . SER A 1 192 ? 5.754 17.594 1.248 1 98.12 192 SER A C 1
ATOM 1411 O O . SER A 1 192 ? 6.23 18.719 1.436 1 98.12 192 SER A O 1
ATOM 1413 N N . TRP A 1 193 ? 5.84 16.969 0.108 1 98.06 193 TRP A N 1
ATOM 1414 C CA . TRP A 1 193 ? 6.312 17.625 -1.105 1 98.06 193 TRP A CA 1
ATOM 1415 C C . TRP A 1 193 ? 5.836 16.875 -2.35 1 98.06 193 TRP A C 1
ATOM 1417 O O . TRP A 1 193 ? 5.336 15.758 -2.256 1 98.06 193 TRP A O 1
ATOM 1427 N N . GLY A 1 194 ? 6 17.531 -3.539 1 97.19 194 GLY A N 1
ATOM 1428 C CA . GLY A 1 194 ? 5.504 17.016 -4.805 1 97.19 194 GLY A CA 1
ATOM 1429 C C . GLY A 1 194 ? 4.457 17.906 -5.441 1 97.19 194 GLY A C 1
ATOM 1430 O O . GLY A 1 194 ? 4.48 19.125 -5.27 1 97.19 194 GLY A O 1
ATOM 1431 N N . ASN A 1 195 ? 3.621 17.234 -6.273 1 96.81 195 ASN A N 1
ATOM 1432 C CA . ASN A 1 195 ? 2.5 17.938 -6.887 1 96.81 195 ASN A CA 1
ATOM 1433 C C . ASN A 1 195 ? 1.47 18.375 -5.844 1 96.81 195 ASN A C 1
ATOM 1435 O O . ASN A 1 195 ? 1.22 17.641 -4.879 1 96.81 195 ASN A O 1
ATOM 1439 N N . ASN A 1 196 ? 0.791 19.547 -6.141 1 97.75 196 ASN A N 1
ATOM 1440 C CA . ASN A 1 196 ? -0.104 20.094 -5.129 1 97.75 196 ASN A CA 1
ATOM 1441 C C . ASN A 1 196 ? -1.353 20.703 -5.762 1 97.75 196 ASN A C 1
ATOM 1443 O O . ASN A 1 196 ? -1.976 21.594 -5.18 1 97.75 196 ASN A O 1
ATOM 1447 N N . ASN A 1 197 ? -1.758 20.234 -6.898 1 97.44 197 ASN A N 1
ATOM 1448 C CA . ASN A 1 197 ? -2.85 20.828 -7.664 1 97.44 197 ASN A CA 1
ATOM 1449 C C . ASN A 1 197 ? -4.176 20.734 -6.918 1 97.44 197 ASN A C 1
ATOM 1451 O O . ASN A 1 197 ? -5.09 21.516 -7.16 1 97.44 197 ASN A O 1
ATOM 1455 N N . HIS A 1 198 ? -4.273 19.859 -5.957 1 98 198 HIS A N 1
ATOM 1456 C CA . HIS A 1 198 ? -5.516 19.672 -5.215 1 98 198 HIS A CA 1
ATOM 1457 C C . HIS A 1 198 ? -5.316 19.938 -3.729 1 98 198 HIS A C 1
ATOM 1459 O O . HIS A 1 198 ? -6.195 19.656 -2.914 1 98 198 HIS A O 1
ATOM 1465 N N . GLY A 1 199 ? -4.113 20.438 -3.334 1 98.19 199 GLY A N 1
ATOM 1466 C CA . GLY A 1 199 ? -3.818 20.703 -1.934 1 98.19 199 GLY A CA 1
ATOM 1467 C C . GLY A 1 199 ? -3.355 19.469 -1.182 1 98.19 199 GLY A C 1
ATOM 1468 O O . GLY A 1 199 ? -3.432 19.422 0.047 1 98.19 199 GLY A O 1
ATOM 1469 N N . GLN A 1 200 ? -2.938 18.516 -1.934 1 97.94 200 GLN A N 1
ATOM 1470 C CA . GLN A 1 200 ? -2.617 17.219 -1.329 1 97.94 200 GLN A CA 1
ATOM 1471 C C . GLN A 1 200 ? -1.343 17.312 -0.493 1 97.94 200 GLN A C 1
ATOM 1473 O O . GLN A 1 200 ? -1.01 16.375 0.24 1 97.94 200 GLN A O 1
ATOM 1478 N N . LEU A 1 201 ? -0.671 18.438 -0.453 1 98.31 201 LEU A N 1
ATOM 1479 C CA . LEU A 1 201 ? 0.476 18.609 0.432 1 98.31 201 LEU A CA 1
ATOM 1480 C C . LEU A 1 201 ? 0.039 19.141 1.792 1 98.31 201 LEU A C 1
ATOM 1482 O O . LEU A 1 201 ? 0.81 19.109 2.754 1 98.31 201 LEU A O 1
ATOM 1486 N N . GLY A 1 202 ? -1.144 19.688 1.905 1 97.75 202 GLY A N 1
ATOM 1487 C CA . GLY A 1 202 ? -1.671 20.141 3.182 1 97.75 202 GLY A CA 1
ATOM 1488 C C . GLY A 1 202 ? -1.04 21.438 3.66 1 97.75 202 GLY A C 1
ATOM 1489 O O . GLY A 1 202 ? -0.968 21.688 4.863 1 97.75 202 GLY A O 1
ATOM 1490 N N . LEU A 1 203 ? -0.59 22.266 2.764 1 97.56 203 LEU A N 1
ATOM 1491 C CA . LEU A 1 203 ? 0.199 23.438 3.127 1 97.56 203 LEU A CA 1
ATOM 1492 C C . LEU A 1 203 ? -0.619 24.719 2.971 1 97.56 203 LEU A C 1
ATOM 1494 O O . LEU A 1 203 ? -0.087 25.812 3.107 1 97.56 203 LEU A O 1
ATOM 1498 N N . GLY A 1 204 ? -1.839 24.609 2.594 1 97.5 204 GLY A N 1
ATOM 1499 C CA . GLY A 1 204 ? -2.74 25.75 2.582 1 97.5 204 GLY A CA 1
ATOM 1500 C C . GLY A 1 204 ? -2.82 26.438 1.23 1 97.5 204 GLY A C 1
ATOM 1501 O O . GLY A 1 204 ? -3.381 27.531 1.112 1 97.5 204 GLY A O 1
ATOM 1502 N N . ASP A 1 205 ? -2.172 25.859 0.222 1 97.88 205 ASP A N 1
ATOM 1503 C CA . ASP A 1 205 ? -2.193 26.375 -1.143 1 97.88 205 ASP A CA 1
ATOM 1504 C C . ASP A 1 205 ? -2.174 25.234 -2.16 1 97.88 205 ASP A C 1
ATOM 1506 O O . ASP A 1 205 ? -2.336 24.062 -1.799 1 97.88 205 ASP A O 1
ATOM 1510 N N . ARG A 1 206 ? -2.053 25.578 -3.426 1 97.88 206 ARG A N 1
ATOM 1511 C CA . ARG A 1 206 ? -2.039 24.562 -4.484 1 97.88 206 ARG A CA 1
ATOM 1512 C C . ARG A 1 206 ? -0.72 24.594 -5.25 1 97.88 206 ARG A C 1
ATOM 1514 O O . ARG A 1 206 ? -0.649 24.141 -6.391 1 97.88 206 ARG A O 1
ATOM 1521 N N . GLU A 1 207 ? 0.323 25.234 -4.625 1 97.19 207 GLU A N 1
ATOM 1522 C CA . GLU A 1 207 ? 1.627 25.281 -5.277 1 97.19 207 GLU A CA 1
ATOM 1523 C C . GLU A 1 207 ? 2.445 24.031 -4.996 1 97.19 207 GLU A C 1
ATOM 1525 O O . GLU A 1 207 ? 2.59 23.625 -3.842 1 97.19 207 GLU A O 1
ATOM 1530 N N . SER A 1 208 ? 2.98 23.469 -6.02 1 97.69 208 SER A N 1
ATOM 1531 C CA . SER A 1 208 ? 3.805 22.266 -5.879 1 97.69 208 SER A CA 1
ATOM 1532 C C . SER A 1 208 ? 5.129 22.594 -5.191 1 97.69 208 SER A C 1
ATOM 1534 O O . SER A 1 208 ? 5.574 23.734 -5.195 1 97.69 208 SER A O 1
ATOM 1536 N N . ARG A 1 209 ? 5.703 21.656 -4.504 1 97.44 209 ARG A N 1
ATOM 1537 C CA . ARG A 1 209 ? 6.984 21.781 -3.82 1 97.44 209 ARG A CA 1
ATOM 1538 C C . ARG A 1 209 ? 7.977 20.734 -4.328 1 97.44 209 ARG A C 1
ATOM 1540 O O . ARG A 1 209 ? 7.648 19.562 -4.434 1 97.44 209 ARG A O 1
ATOM 1547 N N . ILE A 1 210 ? 9.203 21.125 -4.625 1 95.88 210 ILE A N 1
ATOM 1548 C CA . ILE A 1 210 ? 10.234 20.188 -5.07 1 95.88 210 ILE A CA 1
ATOM 1549 C C . ILE A 1 210 ? 10.984 19.641 -3.863 1 95.88 210 ILE A C 1
ATOM 1551 O O . ILE A 1 210 ? 11.672 18.609 -3.961 1 95.88 210 ILE A O 1
ATOM 1555 N N . HIS A 1 211 ? 10.812 20.359 -2.736 1 97.25 211 HIS A N 1
ATOM 1556 C CA . HIS A 1 211 ? 11.438 19.953 -1.481 1 97.25 211 HIS A CA 1
ATOM 1557 C C . HIS A 1 211 ? 10.398 19.797 -0.376 1 97.25 211 HIS A C 1
ATOM 1559 O O . HIS A 1 211 ? 9.352 20.438 -0.398 1 97.25 211 HIS A O 1
ATOM 1565 N N . PRO A 1 212 ? 10.773 18.906 0.607 1 98 212 PRO A N 1
ATOM 1566 C CA . PRO A 1 212 ? 9.836 18.734 1.72 1 98 212 PRO A CA 1
ATOM 1567 C C . PRO A 1 212 ? 9.562 20.047 2.463 1 98 212 PRO A C 1
ATOM 1569 O O . PRO A 1 212 ? 10.477 20.844 2.686 1 98 212 PRO A O 1
ATOM 1572 N N . GLU A 1 213 ? 8.289 20.188 2.764 1 98 213 GLU A N 1
ATOM 1573 C CA . GLU A 1 213 ? 7.887 21.328 3.584 1 98 213 GLU A CA 1
ATOM 1574 C C . GLU A 1 213 ? 7.07 20.875 4.793 1 98 213 GLU A C 1
ATOM 1576 O O . GLU A 1 213 ? 6.227 19.984 4.68 1 98 213 GLU A O 1
ATOM 1581 N N . LEU A 1 214 ? 7.32 21.5 5.91 1 96.12 214 LEU A N 1
ATOM 1582 C CA . LEU A 1 214 ? 6.695 21.141 7.18 1 96.12 214 LEU A CA 1
ATOM 1583 C C . LEU A 1 214 ? 5.211 21.484 7.168 1 96.12 214 LEU A C 1
ATOM 1585 O O . LEU A 1 214 ? 4.82 22.578 6.738 1 96.12 214 LEU A O 1
ATOM 1589 N N . LEU A 1 215 ? 4.359 20.516 7.609 1 94.5 215 LEU A N 1
ATOM 1590 C CA . LEU A 1 215 ? 2.939 20.75 7.836 1 94.5 215 LEU A CA 1
ATOM 1591 C C . LEU A 1 215 ? 2.711 21.406 9.203 1 94.5 215 LEU A C 1
ATOM 1593 O O . LEU A 1 215 ? 2.371 20.703 10.164 1 94.5 215 LEU A O 1
ATOM 1597 N N . LYS A 1 216 ? 2.727 22.625 9.297 1 88.12 216 LYS A N 1
ATOM 1598 C CA . LYS A 1 216 ? 2.689 23.375 10.547 1 88.12 216 LYS A CA 1
ATOM 1599 C C . LYS A 1 216 ? 1.35 23.188 11.258 1 88.12 216 LYS A C 1
ATOM 1601 O O . LYS A 1 216 ? 1.284 23.203 12.484 1 88.12 216 LYS A O 1
ATOM 1606 N N . HIS A 1 217 ? 0.353 22.984 10.5 1 82.19 217 HIS A N 1
ATOM 1607 C CA . HIS A 1 217 ? -0.991 22.922 11.062 1 82.19 217 HIS A CA 1
ATOM 1608 C C . HIS A 1 217 ? -1.235 21.594 11.758 1 82.19 217 HIS A C 1
ATOM 1610 O O . HIS A 1 217 ? -2.18 21.453 12.539 1 82.19 217 HIS A O 1
ATOM 1616 N N . LEU A 1 218 ? -0.517 20.625 11.438 1 82.38 218 LEU A N 1
ATOM 1617 C CA . LEU A 1 218 ? -0.614 19.359 12.156 1 82.38 218 LEU A CA 1
ATOM 1618 C C . LEU A 1 218 ? 0.249 19.375 13.414 1 82.38 218 LEU A C 1
ATOM 1620 O O . LEU A 1 218 ? -0.041 18.672 14.383 1 82.38 218 LEU A O 1
ATOM 1624 N N . THR A 1 219 ? 1.349 20.156 13.297 1 65.56 219 THR A N 1
ATOM 1625 C CA . THR A 1 219 ? 2.254 20.297 14.438 1 65.56 219 THR A CA 1
ATOM 1626 C C . THR A 1 219 ? 1.621 21.141 15.531 1 65.56 219 THR A C 1
ATOM 1628 O O . THR A 1 219 ? 1.817 20.891 16.719 1 65.56 219 THR A O 1
ATOM 1631 N N . SER A 1 220 ? 1.081 22.281 15.18 1 57.09 220 SER A N 1
ATOM 1632 C CA . SER A 1 220 ? 0.459 23.203 16.141 1 57.09 220 SER A CA 1
ATOM 1633 C C . SER A 1 220 ? -0.698 22.531 16.875 1 57.09 220 SER A C 1
ATOM 1635 O O . SER A 1 220 ? -1.027 22.906 18 1 57.09 220 SER A O 1
ATOM 1637 N N . ILE A 1 221 ? -1.295 21.703 16.156 1 49.75 221 ILE A N 1
ATOM 1638 C CA . ILE A 1 221 ? -2.285 20.922 16.906 1 49.75 221 ILE A CA 1
ATOM 1639 C C . ILE A 1 221 ? -1.6 20.156 18.031 1 49.75 221 ILE A C 1
ATOM 1641 O O . ILE A 1 221 ? -2.248 19.734 18.984 1 49.75 221 ILE A O 1
ATOM 1645 N N . LEU A 1 222 ? -0.206 20.203 17.797 1 46.84 222 LEU A N 1
ATOM 1646 C CA . LEU A 1 222 ? 0.649 19.625 18.828 1 46.84 222 LEU A CA 1
ATOM 1647 C C . LEU A 1 222 ? 1.081 20.703 19.828 1 46.84 222 LEU A C 1
ATOM 1649 O O . LEU A 1 222 ? 1.827 21.609 19.469 1 46.84 222 LEU A O 1
ATOM 1653 N N . PRO A 1 223 ? 0.384 21.078 20.781 1 42.09 223 PRO A N 1
ATOM 1654 C CA . PRO A 1 223 ? 0.687 22.219 21.641 1 42.09 223 PRO A CA 1
ATOM 1655 C C . PRO A 1 223 ? 2.184 22.391 21.906 1 42.09 223 PRO A C 1
ATOM 1657 O O . PRO A 1 223 ? 2.648 23.516 22.156 1 42.09 223 PRO A O 1
ATOM 1660 N N . GLY A 1 224 ? 2.939 21.391 22.266 1 38.97 224 GLY A N 1
ATOM 1661 C CA . GLY A 1 224 ? 4.223 21.594 22.922 1 38.97 224 GLY A CA 1
ATOM 1662 C C . GLY A 1 224 ? 5.273 22.188 22.016 1 38.97 224 GLY A C 1
ATOM 1663 O O . GLY A 1 224 ? 6.379 22.516 22.453 1 38.97 224 GLY A O 1
ATOM 1664 N N . LEU A 1 225 ? 5.223 21.938 20.828 1 38 225 LEU A N 1
ATOM 1665 C CA . LEU A 1 225 ? 6.48 22.203 20.141 1 38 225 LEU A CA 1
ATOM 1666 C C . LEU A 1 225 ? 6.695 23.719 19.969 1 38 225 LEU A C 1
ATOM 1668 O O . LEU A 1 225 ? 7.816 24.203 20.109 1 38 225 LEU A O 1
ATOM 1672 N N . PHE A 1 226 ? 5.844 24.562 19.25 1 36.28 226 PHE A N 1
ATOM 1673 C CA . PHE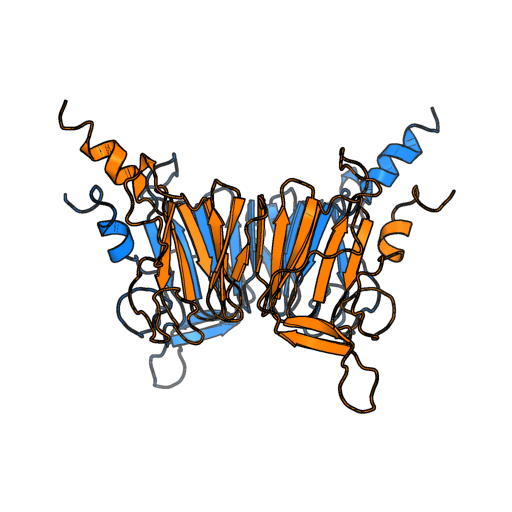 A 1 226 ? 6.352 25.875 18.875 1 36.28 226 PHE A CA 1
ATOM 1674 C C . PHE A 1 226 ? 6.02 26.906 19.953 1 36.28 226 PHE A C 1
ATOM 1676 O O . PHE A 1 226 ? 6.195 28.109 19.734 1 36.28 226 PHE A O 1
ATOM 1683 N N . MET A 1 227 ? 5.383 26.609 21.031 1 29.86 227 MET A N 1
ATOM 1684 C CA . MET A 1 227 ? 5.23 27.812 21.859 1 29.86 227 MET A CA 1
ATOM 1685 C C . MET A 1 227 ? 6.57 28.234 22.453 1 29.86 227 MET A C 1
ATOM 1687 O O . MET A 1 227 ? 6.637 29.203 23.203 1 29.86 227 MET A O 1
ATOM 1691 N N . ARG A 1 228 ? 7.711 27.656 22.156 1 26.25 228 ARG A N 1
ATOM 1692 C CA . ARG A 1 228 ? 8.75 28.531 22.688 1 26.25 228 ARG A CA 1
ATOM 1693 C C . ARG A 1 228 ? 9.062 29.672 21.719 1 26.25 228 ARG A C 1
ATOM 1695 O O . ARG A 1 228 ? 9.062 29.469 20.5 1 26.25 228 ARG A O 1
ATOM 1702 N N . MET B 1 1 ? 2.609 19.781 39.875 1 28.2 1 MET B N 1
ATOM 1703 C CA . MET B 1 1 ? 1.343 19.094 39.656 1 28.2 1 MET B CA 1
ATOM 1704 C C . MET B 1 1 ? 0.761 19.422 38.312 1 28.2 1 MET B C 1
ATOM 1706 O O . MET B 1 1 ? -0.049 18.672 37.75 1 28.2 1 MET B O 1
ATOM 1710 N N . ASP B 1 2 ? 0.69 20.703 37.969 1 30.52 2 ASP B N 1
ATOM 1711 C CA . ASP B 1 2 ? 0.065 21.281 36.781 1 30.52 2 ASP B CA 1
ATOM 1712 C C . ASP B 1 2 ? 0.831 20.906 35.531 1 30.52 2 ASP B C 1
ATOM 1714 O O . ASP B 1 2 ? 0.347 21.125 34.406 1 30.52 2 ASP B O 1
ATOM 1718 N N . ASP B 1 3 ? 2.15 20.797 35.531 1 33.66 3 ASP B N 1
ATOM 1719 C CA . ASP B 1 3 ? 3.027 20.547 34.406 1 33.66 3 ASP B CA 1
ATOM 1720 C C . ASP B 1 3 ? 2.799 19.172 33.812 1 33.66 3 ASP B C 1
ATOM 1722 O O . ASP B 1 3 ? 3.436 18.797 32.812 1 33.66 3 ASP B O 1
ATOM 1726 N N . ALA B 1 4 ? 2.555 18.156 34.594 1 36.31 4 ALA B N 1
ATOM 1727 C CA . ALA B 1 4 ? 2.213 16.797 34.219 1 36.31 4 ALA B CA 1
ATOM 1728 C C . ALA B 1 4 ? 1.001 16.75 33.281 1 36.31 4 ALA B C 1
ATOM 1730 O O . ALA B 1 4 ? 0.735 15.734 32.656 1 36.31 4 ALA B O 1
ATOM 1731 N N . LEU B 1 5 ? -0.055 17.5 33.438 1 36.09 5 LEU B N 1
ATOM 1732 C CA . LEU B 1 5 ? -1.287 17.547 32.656 1 36.09 5 LEU B CA 1
ATOM 1733 C C . LEU B 1 5 ? -1.005 17.969 31.203 1 36.09 5 LEU B C 1
ATOM 1735 O O . LEU B 1 5 ? -1.825 17.734 30.312 1 36.09 5 LEU B O 1
ATOM 1739 N N . ARG B 1 6 ? -0.135 18.969 30.906 1 37.03 6 ARG B N 1
ATOM 1740 C CA . ARG B 1 6 ? 0.275 19.516 29.609 1 37.03 6 ARG B CA 1
ATOM 1741 C C . ARG B 1 6 ? 1 18.453 28.781 1 37.03 6 ARG B C 1
ATOM 1743 O O . ARG B 1 6 ? 1.053 18.547 27.562 1 37.03 6 ARG B O 1
ATOM 1750 N N . SER B 1 7 ? 1.77 17.547 29.281 1 40.53 7 SER B N 1
ATOM 1751 C CA . SER B 1 7 ? 2.631 16.516 28.703 1 40.53 7 SER B CA 1
ATOM 1752 C C . SER B 1 7 ? 1.812 15.406 28.047 1 40.53 7 SER B C 1
ATOM 1754 O O . SER B 1 7 ? 2.154 14.93 26.969 1 40.53 7 SER B O 1
ATOM 1756 N N . SER B 1 8 ? 0.859 14.781 28.734 1 41.94 8 SER B N 1
ATOM 1757 C CA . SER B 1 8 ? -0.005 13.688 28.328 1 41.94 8 SER B CA 1
ATOM 1758 C C . SER B 1 8 ? -0.933 14.102 27.188 1 41.94 8 SER B C 1
ATOM 1760 O O . SER B 1 8 ? -1.215 13.312 26.281 1 41.94 8 SER B O 1
ATOM 1762 N N . SER B 1 9 ? -1.629 15.258 27.312 1 42.84 9 SER B N 1
ATOM 1763 C CA . SER B 1 9 ? -2.623 15.75 26.359 1 42.84 9 SER B CA 1
ATOM 1764 C C . SER B 1 9 ? -2.012 15.977 24.984 1 42.84 9 SER B C 1
ATOM 1766 O O . SER B 1 9 ? -2.672 15.773 23.969 1 42.84 9 SER B O 1
ATOM 1768 N N . ASN B 1 10 ? -0.661 16.453 25 1 47.88 10 ASN B N 1
ATOM 1769 C CA . ASN B 1 10 ? 0.079 16.859 23.812 1 47.88 10 ASN B CA 1
ATOM 1770 C C . ASN B 1 10 ? 0.514 15.648 22.984 1 47.88 10 ASN B C 1
ATOM 1772 O O . ASN B 1 10 ? 0.58 15.719 21.75 1 47.88 10 ASN B O 1
ATOM 1776 N N . LEU B 1 11 ? 1.025 14.617 23.781 1 48.34 11 LEU B N 1
ATOM 1777 C CA . LEU B 1 11 ? 1.431 13.344 23.203 1 48.34 11 LEU B CA 1
ATOM 1778 C C . LEU B 1 11 ? 0.299 12.727 22.391 1 48.34 11 LEU B C 1
ATOM 1780 O O . LEU B 1 11 ? 0.548 11.984 21.438 1 48.34 11 LEU B O 1
ATOM 1784 N N . SER B 1 12 ? -0.994 13.133 22.781 1 54.47 12 SER B N 1
ATOM 1785 C CA . SER B 1 12 ? -2.219 12.531 22.266 1 54.47 12 SER B CA 1
ATOM 1786 C C . SER B 1 12 ? -2.488 12.969 20.828 1 54.47 12 SER B C 1
ATOM 1788 O O . SER B 1 12 ? -3.092 12.227 20.047 1 54.47 12 SER B O 1
ATOM 1790 N N . ARG B 1 13 ? -1.698 14.016 20.422 1 64.31 13 ARG B N 1
ATOM 1791 C CA . ARG B 1 13 ? -2.086 14.484 19.094 1 64.31 13 ARG B CA 1
ATOM 1792 C C . ARG B 1 13 ? -0.942 14.32 18.109 1 64.31 13 ARG B C 1
ATOM 1794 O O . ARG B 1 13 ? -1.014 14.82 16.984 1 64.31 13 ARG B O 1
ATOM 1801 N N . LYS B 1 14 ? 0.016 13.484 18.5 1 85.75 14 LYS B N 1
ATOM 1802 C CA . LYS B 1 14 ? 1.144 13.219 17.625 1 85.75 14 LYS B CA 1
ATOM 1803 C C . LYS B 1 14 ? 0.721 12.344 16.438 1 85.75 14 LYS B C 1
ATOM 1805 O O . LYS B 1 14 ? -0.039 11.383 16.609 1 85.75 14 LYS B O 1
ATOM 1810 N N . VAL B 1 15 ? 1.278 12.766 15.289 1 91.88 15 VAL B N 1
ATOM 1811 C CA . VAL B 1 15 ? 1.021 11.922 14.125 1 91.88 15 VAL B CA 1
ATOM 1812 C C . VAL B 1 15 ? 1.815 10.625 14.242 1 91.88 15 VAL B C 1
ATOM 1814 O O . VAL B 1 15 ? 3.031 10.648 14.445 1 91.88 15 VAL B O 1
ATOM 1817 N N . VAL B 1 16 ? 1.14 9.531 14.125 1 93.12 16 VAL B N 1
ATOM 1818 C CA . VAL B 1 16 ? 1.811 8.25 14.344 1 93.12 16 VAL B CA 1
ATOM 1819 C C . VAL B 1 16 ? 1.821 7.445 13.047 1 93.12 16 VAL B C 1
ATOM 1821 O O . VAL B 1 16 ? 2.582 6.484 12.914 1 93.12 16 VAL B O 1
ATOM 1824 N N . SER B 1 17 ? 1 7.82 12.086 1 95.44 17 SER B N 1
ATOM 1825 C CA . SER B 1 17 ? 0.965 7.133 10.797 1 95.44 17 SER B CA 1
ATOM 1826 C C . SER B 1 17 ? 0.468 8.055 9.688 1 95.44 17 SER B C 1
ATOM 1828 O O . SER B 1 17 ? -0.261 9.008 9.953 1 95.44 17 SER B O 1
ATOM 1830 N N . VAL B 1 18 ? 0.904 7.762 8.484 1 96.69 18 VAL B N 1
ATOM 1831 C CA . VAL B 1 18 ? 0.457 8.5 7.305 1 96.69 18 VAL B CA 1
ATOM 1832 C C . VAL B 1 18 ? 0.137 7.52 6.176 1 96.69 18 VAL B C 1
ATOM 1834 O O . VAL B 1 18 ? 0.735 6.445 6.09 1 96.69 18 VAL B O 1
ATOM 1837 N N . ALA B 1 19 ? -0.771 7.867 5.348 1 97.19 19 ALA B N 1
ATOM 1838 C CA . ALA B 1 19 ? -1.141 7.176 4.113 1 97.19 19 ALA B CA 1
ATOM 1839 C C . ALA B 1 19 ? -1.516 8.172 3.021 1 97.19 19 ALA B C 1
ATOM 1841 O O . ALA B 1 19 ? -1.924 9.297 3.312 1 97.19 19 ALA B O 1
ATOM 1842 N N . ALA B 1 20 ? -1.32 7.77 1.791 1 96.88 20 ALA B N 1
ATOM 1843 C CA . ALA B 1 20 ? -1.623 8.656 0.669 1 96.88 20 ALA B CA 1
ATOM 1844 C C . ALA B 1 20 ? -2.312 7.891 -0.459 1 96.88 20 ALA B C 1
ATOM 1846 O O . ALA B 1 20 ? -1.948 6.754 -0.761 1 96.88 20 ALA B O 1
ATOM 1847 N N . GLY B 1 21 ? -3.332 8.453 -1.005 1 95.31 21 GLY B N 1
ATOM 1848 C CA . GLY B 1 21 ? -3.969 7.961 -2.217 1 95.31 21 GLY B CA 1
ATOM 1849 C C . GLY B 1 21 ? -3.521 8.695 -3.465 1 95.31 21 GLY B C 1
ATOM 1850 O O . GLY B 1 21 ? -2.404 9.211 -3.521 1 95.31 21 GLY B O 1
ATOM 1851 N N . GLU B 1 22 ? -4.383 8.695 -4.426 1 94.06 22 GLU B N 1
ATOM 1852 C CA . GLU B 1 22 ? -4.016 9.32 -5.695 1 94.06 22 GLU B CA 1
ATOM 1853 C C . GLU B 1 22 ? -3.668 10.789 -5.504 1 94.06 22 GLU B C 1
ATOM 1855 O O . GLU B 1 22 ? -2.641 11.258 -5.996 1 94.06 22 GLU B O 1
ATOM 1860 N N . ALA B 1 23 ? -4.504 11.516 -4.812 1 96.88 23 ALA B N 1
ATOM 1861 C CA . ALA B 1 23 ? -4.32 12.953 -4.66 1 96.88 23 ALA B CA 1
ATOM 1862 C C . ALA B 1 23 ? -4.793 13.422 -3.287 1 96.88 23 ALA B C 1
ATOM 1864 O O . ALA B 1 23 ? -5.238 14.562 -3.133 1 96.88 23 ALA B O 1
ATOM 1865 N N . HIS B 1 24 ? -4.758 12.523 -2.301 1 97.75 24 HIS B N 1
ATOM 1866 C CA . HIS B 1 24 ? -5.117 12.859 -0.927 1 97.75 24 HIS B CA 1
ATOM 1867 C C . HIS B 1 24 ? -4.188 12.164 0.066 1 97.75 24 HIS B C 1
ATOM 1869 O O . HIS B 1 24 ? -3.496 11.211 -0.287 1 97.75 24 HIS B O 1
ATOM 1875 N N . THR B 1 25 ? -4.168 12.734 1.214 1 98.06 25 THR B N 1
ATOM 1876 C CA . THR B 1 25 ? -3.295 12.25 2.275 1 98.06 25 THR B CA 1
ATOM 1877 C C . THR B 1 25 ? -4.074 12.055 3.572 1 98.06 25 THR B C 1
ATOM 1879 O O . THR B 1 25 ? -4.988 12.828 3.873 1 98.06 25 THR B O 1
ATOM 1882 N N . LEU B 1 26 ? -3.746 11.039 4.312 1 97.56 26 LEU B N 1
ATOM 1883 C CA . LEU B 1 26 ? -4.27 10.758 5.645 1 97.56 26 LEU B CA 1
ATOM 1884 C C . LEU B 1 26 ? -3.16 10.812 6.691 1 97.56 26 LEU B C 1
ATOM 1886 O O . LEU B 1 26 ? -2.043 10.352 6.434 1 97.56 26 LEU B O 1
ATOM 1890 N N . ALA B 1 27 ? -3.482 11.289 7.828 1 96.44 27 ALA B N 1
ATOM 1891 C CA . ALA B 1 27 ? -2.617 11.219 9 1 96.44 27 ALA B CA 1
ATOM 1892 C C . ALA B 1 27 ? -3.381 10.695 10.219 1 96.44 27 ALA B C 1
ATOM 1894 O O . ALA B 1 27 ? -4.488 11.148 10.508 1 96.44 27 ALA B O 1
ATOM 1895 N N . LEU B 1 28 ? -2.846 9.781 10.898 1 94.88 28 LEU B N 1
ATOM 1896 C CA . LEU B 1 28 ? -3.377 9.227 12.133 1 94.88 28 LEU B CA 1
ATOM 1897 C C . LEU B 1 28 ? -2.615 9.758 13.344 1 94.88 28 LEU B 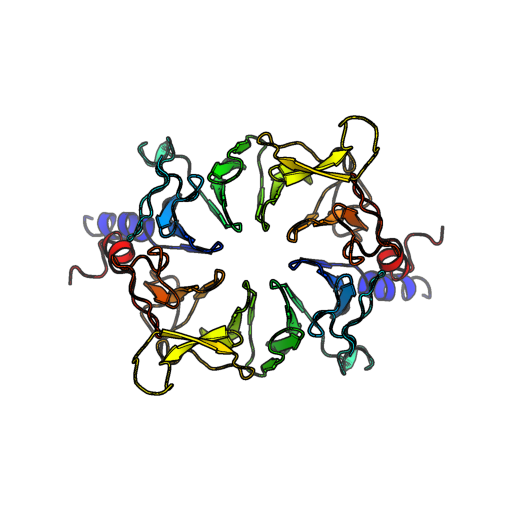C 1
ATOM 1899 O O . LEU B 1 28 ? -1.384 9.719 13.375 1 94.88 28 LEU B O 1
ATOM 1903 N N . THR B 1 29 ? -3.369 10.234 14.305 1 91.69 29 THR B N 1
ATOM 1904 C CA . THR B 1 29 ? -2.727 10.766 15.5 1 91.69 29 THR B CA 1
ATOM 1905 C C . THR B 1 29 ? -2.84 9.773 16.656 1 91.69 29 THR B C 1
ATOM 1907 O O . THR B 1 29 ? -3.68 8.867 16.625 1 91.69 29 THR B O 1
ATOM 1910 N N . GLY B 1 30 ? -2.004 9.93 17.609 1 88.69 30 GLY B N 1
ATOM 1911 C CA . GLY B 1 30 ? -1.896 9.039 18.75 1 88.69 30 GLY B CA 1
ATOM 1912 C C . GLY B 1 30 ? -3.172 8.953 19.578 1 88.69 30 GLY B C 1
ATOM 1913 O O . GLY B 1 30 ? -3.438 7.941 20.219 1 88.69 30 GLY B O 1
ATOM 1914 N N . ASP B 1 31 ? -3.996 10.047 19.516 1 86.5 31 ASP B N 1
ATOM 1915 C CA . ASP B 1 31 ? -5.246 10.039 20.266 1 86.5 31 ASP B CA 1
ATOM 1916 C C . ASP B 1 31 ? -6.355 9.344 19.484 1 86.5 31 ASP B C 1
ATOM 1918 O O . ASP B 1 31 ? -7.512 9.32 19.922 1 86.5 31 ASP B O 1
ATOM 1922 N N . GLY B 1 32 ? -5.992 8.883 18.344 1 90.12 32 GLY B N 1
ATOM 1923 C CA . GLY B 1 32 ? -6.934 8.062 17.594 1 90.12 32 GLY B CA 1
ATOM 1924 C C . GLY B 1 32 ? -7.789 8.875 16.641 1 90.12 32 GLY B C 1
ATOM 1925 O O . GLY B 1 32 ? -8.883 8.438 16.25 1 90.12 32 GLY B O 1
ATOM 1926 N N . CYS B 1 33 ? -7.359 10.047 16.266 1 90.81 33 CYS B N 1
ATOM 1927 C CA . CYS B 1 33 ? -8.047 10.859 15.273 1 90.81 33 CYS B CA 1
ATOM 1928 C C . CYS B 1 33 ? -7.367 10.742 13.914 1 90.81 33 CYS B C 1
ATOM 1930 O O . CYS B 1 33 ? -6.168 10.484 13.836 1 90.81 33 CYS B O 1
ATOM 1932 N N . VAL B 1 34 ? -8.195 10.883 12.891 1 94.12 34 VAL B N 1
ATOM 1933 C CA . VAL B 1 34 ? -7.668 10.891 11.531 1 94.12 34 VAL B CA 1
ATOM 1934 C C . VAL B 1 34 ? -7.891 12.258 10.891 1 94.12 34 VAL B C 1
ATOM 1936 O O . VAL B 1 34 ? -8.961 12.852 11.039 1 94.12 34 VAL B O 1
ATOM 1939 N N . TYR B 1 35 ? -6.852 12.742 10.297 1 94.81 35 TYR B N 1
ATOM 1940 C CA . TYR B 1 35 ? -6.914 13.953 9.484 1 94.81 35 TYR B CA 1
ATOM 1941 C C . TYR B 1 35 ? -6.691 13.633 8.008 1 94.81 35 TYR B C 1
ATOM 1943 O O . TYR B 1 35 ? -5.949 12.703 7.672 1 94.81 35 TYR B O 1
ATOM 1951 N N . SER B 1 36 ? -7.371 14.367 7.172 1 97.19 36 SER B N 1
ATOM 1952 C CA . SER B 1 36 ? -7.227 14.195 5.73 1 97.19 36 SER B CA 1
ATOM 1953 C C . SER B 1 36 ? -7.141 15.539 5.016 1 97.19 36 SER B C 1
ATOM 1955 O O . SER B 1 36 ? -7.609 16.547 5.531 1 97.19 36 SER B O 1
ATOM 1957 N N . TRP B 1 37 ? -6.422 15.547 3.91 1 98.19 37 TRP B N 1
ATOM 1958 C CA . TRP B 1 37 ? -6.363 16.719 3.047 1 98.19 37 TRP B CA 1
ATOM 1959 C C . TRP B 1 37 ? -6.066 16.328 1.606 1 98.19 37 TRP B C 1
ATOM 1961 O O . TRP B 1 37 ? -5.711 15.18 1.332 1 98.19 37 TRP B O 1
ATOM 1971 N N . GLY B 1 38 ? -6.211 17.359 0.697 1 98.38 38 GLY B N 1
ATOM 1972 C CA . GLY B 1 38 ? -6.031 17.109 -0.726 1 98.38 38 GLY B CA 1
ATOM 1973 C C . GLY B 1 38 ? -7.332 17.125 -1.503 1 98.38 38 GLY B C 1
ATOM 1974 O O . GLY B 1 38 ? -8.227 17.922 -1.228 1 98.38 38 GLY B O 1
ATOM 1975 N N . ARG B 1 39 ? -7.355 16.25 -2.527 1 98.5 39 ARG B N 1
ATOM 1976 C CA . ARG B 1 39 ? -8.539 16.156 -3.381 1 98.5 39 ARG B CA 1
ATOM 1977 C C . ARG B 1 39 ? -9.734 15.617 -2.607 1 98.5 39 ARG B C 1
ATOM 1979 O O . ARG B 1 39 ? -9.609 14.641 -1.865 1 98.5 39 ARG B O 1
ATOM 1986 N N . GLY B 1 40 ? -10.891 16.25 -2.814 1 97.75 40 GLY B N 1
ATOM 1987 C CA . GLY B 1 40 ? -12.07 15.875 -2.049 1 97.75 40 GLY B CA 1
ATOM 1988 C C . GLY B 1 40 ? -13.078 15.086 -2.857 1 97.75 40 GLY B C 1
ATOM 1989 O O . GLY B 1 40 ? -14.078 14.609 -2.316 1 97.75 40 GLY B O 1
ATOM 1990 N N . MET B 1 41 ? -12.844 14.922 -4.133 1 96.94 41 MET B N 1
ATOM 1991 C CA . MET B 1 41 ? -13.766 14.242 -5.035 1 96.94 41 MET B CA 1
ATOM 1992 C C . MET B 1 41 ? -14.164 12.883 -4.477 1 96.94 41 MET B C 1
ATOM 1994 O O . MET B 1 41 ? -13.328 12.164 -3.924 1 96.94 41 MET B O 1
ATOM 1998 N N . PHE B 1 42 ? -15.492 12.453 -4.551 1 95.5 42 PHE B N 1
ATOM 1999 C CA . PHE B 1 42 ? -16.109 11.219 -4.086 1 95.5 42 PHE B CA 1
ATOM 2000 C C . PHE B 1 42 ? -16.25 11.227 -2.568 1 95.5 42 PHE B C 1
ATOM 2002 O O . PHE B 1 42 ? -16.719 10.25 -1.979 1 95.5 42 PHE B O 1
ATOM 2009 N N . GLY B 1 43 ? -15.805 12.32 -1.911 1 96.25 43 GLY B N 1
ATOM 2010 C CA . GLY B 1 43 ? -15.883 12.383 -0.461 1 96.25 43 GLY B CA 1
ATOM 2011 C C . GLY B 1 43 ? -14.727 11.68 0.23 1 96.25 43 GLY B C 1
ATOM 2012 O O . GLY B 1 43 ? -14.844 11.258 1.381 1 96.25 43 GLY B O 1
ATOM 2013 N N . ARG B 1 44 ? -13.625 11.586 -0.46 1 96.5 44 ARG B N 1
ATOM 2014 C CA . ARG B 1 44 ? -12.539 10.734 0.003 1 96.5 44 ARG B CA 1
ATOM 2015 C C . ARG B 1 44 ? -11.812 11.375 1.182 1 96.5 44 ARG B C 1
ATOM 2017 O O . ARG B 1 44 ? -10.977 10.734 1.826 1 96.5 44 ARG B O 1
ATOM 2024 N N . LEU B 1 45 ? -12.156 12.578 1.542 1 97.19 45 LEU B N 1
ATOM 2025 C CA . LEU B 1 45 ? -11.555 13.203 2.713 1 97.19 45 LEU B CA 1
ATOM 2026 C C . LEU B 1 45 ? -12.391 12.953 3.959 1 97.19 45 LEU B C 1
ATOM 2028 O O . LEU B 1 45 ? -11.945 13.211 5.078 1 97.19 45 LEU B O 1
ATOM 2032 N N . GLY B 1 46 ? -13.633 12.539 3.865 1 95.44 46 GLY B N 1
ATOM 2033 C CA . GLY B 1 46 ? -14.461 12.164 5 1 95.44 46 GLY B CA 1
ATOM 2034 C C . GLY B 1 46 ? -14.992 13.367 5.77 1 95.44 46 GLY B C 1
ATOM 2035 O O . GLY B 1 46 ? -15.227 13.281 6.977 1 95.44 46 GLY B O 1
ATOM 2036 N N . ILE B 1 47 ? -15.117 14.492 5.105 1 93.44 47 ILE B N 1
ATOM 2037 C CA . ILE B 1 47 ? -15.539 15.695 5.816 1 93.44 47 ILE B CA 1
ATOM 2038 C C . ILE B 1 47 ? -16.938 16.109 5.348 1 93.44 47 ILE B C 1
ATOM 2040 O O . ILE B 1 47 ? -17.359 17.234 5.59 1 93.44 47 ILE B O 1
ATOM 2044 N N . GLY B 1 48 ? -17.625 15.273 4.633 1 92.12 48 GLY B N 1
ATOM 2045 C CA . GLY B 1 48 ? -19.016 15.508 4.266 1 92.12 48 GLY B CA 1
ATOM 2046 C C . GLY B 1 48 ? -19.156 16.359 3.02 1 92.12 48 GLY B C 1
ATOM 2047 O O . GLY B 1 48 ? -20.219 16.938 2.787 1 92.12 48 GLY B O 1
ATOM 2048 N N . SER B 1 49 ? -18.062 16.547 2.305 1 93.75 49 SER B N 1
ATOM 2049 C CA . SER B 1 49 ? -18.078 17.328 1.073 1 93.75 49 SER B CA 1
ATOM 2050 C C . SER B 1 49 ? -17.062 16.797 0.065 1 93.75 49 SER B C 1
ATOM 2052 O O . SER B 1 49 ? -16.219 15.969 0.408 1 93.75 49 SER B O 1
ATOM 2054 N N . GLU B 1 50 ? -17.203 17.188 -1.187 1 96.75 50 GLU B N 1
ATOM 2055 C CA . GLU B 1 50 ? -16.266 16.781 -2.23 1 96.75 50 GLU B CA 1
ATOM 2056 C C . GLU B 1 50 ? -15.266 17.891 -2.543 1 96.75 50 GLU B C 1
ATOM 2058 O O . GLU B 1 50 ? -14.523 17.797 -3.523 1 96.75 50 GLU B O 1
ATOM 2063 N N . VAL B 1 51 ? -15.273 18.953 -1.722 1 97.5 51 VAL B N 1
ATOM 2064 C CA . VAL B 1 51 ? -14.359 20.062 -1.955 1 97.5 51 VAL B CA 1
ATOM 2065 C C . VAL B 1 51 ? -12.945 19.656 -1.537 1 97.5 51 VAL B C 1
ATOM 2067 O O . VAL B 1 51 ? -12.758 18.922 -0.568 1 97.5 51 VAL B O 1
ATOM 2070 N N . ASP B 1 52 ? -12 20.172 -2.281 1 98.56 52 ASP B N 1
ATOM 2071 C CA . ASP B 1 52 ? -10.609 19.953 -1.891 1 98.56 52 ASP B CA 1
ATOM 2072 C C . ASP B 1 52 ? -10.297 20.625 -0.554 1 98.56 52 ASP B C 1
ATOM 2074 O O . ASP B 1 52 ? -10.836 21.688 -0.252 1 98.56 52 ASP B O 1
ATOM 2078 N N . ALA B 1 53 ? -9.555 20.047 0.267 1 98 53 ALA B N 1
ATOM 2079 C CA . ALA B 1 53 ? -9.055 20.625 1.505 1 98 53 ALA B CA 1
ATOM 2080 C C . ALA B 1 53 ? -7.555 20.922 1.405 1 98 53 ALA B C 1
ATOM 2082 O O . ALA B 1 53 ? -6.75 20 1.233 1 98 53 ALA B O 1
ATOM 2083 N N . LEU B 1 54 ? -7.145 22.156 1.581 1 98.06 54 LEU B N 1
ATOM 2084 C CA . LEU B 1 54 ? -5.758 22.562 1.369 1 98.06 54 LEU B CA 1
ATOM 2085 C C . LEU B 1 54 ? -4.957 22.453 2.66 1 98.06 54 LEU B C 1
ATOM 2087 O O . LEU B 1 54 ? -3.727 22.562 2.643 1 98.06 54 LEU B O 1
ATOM 2091 N N . LEU B 1 55 ? -5.664 22.297 3.746 1 96.81 55 LEU B N 1
ATOM 2092 C CA . LEU B 1 55 ? -5.086 22.031 5.059 1 96.81 55 LEU B CA 1
ATOM 2093 C C . LEU B 1 55 ? -5.656 20.75 5.66 1 96.81 55 LEU B C 1
ATOM 2095 O O . LEU B 1 55 ? -6.762 20.344 5.309 1 96.81 55 LEU B O 1
ATOM 2099 N N . PRO B 1 56 ? -4.863 20.141 6.543 1 95.81 56 PRO B N 1
ATOM 2100 C CA . PRO B 1 56 ? -5.43 18.953 7.203 1 95.81 56 PRO B CA 1
ATOM 2101 C C . PRO B 1 56 ? -6.742 19.25 7.918 1 95.81 56 PRO B C 1
ATOM 2103 O O . PRO B 1 56 ? -6.844 20.25 8.648 1 95.81 56 PRO B O 1
ATOM 2106 N N . VAL B 1 57 ? -7.699 18.375 7.676 1 94.94 57 VAL B N 1
ATOM 2107 C CA . VAL B 1 57 ? -8.992 18.484 8.344 1 94.94 57 VAL B CA 1
ATOM 2108 C C . VAL B 1 57 ? -9.328 17.172 9.055 1 94.94 57 VAL B C 1
ATOM 2110 O O . VAL B 1 57 ? -9.047 16.094 8.539 1 94.94 57 VAL B O 1
ATOM 2113 N N . GLN B 1 58 ? -9.883 17.344 10.195 1 92.12 58 GLN B N 1
ATOM 2114 C CA . GLN B 1 58 ? -10.234 16.141 10.953 1 92.12 58 GLN B CA 1
ATOM 2115 C C . GLN B 1 58 ? -11.414 15.422 10.305 1 92.12 58 GLN B C 1
ATOM 2117 O O . GLN B 1 58 ? -12.414 16.047 9.953 1 92.12 58 GLN B O 1
ATOM 2122 N N . VAL B 1 59 ? -11.227 14.102 10.07 1 93.12 59 VAL B N 1
ATOM 2123 C CA . VAL B 1 59 ? -12.312 13.273 9.562 1 93.12 59 VAL B CA 1
ATOM 2124 C C . VAL B 1 59 ? -13.453 13.227 10.578 1 93.12 59 VAL B C 1
ATOM 2126 O O . VAL B 1 59 ? -13.211 13.078 11.781 1 93.12 59 VAL B O 1
ATOM 2129 N N . LYS B 1 60 ? -14.625 13.375 10.102 1 84 60 LYS B N 1
ATOM 2130 C CA . LYS B 1 60 ? -15.797 13.43 10.969 1 84 60 LYS B CA 1
ATOM 2131 C C . LYS B 1 60 ? -16.219 12.031 11.406 1 84 60 LYS B C 1
ATOM 2133 O O . LYS B 1 60 ? -16.75 11.25 10.602 1 84 60 LYS B O 1
ATOM 2138 N N . CYS B 1 61 ? -15.719 11.602 12.445 1 74.88 61 CYS B N 1
ATOM 2139 C CA . CYS B 1 61 ? -16.172 10.336 13.016 1 74.88 61 CYS B CA 1
ATOM 2140 C C . CYS B 1 61 ? -16.938 10.562 14.312 1 74.88 61 CYS B C 1
ATOM 2142 O O . CYS B 1 61 ? -16.578 11.43 15.109 1 74.88 61 CYS B O 1
ATOM 2144 N N . ASP B 1 62 ? -18.141 10.172 14.352 1 66 62 ASP B N 1
ATOM 2145 C CA . ASP B 1 62 ? -19.031 10.383 15.5 1 66 62 ASP B CA 1
ATOM 2146 C C . ASP B 1 62 ? -18.281 10.211 16.812 1 66 62 ASP B C 1
ATOM 2148 O O . ASP B 1 62 ? -18.594 10.867 17.812 1 66 62 ASP B O 1
ATOM 2152 N N . THR B 1 63 ? -17.25 9.5 16.766 1 60.97 63 THR B N 1
ATOM 2153 C CA . THR B 1 63 ? -16.641 9.18 18.047 1 60.97 63 THR B CA 1
ATOM 2154 C C . THR B 1 63 ? -15.555 10.195 18.406 1 60.97 63 THR B C 1
ATOM 2156 O O . THR B 1 63 ? -15.078 10.234 19.547 1 60.97 63 THR B O 1
ATOM 2159 N N . CYS B 1 64 ? -15.172 11.086 17.484 1 61.56 64 CYS B N 1
ATOM 2160 C CA . CYS B 1 64 ? -14.031 11.953 17.766 1 61.56 64 CYS B CA 1
ATOM 2161 C C . CYS B 1 64 ? -14.414 13.07 18.719 1 61.56 64 CYS B C 1
ATOM 2163 O O . CYS B 1 64 ? -13.562 13.617 19.422 1 61.56 64 CYS B O 1
ATOM 2165 N N . SER B 1 65 ? -15.695 13.375 18.734 1 61.31 65 SER B N 1
ATOM 2166 C CA . SER B 1 65 ? -16.172 14.469 19.562 1 61.31 65 SER B CA 1
ATOM 2167 C C . SER B 1 65 ? -16.531 13.984 20.969 1 61.31 65 SER B C 1
ATOM 2169 O O . SER B 1 65 ? -16.766 14.789 21.859 1 61.31 65 SER B O 1
ATOM 2171 N N . GLU B 1 66 ? -16.5 12.734 21.078 1 66.38 66 GLU B N 1
ATOM 2172 C CA . GLU B 1 66 ? -16.875 12.188 22.391 1 66.38 66 GLU B CA 1
ATOM 2173 C C . GLU B 1 66 ? -15.703 12.273 23.375 1 66.38 66 GLU B C 1
ATOM 2175 O O . GLU B 1 66 ? -14.57 12.531 22.969 1 66.38 66 GLU B O 1
ATOM 2180 N N . SER B 1 67 ? -16.125 12.25 24.641 1 66.75 67 SER B N 1
ATOM 2181 C CA . SER B 1 67 ? -15.07 12.211 25.641 1 66.75 67 SER B CA 1
ATOM 2182 C C . SER B 1 67 ? -14.062 11.109 25.359 1 66.75 67 SER B C 1
ATOM 2184 O O . SER B 1 67 ? -14.398 10.102 24.734 1 66.75 67 SER B O 1
ATOM 2186 N N . GLU B 1 68 ? -12.812 11.398 25.625 1 65.44 68 GLU B N 1
ATOM 2187 C CA . GLU B 1 68 ? -11.711 10.477 25.344 1 65.44 68 GLU B CA 1
ATOM 2188 C C . GLU B 1 68 ? -12.047 9.062 25.797 1 65.44 68 GLU B C 1
ATOM 2190 O O . GLU B 1 68 ? -11.703 8.086 25.125 1 65.44 68 GLU B O 1
ATOM 2195 N N . GLU B 1 69 ? -12.781 8.953 26.922 1 66.94 69 GLU B N 1
ATOM 2196 C CA . GLU B 1 69 ? -13.062 7.648 27.5 1 66.94 69 GLU B CA 1
ATOM 2197 C C . GLU B 1 69 ? -14.055 6.867 26.641 1 66.94 69 GLU B C 1
ATOM 2199 O O . GLU B 1 69 ? -14.031 5.633 26.625 1 66.94 69 GLU B O 1
ATOM 2204 N N . LYS B 1 70 ? -14.867 7.586 26 1 72.69 70 LYS B N 1
ATOM 2205 C CA . LYS B 1 70 ? -15.945 6.93 25.266 1 72.69 70 LYS B CA 1
ATOM 2206 C C . LYS B 1 70 ? -15.688 6.949 23.766 1 72.69 70 LYS B C 1
ATOM 2208 O O . LYS B 1 70 ? -16.406 6.312 22.984 1 72.69 70 LYS B O 1
ATOM 2213 N N . ARG B 1 71 ? -14.555 7.516 23.469 1 79.75 71 ARG B N 1
ATOM 2214 C CA . ARG B 1 71 ? -14.328 7.766 22.047 1 79.75 71 ARG B CA 1
ATOM 2215 C C . ARG B 1 71 ? -13.672 6.562 21.375 1 79.75 71 ARG B C 1
ATOM 2217 O O . ARG B 1 71 ? -12.812 5.906 21.969 1 79.75 71 ARG B O 1
ATOM 2224 N N . LEU B 1 72 ? -14.242 6.211 20.266 1 86.31 72 LEU B N 1
ATOM 2225 C CA . LEU B 1 72 ? -13.617 5.215 19.406 1 86.31 72 LEU B CA 1
ATOM 2226 C C . LEU B 1 72 ? -12.258 5.699 18.922 1 86.31 72 LEU B C 1
ATOM 2228 O O . LEU B 1 72 ? -12.125 6.836 18.469 1 86.31 72 LEU B O 1
ATOM 2232 N N . LYS B 1 73 ? -11.266 4.887 19.188 1 90.44 73 LYS B N 1
ATOM 2233 C CA . LYS B 1 73 ? -9.93 5.246 18.734 1 90.44 73 LYS B CA 1
ATOM 2234 C C . LYS B 1 73 ? -9.586 4.543 17.422 1 90.44 73 LYS B C 1
ATOM 2236 O O . LYS B 1 73 ? -9.688 3.32 17.312 1 90.44 73 LYS B O 1
ATOM 2241 N N . LEU B 1 74 ? -9.227 5.316 16.484 1 92.81 74 LEU B N 1
ATOM 2242 C CA . LEU B 1 74 ? -8.695 4.746 15.25 1 92.81 74 LEU B CA 1
ATOM 2243 C C . LEU B 1 74 ? -7.23 4.344 15.422 1 92.81 74 LEU B C 1
ATOM 2245 O O . LEU B 1 74 ? -6.457 5.062 16.047 1 92.81 74 LEU B O 1
ATOM 2249 N N . VAL B 1 75 ? -6.879 3.168 14.914 1 94.94 75 VAL B N 1
ATOM 2250 C CA . VAL B 1 75 ? -5.555 2.625 15.203 1 94.94 75 VAL B CA 1
ATOM 2251 C C . VAL B 1 75 ? -4.84 2.295 13.891 1 94.94 75 VAL B C 1
ATOM 2253 O O . VAL B 1 75 ? -3.656 1.951 13.898 1 94.94 75 VAL B O 1
ATOM 2256 N N . GLY B 1 76 ? -5.496 2.395 12.773 1 96.12 76 GLY B N 1
ATOM 2257 C CA . GLY B 1 76 ? -4.926 2.139 11.461 1 96.12 76 GLY B CA 1
ATOM 2258 C C . GLY B 1 76 ? -5.594 2.934 10.359 1 96.12 76 GLY B C 1
ATOM 2259 O O . GLY B 1 76 ? -6.766 3.303 10.469 1 96.12 76 GLY B O 1
ATOM 2260 N N . ILE B 1 77 ? -4.828 3.203 9.32 1 96.81 77 ILE B N 1
ATOM 2261 C CA . ILE B 1 77 ? -5.367 3.908 8.156 1 96.81 77 ILE B CA 1
ATOM 2262 C C . ILE B 1 77 ? -4.84 3.27 6.875 1 96.81 77 ILE B C 1
ATOM 2264 O O . ILE B 1 77 ? -3.777 2.645 6.879 1 96.81 77 ILE B O 1
ATOM 2268 N N . ALA B 1 78 ? -5.562 3.381 5.848 1 96.38 78 ALA B N 1
ATOM 2269 C CA . ALA B 1 78 ? -5.184 3.02 4.484 1 96.38 78 ALA B CA 1
ATOM 2270 C C . ALA B 1 78 ? -5.859 3.934 3.467 1 96.38 78 ALA B C 1
ATOM 2272 O O . ALA B 1 78 ? -6.973 4.414 3.697 1 96.38 78 ALA B O 1
ATOM 2273 N N . ALA B 1 79 ? -5.145 4.18 2.406 1 96 79 ALA B N 1
ATOM 2274 C CA . ALA B 1 79 ? -5.688 5.008 1.332 1 96 79 ALA B CA 1
ATOM 2275 C C . ALA B 1 79 ? -5.613 4.285 -0.009 1 96 79 ALA B C 1
ATOM 2277 O O . ALA B 1 79 ? -4.555 3.789 -0.397 1 96 79 ALA B O 1
ATOM 2278 N N . GLY B 1 80 ? -6.73 4.113 -0.692 1 93.88 80 GLY B N 1
ATOM 2279 C CA . GLY B 1 80 ? -6.758 3.701 -2.086 1 93.88 80 GLY B CA 1
ATOM 2280 C C . GLY B 1 80 ? -6.652 4.863 -3.057 1 93.88 80 GLY B C 1
ATOM 2281 O O . GLY B 1 80 ? -6.281 5.973 -2.666 1 93.88 80 GLY B O 1
ATOM 2282 N N . ALA B 1 81 ? -6.941 4.586 -4.301 1 93.56 81 ALA B N 1
ATOM 2283 C CA . ALA B 1 81 ? -6.84 5.66 -5.281 1 93.56 81 ALA B CA 1
ATOM 2284 C C . ALA B 1 81 ? -7.844 6.773 -4.98 1 93.56 81 ALA B C 1
ATOM 2286 O O . ALA B 1 81 ? -7.496 7.957 -5.023 1 93.56 81 ALA B O 1
ATOM 2287 N N . TYR B 1 82 ? -9.078 6.379 -4.59 1 95 82 TYR B N 1
ATOM 2288 C CA . TYR B 1 82 ? -10.156 7.355 -4.512 1 95 82 TYR B CA 1
ATOM 2289 C C . TYR B 1 82 ? -10.938 7.203 -3.213 1 95 82 TYR B C 1
ATOM 2291 O O . TYR B 1 82 ? -12.055 7.699 -3.094 1 95 82 TYR B O 1
ATOM 2299 N N . HIS B 1 83 ? -10.391 6.445 -2.283 1 95.56 83 HIS B N 1
ATOM 2300 C CA . HIS B 1 83 ? -11.07 6.199 -1.016 1 95.56 83 HIS B CA 1
ATOM 2301 C C . HIS B 1 83 ? -10.07 6.078 0.131 1 95.56 83 HIS B C 1
ATOM 2303 O O . HIS B 1 83 ? -8.875 5.938 -0.1 1 95.56 83 HIS B O 1
ATOM 2309 N N . SER B 1 84 ? -10.578 6.215 1.268 1 96.94 84 SER B N 1
ATOM 2310 C CA . SER B 1 84 ? -9.82 6.152 2.51 1 96.94 84 SER B CA 1
ATOM 2311 C C . SER B 1 84 ? -10.445 5.176 3.496 1 96.94 84 SER B C 1
ATOM 2313 O O . SER B 1 84 ? -11.656 4.93 3.449 1 96.94 84 SER B O 1
ATOM 2315 N N . MET B 1 85 ? -9.609 4.621 4.336 1 96.31 85 MET B N 1
ATOM 2316 C CA . MET B 1 85 ? -10.078 3.662 5.332 1 96.31 85 MET B CA 1
ATOM 2317 C C . MET B 1 85 ? -9.398 3.906 6.68 1 96.31 85 MET B C 1
ATOM 2319 O O . MET B 1 85 ? -8.258 4.359 6.734 1 96.31 85 MET B O 1
ATOM 2323 N N . ALA B 1 86 ? -10.109 3.543 7.688 1 95.81 86 ALA B N 1
ATOM 2324 C CA . ALA B 1 86 ? -9.562 3.541 9.039 1 95.81 86 ALA B CA 1
ATOM 2325 C C . ALA B 1 86 ? -10.047 2.322 9.828 1 95.81 86 ALA B C 1
ATOM 2327 O O . ALA B 1 86 ? -11.188 1.884 9.656 1 95.81 86 ALA B O 1
ATOM 2328 N N . LEU B 1 87 ? -9.18 1.798 10.586 1 96.44 87 LEU B N 1
ATOM 2329 C CA . LEU B 1 87 ? -9.461 0.699 11.5 1 96.44 87 LEU B CA 1
ATOM 2330 C C . LEU B 1 87 ? -9.531 1.197 12.938 1 96.44 87 LEU B C 1
ATOM 2332 O O . LEU B 1 87 ? -8.633 1.899 13.406 1 96.44 87 LEU B O 1
ATOM 2336 N N . ALA B 1 88 ? -10.578 0.802 13.625 1 94.81 88 ALA B N 1
ATOM 2337 C CA . ALA B 1 88 ? -10.742 1.217 15.016 1 94.81 88 ALA B CA 1
ATOM 2338 C C . ALA B 1 88 ? -10.281 0.122 15.977 1 94.81 88 ALA B C 1
ATOM 2340 O O . ALA B 1 88 ? -10.109 -1.03 15.57 1 94.81 88 ALA B O 1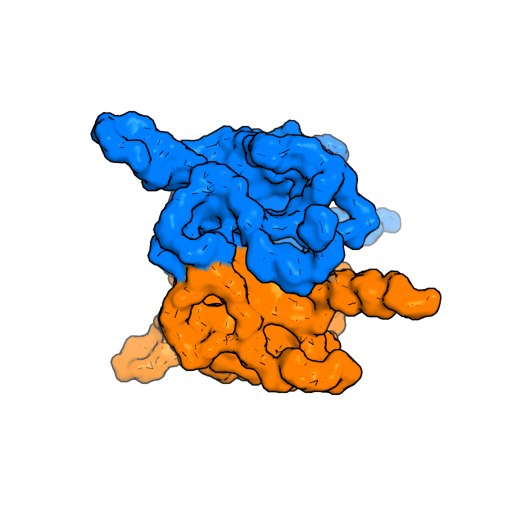
ATOM 2341 N N . ASP B 1 89 ? -10.07 0.516 17.219 1 92.94 89 ASP B N 1
ATOM 2342 C CA . ASP B 1 89 ? -9.555 -0.398 18.234 1 92.94 89 ASP B CA 1
ATOM 2343 C C . ASP B 1 89 ? -10.594 -1.456 18.594 1 92.94 89 ASP B C 1
ATOM 2345 O O . ASP B 1 89 ? -10.25 -2.516 19.125 1 92.94 89 ASP B O 1
ATOM 2349 N N . ASP B 1 90 ? -11.914 -1.221 18.266 1 91.94 90 ASP B N 1
ATOM 2350 C CA . ASP B 1 90 ? -12.938 -2.23 18.516 1 91.94 90 ASP B CA 1
ATOM 2351 C C . ASP B 1 90 ? -13.102 -3.162 17.312 1 91.94 90 ASP B C 1
ATOM 2353 O O . ASP B 1 90 ? -13.992 -4.016 17.312 1 91.94 90 ASP B O 1
ATOM 2357 N N . GLY B 1 91 ? -12.258 -2.895 16.312 1 94.81 91 GLY B N 1
ATOM 2358 C CA . GLY B 1 91 ? -12.266 -3.76 15.141 1 94.81 91 GLY B CA 1
ATOM 2359 C C . GLY B 1 91 ? -13.188 -3.271 14.047 1 94.81 91 GLY B C 1
ATOM 2360 O O . GLY B 1 91 ? -13.242 -3.863 12.961 1 94.81 91 GLY B O 1
ATOM 2361 N N . SER B 1 92 ? -13.93 -2.201 14.258 1 94.06 92 SER B N 1
ATOM 2362 C CA . SER B 1 92 ? -14.75 -1.667 13.172 1 94.06 92 SER B CA 1
ATOM 2363 C C . SER B 1 92 ? -13.883 -1.008 12.102 1 94.06 92 SER B C 1
ATOM 2365 O O . SER B 1 92 ? -12.812 -0.48 12.406 1 94.06 92 SER B O 1
ATOM 2367 N N . VAL B 1 93 ? -14.328 -1.098 10.883 1 95.56 93 VAL B N 1
ATOM 2368 C CA . VAL B 1 93 ? -13.648 -0.499 9.742 1 95.56 93 VAL B CA 1
ATOM 2369 C C . VAL B 1 93 ? -14.516 0.614 9.148 1 95.56 93 VAL B C 1
ATOM 2371 O O . VAL B 1 93 ? -15.703 0.411 8.883 1 95.56 93 VAL B O 1
ATOM 2374 N N . TRP B 1 94 ? -13.922 1.742 9.047 1 93.56 94 TRP B N 1
ATOM 2375 C CA . TRP B 1 94 ? -14.57 2.902 8.438 1 93.56 94 TRP B CA 1
ATOM 2376 C C . TRP B 1 94 ? -13.977 3.195 7.062 1 93.56 94 TRP B C 1
ATOM 2378 O O . TRP B 1 94 ? -12.758 3.324 6.922 1 93.56 94 TRP B O 1
ATOM 2388 N N . CYS B 1 95 ? -14.805 3.205 6.098 1 94.88 95 CYS B N 1
ATOM 2389 C CA . CYS B 1 95 ? -14.383 3.514 4.734 1 94.88 95 CYS B CA 1
ATOM 2390 C C . CYS B 1 95 ? -15.203 4.66 4.156 1 94.88 95 CYS B C 1
ATOM 2392 O O . CYS B 1 95 ? -16.422 4.676 4.273 1 94.88 95 CYS B O 1
ATOM 2394 N N . TRP B 1 96 ? -14.531 5.648 3.619 1 94.75 96 TRP B N 1
ATOM 2395 C CA . TRP B 1 96 ? -15.211 6.766 2.975 1 94.75 96 TRP B CA 1
ATOM 2396 C C . TRP B 1 96 ? -14.547 7.113 1.646 1 94.75 96 TRP B C 1
ATOM 2398 O O . TRP B 1 96 ? -13.445 6.637 1.352 1 94.75 96 TRP B O 1
ATOM 2408 N N . GLY B 1 97 ? -15.234 7.945 0.85 1 94.69 97 GLY B N 1
ATOM 2409 C CA . GLY B 1 97 ? -14.82 8.18 -0.524 1 94.69 97 GLY B CA 1
ATOM 2410 C C . GLY B 1 97 ? -15.594 7.355 -1.531 1 94.69 97 GLY B C 1
ATOM 2411 O O . GLY B 1 97 ? -16.828 7.242 -1.438 1 94.69 97 GLY B O 1
ATOM 2412 N N . TYR B 1 98 ? -14.758 6.848 -2.529 1 89.88 98 TYR B N 1
ATOM 2413 C CA . TYR B 1 98 ? -15.406 5.965 -3.494 1 89.88 98 TYR B CA 1
ATOM 2414 C C . TYR B 1 98 ? -15.828 4.656 -2.836 1 89.88 98 TYR B C 1
ATOM 2416 O O . TYR B 1 98 ? -15.008 3.959 -2.238 1 89.88 98 TYR B O 1
ATOM 2424 N N . ASN B 1 99 ? -17.188 4.312 -2.777 1 82.75 99 ASN B N 1
ATOM 2425 C CA . ASN B 1 99 ? -17.781 3.117 -2.205 1 82.75 99 ASN B CA 1
ATOM 2426 C C . ASN B 1 99 ? -17.656 3.088 -0.686 1 82.75 99 ASN B C 1
ATOM 2428 O O . ASN B 1 99 ? -16.969 2.215 -0.136 1 82.75 99 ASN B O 1
ATOM 2432 N N . PRO B 1 100 ? -18.312 4.039 -0.035 1 83.31 100 PRO B N 1
ATOM 2433 C CA . PRO B 1 100 ? -18.219 4.145 1.423 1 83.31 100 PRO B CA 1
ATOM 2434 C C . PRO B 1 100 ? -18.891 2.98 2.145 1 83.31 100 PRO B C 1
ATOM 2436 O O . PRO B 1 100 ? -19.859 2.408 1.633 1 83.31 100 PRO B O 1
ATOM 2439 N N . CYS B 1 101 ? -18.281 2.646 3.346 1 86.25 101 CYS B N 1
ATOM 2440 C CA . CYS B 1 101 ? -18.875 1.57 4.129 1 86.25 101 CYS B CA 1
ATOM 2441 C C . CYS B 1 101 ? -18.375 1.607 5.57 1 86.25 101 CYS B C 1
ATOM 2443 O O . CYS B 1 101 ? -17.344 2.203 5.859 1 86.25 101 CYS B O 1
ATOM 2445 N N . ILE B 1 102 ? -19.219 1.04 6.402 1 82.62 102 ILE B N 1
ATOM 2446 C CA . ILE B 1 102 ? -18.766 0.685 7.746 1 82.62 102 ILE B CA 1
ATOM 2447 C C . ILE B 1 102 ? -18.891 -0.823 7.949 1 82.62 102 ILE B C 1
ATOM 2449 O O . ILE B 1 102 ? -19.938 -1.407 7.668 1 82.62 102 ILE B O 1
ATOM 2453 N N . LEU B 1 103 ? -17.828 -1.4 8.305 1 84.5 103 LEU B N 1
ATOM 2454 C CA . LEU B 1 103 ? -17.812 -2.828 8.602 1 84.5 103 LEU B CA 1
ATOM 2455 C C . LEU B 1 103 ? -17.641 -3.07 10.094 1 84.5 103 LEU B C 1
ATOM 2457 O O . LEU B 1 103 ? -16.641 -2.627 10.688 1 84.5 103 LEU B O 1
ATOM 2461 N N . HIS B 1 104 ? -18.609 -3.746 10.688 1 84.88 104 HIS B N 1
ATOM 2462 C CA . HIS B 1 104 ? -18.562 -4.102 12.102 1 84.88 104 HIS B CA 1
ATOM 2463 C C . HIS B 1 104 ? -18.219 -5.574 12.289 1 84.88 104 HIS B C 1
ATOM 2465 O O . HIS B 1 104 ? -19.078 -6.387 12.617 1 84.88 104 HIS B O 1
ATOM 2471 N N . ALA B 1 105 ? -17.062 -6.062 11.891 1 82.25 105 ALA B N 1
ATOM 2472 C CA . ALA B 1 105 ? -16.734 -7.484 11.891 1 82.25 105 ALA B CA 1
ATOM 2473 C C . ALA B 1 105 ? -15.539 -7.773 12.781 1 82.25 105 ALA B C 1
ATOM 2475 O O . ALA B 1 105 ? -15.062 -8.914 12.844 1 82.25 105 ALA B O 1
ATOM 2476 N N . GLY B 1 106 ? -15.062 -6.902 13.609 1 93.81 106 GLY B N 1
ATOM 2477 C CA . GLY B 1 106 ? -13.852 -7.129 14.383 1 93.81 106 GLY B CA 1
ATOM 2478 C C . GLY B 1 106 ? -12.617 -7.301 13.523 1 93.81 106 GLY B C 1
ATOM 2479 O O . GLY B 1 106 ? -11.93 -8.32 13.609 1 93.81 106 GLY B O 1
ATOM 2480 N N . ALA B 1 107 ? -12.32 -6.438 12.68 1 95.56 107 ALA B N 1
ATOM 2481 C CA . ALA B 1 107 ? -11.211 -6.488 11.727 1 95.56 107 ALA B CA 1
ATOM 2482 C C . ALA B 1 107 ? -9.883 -6.242 12.43 1 95.56 107 ALA B C 1
ATOM 2484 O O . ALA B 1 107 ? -9.828 -5.562 13.461 1 95.56 107 ALA B O 1
ATOM 2485 N N . CYS B 1 108 ? -8.836 -6.812 11.883 1 95.5 108 CYS B N 1
ATOM 2486 C CA . CYS B 1 108 ? -7.5 -6.594 12.43 1 95.5 108 CYS B CA 1
ATOM 2487 C C . CYS B 1 108 ? -6.559 -6.051 11.359 1 95.5 108 CYS B C 1
ATOM 2489 O O . CYS B 1 108 ? -5.438 -5.645 11.664 1 95.5 108 CYS B O 1
ATOM 2491 N N . SER B 1 109 ? -7.039 -6.051 10.125 1 95.75 109 SER B N 1
ATOM 2492 C CA . SER B 1 109 ? -6.234 -5.516 9.031 1 95.75 109 SER B CA 1
ATOM 2493 C C . SER B 1 109 ? -7.113 -4.949 7.922 1 95.75 109 SER B C 1
ATOM 2495 O O . SER B 1 109 ? -8.188 -5.48 7.641 1 95.75 109 SER B O 1
ATOM 2497 N N . VAL B 1 110 ? -6.645 -3.896 7.309 1 95.81 110 VAL B N 1
ATOM 2498 C CA . VAL B 1 110 ? -7.328 -3.305 6.164 1 95.81 110 VAL B CA 1
ATOM 2499 C C . VAL B 1 110 ? -6.336 -3.092 5.023 1 95.81 110 VAL B C 1
ATOM 2501 O O . VAL B 1 110 ? -5.152 -2.834 5.262 1 95.81 110 VAL B O 1
ATOM 2504 N N . LYS B 1 111 ? -6.801 -3.262 3.828 1 94.38 111 LYS B N 1
ATOM 2505 C CA . LYS B 1 111 ? -6.031 -3.012 2.613 1 94.38 111 LYS B CA 1
ATOM 2506 C C . LYS B 1 111 ? -6.863 -2.264 1.577 1 94.38 111 LYS B C 1
ATOM 2508 O O . LYS B 1 111 ? -8.016 -2.611 1.333 1 94.38 111 LYS B O 1
ATOM 2513 N N . ALA B 1 112 ? -6.223 -1.215 1.049 1 92.56 112 ALA B N 1
ATOM 2514 C CA . ALA B 1 112 ? -6.879 -0.444 -0.004 1 92.56 112 ALA B CA 1
ATOM 2515 C C . ALA B 1 112 ? -6.129 -0.569 -1.325 1 92.56 112 ALA B C 1
ATOM 2517 O O . ALA B 1 112 ? -4.922 -0.318 -1.386 1 92.56 112 ALA B O 1
ATOM 2518 N N . GLY B 1 113 ? -6.766 -0.973 -2.363 1 89.12 113 GLY B N 1
ATOM 2519 C CA . GLY B 1 113 ? -6.227 -0.982 -3.715 1 89.12 113 GLY B CA 1
ATOM 2520 C C . GLY B 1 113 ? -6.699 0.191 -4.555 1 89.12 113 GLY B C 1
ATOM 2521 O O . GLY B 1 113 ? -7.004 1.26 -4.02 1 89.12 113 GLY B O 1
ATOM 2522 N N . GLY B 1 114 ? -6.609 0.036 -5.875 1 87.25 114 GLY B N 1
ATOM 2523 C CA . GLY B 1 114 ? -7.121 1.111 -6.707 1 87.25 114 GLY B CA 1
ATOM 2524 C C . GLY B 1 114 ? -8.57 1.451 -6.414 1 87.25 114 GLY B C 1
ATOM 2525 O O . GLY B 1 114 ? -8.867 2.529 -5.898 1 87.25 114 GLY B O 1
ATOM 2526 N N . MET B 1 115 ? -9.406 0.533 -6.633 1 88.81 115 MET B N 1
ATOM 2527 C CA . MET B 1 115 ? -10.836 0.761 -6.41 1 88.81 115 MET B CA 1
ATOM 2528 C C . MET B 1 115 ? -11.445 -0.361 -5.578 1 88.81 115 MET B C 1
ATOM 2530 O O . MET B 1 115 ? -12.664 -0.513 -5.531 1 88.81 115 MET B O 1
ATOM 2534 N N . MET B 1 116 ? -10.594 -1.144 -4.961 1 93.19 116 MET B N 1
ATOM 2535 C CA . MET B 1 116 ? -11.039 -2.244 -4.109 1 93.19 116 MET B CA 1
ATOM 2536 C C . MET B 1 116 ? -10.625 -2.016 -2.66 1 93.19 116 MET B C 1
ATOM 2538 O O . MET B 1 116 ? -9.562 -1.447 -2.396 1 93.19 116 MET B O 1
ATOM 2542 N N . SER B 1 117 ? -11.422 -2.455 -1.777 1 95.38 117 SER B N 1
ATOM 2543 C CA . SER B 1 117 ? -11.156 -2.408 -0.343 1 95.38 117 SER B CA 1
ATOM 2544 C C . SER B 1 117 ? -11.242 -3.799 0.278 1 95.38 117 SER B C 1
ATOM 2546 O O . SER B 1 117 ? -12.117 -4.59 -0.072 1 95.38 117 SER B O 1
ATOM 2548 N N . LEU B 1 118 ? -10.328 -4.09 1.15 1 96.94 118 LEU B N 1
ATOM 2549 C CA . LEU B 1 118 ? -10.258 -5.398 1.786 1 96.94 118 LEU B CA 1
ATOM 2550 C C . LEU B 1 118 ? -10.047 -5.266 3.291 1 96.94 118 LEU B C 1
ATOM 2552 O O . LEU B 1 118 ? -9.406 -4.316 3.75 1 96.94 118 LEU B O 1
ATOM 2556 N N . ALA B 1 119 ? -10.586 -6.164 4.012 1 97.25 119 ALA B N 1
ATOM 2557 C CA . ALA B 1 119 ? -10.328 -6.289 5.445 1 97.25 119 ALA B CA 1
ATOM 2558 C C . ALA B 1 119 ? -10.273 -7.754 5.867 1 97.25 119 ALA B C 1
ATOM 2560 O O . ALA B 1 119 ? -10.992 -8.594 5.312 1 97.25 119 ALA B O 1
ATOM 2561 N N . ILE B 1 120 ? -9.414 -8.102 6.73 1 97.81 120 ILE B N 1
ATOM 2562 C CA . ILE B 1 120 ? -9.391 -9.406 7.383 1 97.81 120 ILE B CA 1
ATOM 2563 C C . ILE B 1 120 ? -9.844 -9.258 8.836 1 97.81 120 ILE B C 1
ATOM 2565 O O . ILE B 1 120 ? -9.344 -8.398 9.562 1 97.81 120 ILE B O 1
ATOM 2569 N N . ASP B 1 121 ? -10.797 -10.031 9.266 1 96.94 121 ASP B N 1
ATOM 2570 C CA . ASP B 1 121 ? -11.242 -9.93 10.656 1 96.94 121 ASP B CA 1
ATOM 2571 C C . ASP B 1 121 ? -10.469 -10.898 11.547 1 96.94 121 ASP B C 1
ATOM 2573 O O . ASP B 1 121 ? -9.594 -11.625 11.078 1 96.94 121 ASP B O 1
ATOM 2577 N N . ASN B 1 122 ? -10.711 -10.859 12.836 1 95.38 122 ASN B N 1
ATOM 2578 C CA . ASN B 1 122 ? -9.953 -11.594 13.836 1 95.38 122 ASN B CA 1
ATOM 2579 C C . ASN B 1 122 ? -10.156 -13.102 13.703 1 95.38 122 ASN B C 1
ATOM 2581 O O . ASN B 1 122 ? -9.383 -13.891 14.242 1 95.38 122 ASN B O 1
ATOM 2585 N N . LEU B 1 123 ? -11.18 -13.531 12.961 1 94.62 123 LEU B N 1
ATOM 2586 C CA . LEU B 1 123 ? -11.438 -14.945 12.742 1 94.62 123 LEU B CA 1
ATOM 2587 C C . LEU B 1 123 ? -10.789 -15.43 11.445 1 94.62 123 LEU B C 1
ATOM 2589 O O . LEU B 1 123 ? -10.859 -16.609 11.117 1 94.62 123 LEU B O 1
ATOM 2593 N N . GLY B 1 124 ? -10.195 -14.469 10.688 1 96.5 124 GLY B N 1
ATOM 2594 C CA . GLY B 1 124 ? -9.523 -14.82 9.453 1 96.5 124 GLY B CA 1
ATOM 2595 C C . GLY B 1 124 ? -10.422 -14.734 8.234 1 96.5 124 GLY B C 1
ATOM 2596 O O . GLY B 1 124 ? -10.078 -15.242 7.164 1 96.5 124 GLY B O 1
ATOM 2597 N N . THR B 1 125 ? -11.586 -14.18 8.414 1 97.38 125 THR B N 1
ATOM 2598 C CA . THR B 1 125 ? -12.477 -13.961 7.285 1 97.38 125 THR B CA 1
ATOM 2599 C C . THR B 1 125 ? -12.023 -12.758 6.457 1 97.38 125 THR B C 1
ATOM 2601 O O . THR B 1 125 ? -11.719 -11.695 7.008 1 97.38 125 THR B O 1
ATOM 2604 N N . LEU B 1 126 ? -11.953 -12.922 5.133 1 98.19 126 LEU B N 1
ATOM 2605 C CA . LEU B 1 126 ? -11.664 -11.82 4.227 1 98.19 126 LEU B CA 1
ATOM 2606 C C . LEU B 1 126 ? -12.953 -11.141 3.768 1 98.19 126 LEU B C 1
ATOM 2608 O O . LEU B 1 126 ? -13.883 -11.812 3.316 1 98.19 126 LEU B O 1
ATOM 2612 N N . TRP B 1 127 ? -12.977 -9.875 3.938 1 97 127 TRP B N 1
ATOM 2613 C CA . TRP B 1 127 ? -14.07 -9.047 3.453 1 97 127 TRP B CA 1
ATOM 2614 C C . TRP B 1 127 ? -13.625 -8.188 2.271 1 97 127 TRP B C 1
ATOM 2616 O O . TRP B 1 127 ? -12.508 -7.672 2.258 1 97 127 TRP B O 1
ATOM 2626 N N . ILE B 1 128 ? -14.523 -8.062 1.318 1 96.19 128 ILE B N 1
ATOM 2627 C CA . ILE B 1 128 ? -14.203 -7.266 0.142 1 96.19 128 ILE B CA 1
ATOM 2628 C C . ILE B 1 128 ? -15.375 -6.344 -0.19 1 96.19 128 ILE B C 1
ATOM 2630 O O . ILE B 1 128 ? -16.531 -6.73 -0.039 1 96.19 128 ILE B O 1
ATOM 2634 N N . TRP B 1 129 ? -15.102 -5.137 -0.58 1 95.06 129 TRP B N 1
ATOM 2635 C CA . TRP B 1 129 ? -16.078 -4.203 -1.139 1 95.06 129 TRP B CA 1
ATOM 2636 C C . TRP B 1 129 ? -15.406 -3.225 -2.098 1 95.06 129 TRP B C 1
ATOM 2638 O O . TRP B 1 129 ? -14.203 -3.318 -2.346 1 95.06 129 TRP B O 1
ATOM 2648 N N . GLY B 1 130 ? -16.219 -2.316 -2.705 1 93.81 130 GLY B N 1
ATOM 2649 C CA . GLY B 1 130 ? -15.742 -1.516 -3.82 1 93.81 130 GLY B CA 1
ATOM 2650 C C . GLY B 1 130 ? -16.031 -2.139 -5.172 1 93.81 130 GLY B C 1
ATOM 2651 O O . GLY B 1 130 ? -17.156 -2.59 -5.422 1 93.81 130 GLY B O 1
ATOM 2652 N N . ASN B 1 131 ? -15.055 -2.027 -6.109 1 93.38 131 ASN B N 1
ATOM 2653 C CA .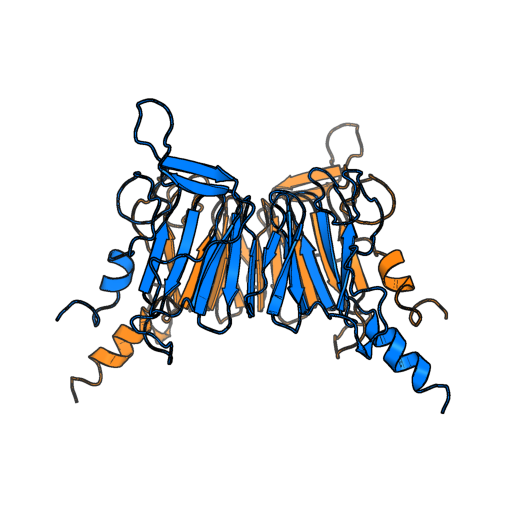 ASN B 1 131 ? -15.219 -2.691 -7.398 1 93.38 131 ASN B CA 1
ATOM 2654 C C . ASN B 1 131 ? -14.859 -4.172 -7.316 1 93.38 131 ASN B C 1
ATOM 2656 O O . ASN B 1 131 ? -13.695 -4.539 -7.484 1 93.38 131 ASN B O 1
ATOM 2660 N N . CYS B 1 132 ? -15.844 -4.949 -7.121 1 92.81 132 CYS B N 1
ATOM 2661 C CA . CYS B 1 132 ? -15.633 -6.371 -6.883 1 92.81 132 CYS B CA 1
ATOM 2662 C C . CYS B 1 132 ? -15.961 -7.188 -8.125 1 92.81 132 CYS B C 1
ATOM 2664 O O . CYS B 1 132 ? -16.844 -6.828 -8.898 1 92.81 132 CYS B O 1
ATOM 2666 N N . PRO B 1 133 ? -15.195 -8.305 -8.242 1 93.12 133 PRO B N 1
ATOM 2667 C CA . PRO B 1 133 ? -15.516 -9.195 -9.359 1 93.12 133 PRO B CA 1
ATOM 2668 C C . PRO B 1 133 ? -16.906 -9.82 -9.242 1 93.12 133 PRO B C 1
ATOM 2670 O O . PRO B 1 133 ? -17.25 -10.359 -8.188 1 93.12 133 PRO B O 1
ATOM 2673 N N . GLN B 1 134 ? -17.688 -9.703 -10.281 1 90.12 134 GLN B N 1
ATOM 2674 C CA . GLN B 1 134 ? -19.016 -10.297 -10.336 1 90.12 134 GLN B CA 1
ATOM 2675 C C . GLN B 1 134 ? -19.328 -10.812 -11.734 1 90.12 134 GLN B C 1
ATOM 2677 O O . GLN B 1 134 ? -18.672 -10.422 -12.703 1 90.12 134 GLN B O 1
ATOM 2682 N N . GLN B 1 135 ? -20.344 -11.734 -11.703 1 84.06 135 GLN B N 1
ATOM 2683 C CA . GLN B 1 135 ? -20.844 -12.203 -12.992 1 84.06 135 GLN B CA 1
ATOM 2684 C C . GLN B 1 135 ? -21.75 -11.156 -13.641 1 84.06 135 GLN B C 1
ATOM 2686 O O . GLN B 1 135 ? -22.625 -10.586 -12.984 1 84.06 135 GLN B O 1
ATOM 2691 N N . SER B 1 136 ? -21.359 -10.68 -14.75 1 75.38 136 SER B N 1
ATOM 2692 C CA . SER B 1 136 ? -22.203 -9.711 -15.445 1 75.38 136 SER B CA 1
ATOM 2693 C C . SER B 1 136 ? -23.562 -10.297 -15.781 1 75.38 136 SER B C 1
ATOM 2695 O O . SER B 1 136 ? -23.656 -11.461 -16.172 1 75.38 136 SER B O 1
ATOM 2697 N N . SER B 1 137 ? -24.672 -9.844 -15.133 1 64.44 137 SER B N 1
ATOM 2698 C CA . SER B 1 137 ? -26.016 -10.273 -15.484 1 64.44 137 SER B CA 1
ATOM 2699 C C . SER B 1 137 ? -26.484 -9.625 -16.781 1 64.44 137 SER B C 1
ATOM 2701 O O . SER B 1 137 ? -27.578 -9.914 -17.281 1 64.44 137 SER B O 1
ATOM 2703 N N . SER B 1 138 ? -25.844 -8.602 -17.141 1 56.19 138 SER B N 1
ATOM 2704 C CA . SER B 1 138 ? -26.531 -7.945 -18.25 1 56.19 138 SER B CA 1
ATOM 2705 C C . SER B 1 138 ? -26.844 -8.938 -19.375 1 56.19 138 SER B C 1
ATOM 2707 O O . SER B 1 138 ? -26.203 -9.992 -19.469 1 56.19 138 SER B O 1
ATOM 2709 N N . SER B 1 139 ? -27.812 -8.555 -20.109 1 46.06 139 SER B N 1
ATOM 2710 C CA . SER B 1 139 ? -28.5 -9.141 -21.266 1 46.06 139 SER B CA 1
ATOM 2711 C C . SER B 1 139 ? -27.484 -9.688 -22.266 1 46.06 139 SER B C 1
ATOM 2713 O O . SER B 1 139 ? -26.828 -8.922 -22.969 1 46.06 139 SER B O 1
ATOM 2715 N N . GLY B 1 140 ? -27.219 -11.016 -22.219 1 53.41 140 GLY B N 1
ATOM 2716 C CA . GLY B 1 140 ? -26.734 -11.914 -23.25 1 53.41 140 GLY B CA 1
ATOM 2717 C C . GLY B 1 140 ? -25.297 -12.328 -23.047 1 53.41 140 GLY B C 1
ATOM 2718 O O . GLY B 1 140 ? -24.797 -13.242 -23.703 1 53.41 140 GLY B O 1
ATOM 2719 N N . GLU B 1 141 ? -24.297 -11.453 -22.734 1 53.72 141 GLU B N 1
ATOM 2720 C CA . GLU B 1 141 ? -22.906 -11.922 -22.719 1 53.72 141 GLU B CA 1
ATOM 2721 C C . GLU B 1 141 ? -22.453 -12.25 -21.312 1 53.72 141 GLU B C 1
ATOM 2723 O O . GLU B 1 141 ? -22.594 -11.438 -20.391 1 53.72 141 GLU B O 1
ATOM 2728 N N . SER B 1 142 ? -22.5 -13.57 -20.781 1 61.91 142 SER B N 1
ATOM 2729 C CA . SER B 1 142 ? -21.969 -14.227 -19.578 1 61.91 142 SER B CA 1
ATOM 2730 C C . SER B 1 142 ? -20.531 -13.82 -19.328 1 61.91 142 SER B C 1
ATOM 2732 O O . SER B 1 142 ? -19.609 -14.32 -20 1 61.91 142 SER B O 1
ATOM 2734 N N . GLY B 1 143 ? -20.25 -12.438 -18.891 1 82.44 143 GLY B N 1
ATOM 2735 C CA . GLY B 1 143 ? -18.828 -12.086 -18.875 1 82.44 143 GLY B CA 1
ATOM 2736 C C . GLY B 1 143 ? -18.375 -11.547 -17.531 1 82.44 143 GLY B C 1
ATOM 2737 O O . GLY B 1 143 ? -19.141 -11.57 -16.547 1 82.44 143 GLY B O 1
ATOM 2738 N N . PHE B 1 144 ? -17.312 -11.484 -17.234 1 91.06 144 PHE B N 1
ATOM 2739 C CA . PHE B 1 144 ? -16.625 -10.898 -16.094 1 91.06 144 PHE B CA 1
ATOM 2740 C C . PHE B 1 144 ? -16.828 -9.391 -16.047 1 91.06 144 PHE B C 1
ATOM 2742 O O . PHE B 1 144 ? -16.766 -8.727 -17.094 1 91.06 144 PHE B O 1
ATOM 27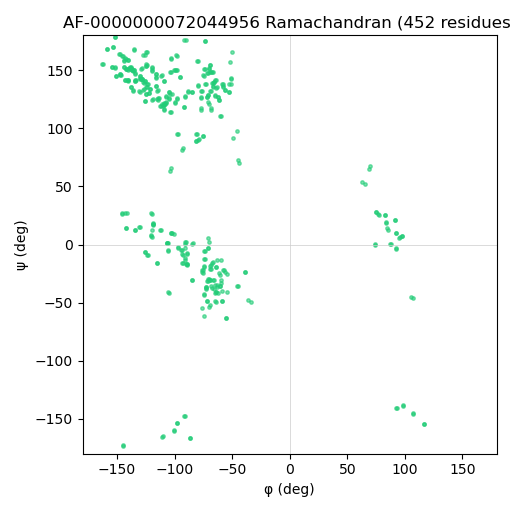49 N N . SER B 1 145 ? -17.281 -8.852 -14.945 1 91.81 145 SER B N 1
ATOM 2750 C CA . SER B 1 145 ? -17.297 -7.41 -14.734 1 91.81 145 SER B CA 1
ATOM 2751 C C . SER B 1 145 ? -16.875 -7.055 -13.312 1 91.81 145 SER B C 1
ATOM 2753 O O . SER B 1 145 ? -16.953 -7.887 -12.406 1 91.81 145 SER B O 1
ATOM 2755 N N . LEU B 1 146 ? -16.328 -5.93 -13.188 1 91.25 146 LEU B N 1
ATOM 2756 C CA . LEU B 1 146 ? -16.141 -5.324 -11.875 1 91.25 146 LEU B CA 1
ATOM 2757 C C . LEU B 1 146 ? -17.328 -4.441 -11.516 1 91.25 146 LEU B C 1
ATOM 2759 O O . LEU B 1 146 ? -17.641 -3.488 -12.234 1 91.25 146 LEU B O 1
ATOM 2763 N N . VAL B 1 147 ? -17.969 -4.82 -10.453 1 90.62 147 VAL B N 1
ATOM 2764 C CA . VAL B 1 147 ? -19.188 -4.113 -10.07 1 90.62 147 VAL B CA 1
ATOM 2765 C C . VAL B 1 147 ? -18.969 -3.424 -8.719 1 90.62 147 VAL B C 1
ATOM 2767 O O . VAL B 1 147 ? -18.406 -4.012 -7.801 1 90.62 147 VAL B O 1
ATOM 2770 N N . SER B 1 148 ? -19.422 -2.201 -8.664 1 90 148 SER B N 1
ATOM 2771 C CA . SER B 1 148 ? -19.312 -1.424 -7.438 1 90 148 SER B CA 1
ATOM 2772 C C . SER B 1 148 ? -20.25 -1.958 -6.355 1 90 148 SER B C 1
ATOM 2774 O O . SER B 1 148 ? -21.438 -2.125 -6.59 1 90 148 SER B O 1
ATOM 2776 N N . SER B 1 149 ? -19.703 -2.348 -5.227 1 89.25 149 SER B N 1
ATOM 2777 C CA . SER B 1 149 ? -20.484 -2.764 -4.062 1 89.25 149 SER B CA 1
ATOM 2778 C C . SER B 1 149 ? -20.141 -1.918 -2.84 1 89.25 149 SER B C 1
ATOM 2780 O O . SER B 1 149 ? -18.969 -1.765 -2.494 1 89.25 149 SER B O 1
ATOM 2782 N N . PHE B 1 150 ? -21.156 -1.374 -2.131 1 88.81 150 PHE B N 1
ATOM 2783 C CA . PHE B 1 150 ? -20.953 -0.531 -0.959 1 88.81 150 PHE B CA 1
ATOM 2784 C C . PHE B 1 150 ? -21.078 -1.346 0.322 1 88.81 150 PHE B C 1
ATOM 2786 O O . PHE B 1 150 ? -20.969 -0.805 1.424 1 88.81 150 PHE B O 1
ATOM 2793 N N . THR B 1 151 ? -21.375 -2.551 0.143 1 90.69 151 THR B N 1
ATOM 2794 C CA . THR B 1 151 ? -21.516 -3.436 1.295 1 90.69 151 THR B CA 1
ATOM 2795 C C . THR B 1 151 ? -20.406 -4.48 1.313 1 90.69 151 THR B C 1
ATOM 2797 O O . THR B 1 151 ? -20.234 -5.23 0.351 1 90.69 151 THR B O 1
ATOM 2800 N N . PRO B 1 152 ? -19.672 -4.398 2.398 1 93.31 152 PRO B N 1
ATOM 2801 C CA . PRO B 1 152 ? -18.656 -5.449 2.494 1 93.31 152 PRO B CA 1
ATOM 2802 C C . PRO B 1 152 ? -19.266 -6.855 2.463 1 93.31 152 PRO B C 1
ATOM 2804 O O . PRO B 1 152 ? -20.266 -7.117 3.129 1 93.31 152 PRO B O 1
ATOM 2807 N N . ILE B 1 153 ? -18.656 -7.715 1.722 1 93.81 153 ILE B N 1
ATOM 2808 C CA . ILE B 1 153 ? -19.109 -9.094 1.615 1 93.81 153 ILE B CA 1
ATOM 2809 C C . ILE B 1 153 ? -17.969 -10.047 1.974 1 93.81 153 ILE B C 1
ATOM 2811 O O . ILE B 1 153 ? -16.844 -9.852 1.539 1 93.81 153 ILE B O 1
ATOM 2815 N N . PRO B 1 154 ? -18.312 -11.039 2.775 1 95.56 154 PRO B N 1
ATOM 2816 C CA . PRO B 1 154 ? -17.266 -12.039 3.008 1 95.56 154 PRO B CA 1
ATOM 2817 C C . PRO B 1 154 ? -16.938 -12.844 1.754 1 95.56 154 PRO B C 1
ATOM 2819 O O . PRO B 1 154 ? -17.828 -13.148 0.955 1 95.56 154 PRO B O 1
ATOM 2822 N N . VAL B 1 155 ? -15.672 -13.094 1.545 1 97.44 155 VAL B N 1
ATOM 2823 C CA . VAL B 1 155 ? -15.281 -14.031 0.497 1 97.44 155 VAL B CA 1
ATOM 2824 C C . VAL B 1 155 ? -15.555 -15.461 0.954 1 97.44 155 VAL B C 1
ATOM 2826 O O . VAL B 1 155 ? -14.672 -16.125 1.511 1 97.44 155 VAL B O 1
ATOM 2829 N N . TRP B 1 156 ? -16.656 -15.969 0.635 1 97 156 TRP B N 1
ATOM 2830 C CA . TRP B 1 156 ? -17.188 -17.203 1.191 1 97 156 TRP B CA 1
ATOM 2831 C C . TRP B 1 156 ? -16.375 -18.406 0.734 1 97 156 TRP B C 1
ATOM 2833 O O . TRP B 1 156 ? -16.406 -19.469 1.371 1 97 156 TRP B O 1
ATOM 2843 N N . ASP B 1 157 ? -15.648 -18.25 -0.372 1 97.44 157 ASP B N 1
ATOM 2844 C CA . ASP B 1 157 ? -14.805 -19.344 -0.87 1 97.44 157 ASP B CA 1
ATOM 2845 C C . ASP B 1 157 ? -13.805 -19.797 0.192 1 97.44 157 ASP B C 1
ATOM 2847 O O . ASP B 1 157 ? -13.32 -20.922 0.156 1 97.44 157 ASP B O 1
ATOM 2851 N N . PHE B 1 158 ? -13.547 -18.875 1.136 1 97.69 158 PHE B N 1
ATOM 2852 C CA . PHE B 1 158 ? -12.523 -19.188 2.127 1 97.69 158 PHE B CA 1
ATOM 2853 C C . PHE B 1 158 ? -13.164 -19.594 3.451 1 97.69 158 PHE B C 1
ATOM 2855 O O . PHE B 1 158 ? -12.492 -19.641 4.48 1 97.69 158 PHE B O 1
ATOM 2862 N N . HIS B 1 159 ? -14.5 -19.797 3.436 1 96.06 159 HIS B N 1
ATOM 2863 C CA . HIS B 1 159 ? -15.156 -20.266 4.656 1 96.06 159 HIS B CA 1
ATOM 2864 C C . HIS B 1 159 ? -14.477 -21.516 5.199 1 96.06 159 HIS B C 1
ATOM 2866 O O . HIS B 1 159 ? -14.203 -22.453 4.445 1 96.06 159 HIS B O 1
ATOM 2872 N N . GLY B 1 160 ? -14.172 -21.531 6.449 1 95.38 160 GLY B N 1
ATOM 2873 C CA . GLY B 1 160 ? -13.5 -22.672 7.078 1 95.38 160 GLY B CA 1
ATOM 2874 C C . GLY B 1 160 ? -11.992 -22.594 6.988 1 95.38 160 GLY B C 1
ATOM 2875 O O . GLY B 1 160 ? -11.297 -23.531 7.371 1 95.38 160 GLY B O 1
ATOM 2876 N N . HIS B 1 161 ? -11.516 -21.578 6.41 1 97.12 161 HIS B N 1
ATOM 2877 C CA . HIS B 1 161 ? -10.086 -21.312 6.336 1 97.12 161 HIS B CA 1
ATOM 2878 C C . HIS B 1 161 ? -9.742 -19.938 6.906 1 97.12 161 HIS B C 1
ATOM 2880 O O . HIS B 1 161 ? -10.641 -19.156 7.227 1 97.12 161 HIS B O 1
ATOM 2886 N N . THR B 1 162 ? -8.484 -19.688 7.16 1 97.38 162 THR B N 1
ATOM 2887 C CA . THR B 1 162 ? -7.992 -18.422 7.668 1 97.38 162 THR B CA 1
ATOM 2888 C C . THR B 1 162 ? -7.199 -17.672 6.594 1 97.38 162 THR B C 1
ATOM 2890 O O . THR B 1 162 ? -6.215 -18.203 6.07 1 97.38 162 THR B O 1
ATOM 2893 N N . VAL B 1 163 ? -7.727 -16.531 6.211 1 97.94 163 VAL B N 1
ATOM 2894 C CA . VAL B 1 163 ? -6.93 -15.664 5.352 1 97.94 163 VAL B CA 1
ATOM 2895 C C . VAL B 1 163 ? -5.871 -14.945 6.176 1 97.94 163 VAL B C 1
ATOM 2897 O O . VAL B 1 163 ? -6.188 -14.289 7.172 1 97.94 163 VAL B O 1
ATOM 2900 N N . VAL B 1 164 ? -4.613 -15.039 5.77 1 96.56 164 VAL B N 1
ATOM 2901 C CA . VAL B 1 164 ? -3.496 -14.547 6.566 1 96.56 164 VAL B CA 1
ATOM 2902 C C . VAL B 1 164 ? -2.963 -13.25 5.965 1 96.56 164 VAL B C 1
ATOM 2904 O O . VAL B 1 164 ? -2.602 -12.32 6.695 1 96.56 164 VAL B O 1
ATOM 2907 N N . LYS B 1 165 ? -2.875 -13.18 4.68 1 96.5 165 LYS B N 1
ATOM 2908 C CA . LYS B 1 165 ? -2.408 -12 3.955 1 96.5 165 LYS B CA 1
ATOM 2909 C C . LYS B 1 165 ? -3.203 -11.797 2.668 1 96.5 165 LYS B C 1
ATOM 2911 O O . LYS B 1 165 ? -3.709 -12.758 2.084 1 96.5 165 LYS B O 1
ATOM 2916 N N . VAL B 1 166 ? -3.291 -10.562 2.281 1 97.38 166 VAL B N 1
ATOM 2917 C CA . VAL B 1 166 ? -3.979 -10.242 1.037 1 97.38 166 VAL B CA 1
ATOM 2918 C C . VAL B 1 166 ? -3.324 -9.023 0.387 1 97.38 166 VAL B C 1
ATOM 2920 O O . VAL B 1 166 ? -2.752 -8.172 1.077 1 97.38 166 VAL B O 1
ATOM 2923 N N . ALA B 1 167 ? -3.301 -8.984 -0.852 1 96.62 167 ALA B N 1
ATOM 2924 C CA . ALA B 1 167 ? -2.916 -7.836 -1.672 1 96.62 167 ALA B CA 1
ATOM 2925 C C . ALA B 1 167 ? -3.871 -7.66 -2.848 1 96.62 167 ALA B C 1
ATOM 2927 O O . ALA B 1 167 ? -4.527 -8.609 -3.273 1 96.62 167 ALA B O 1
ATOM 2928 N N . CYS B 1 168 ? -3.988 -6.434 -3.25 1 94.44 168 CYS B N 1
ATOM 2929 C CA . CYS B 1 168 ? -4.84 -6.199 -4.41 1 94.44 168 CYS B CA 1
ATOM 2930 C C . CYS B 1 168 ? -4.242 -5.133 -5.32 1 94.44 168 CYS B C 1
ATOM 2932 O O . CYS B 1 168 ? -3.625 -4.18 -4.848 1 94.44 168 CYS B O 1
ATOM 2934 N N . GLY B 1 169 ? -4.367 -5.34 -6.586 1 92.5 169 GLY B N 1
ATOM 2935 C CA . GLY B 1 169 ? -4.031 -4.359 -7.605 1 92.5 169 GLY B CA 1
ATOM 2936 C C . GLY B 1 169 ? -5.207 -3.484 -8 1 92.5 169 GLY B C 1
ATOM 2937 O O . GLY B 1 169 ? -6.023 -3.117 -7.156 1 92.5 169 GLY B O 1
ATOM 2938 N N . ASN B 1 170 ? -5.219 -3.068 -9.289 1 91.12 170 ASN B N 1
ATOM 2939 C CA . ASN B 1 170 ? -6.34 -2.262 -9.75 1 91.12 170 ASN B CA 1
ATOM 2940 C C . ASN B 1 170 ? -7.609 -3.096 -9.898 1 91.12 170 ASN B C 1
ATOM 2942 O O . ASN B 1 170 ? -8.703 -2.631 -9.57 1 91.12 170 ASN B O 1
ATOM 2946 N N . GLU B 1 171 ? -7.371 -4.352 -10.352 1 94.75 171 GLU B N 1
ATOM 2947 C CA . GLU B 1 171 ? -8.562 -5.113 -10.711 1 94.75 171 GLU B CA 1
ATOM 2948 C C . GLU B 1 171 ? -8.422 -6.582 -10.32 1 94.75 171 GLU B C 1
ATOM 2950 O O . GLU B 1 171 ? -9.164 -7.434 -10.797 1 94.75 171 GLU B O 1
ATOM 2955 N N . HIS B 1 172 ? -7.453 -6.906 -9.492 1 96.75 172 HIS B N 1
ATOM 2956 C CA . HIS B 1 172 ? -7.234 -8.289 -9.086 1 96.75 172 HIS B CA 1
ATOM 2957 C C . HIS B 1 172 ? -6.773 -8.375 -7.637 1 96.75 172 HIS B C 1
ATOM 2959 O O . HIS B 1 172 ? -6.27 -7.391 -7.086 1 96.75 172 HIS B O 1
ATOM 2965 N N . VAL B 1 173 ? -6.984 -9.531 -7.066 1 97.81 173 VAL B N 1
ATOM 2966 C CA . VAL B 1 173 ? -6.668 -9.797 -5.668 1 97.81 173 VAL B CA 1
ATOM 2967 C C . VAL B 1 173 ? -5.824 -11.062 -5.555 1 97.81 173 VAL B C 1
ATOM 2969 O O . VAL B 1 173 ? -6.031 -12.016 -6.305 1 97.81 173 VAL B O 1
ATOM 2972 N N . VAL B 1 174 ? -4.887 -11.109 -4.688 1 97.62 174 VAL B N 1
ATOM 2973 C CA . VAL B 1 174 ? -4.125 -12.297 -4.305 1 97.62 174 VAL B CA 1
ATOM 2974 C C . VAL B 1 174 ? -4.172 -12.469 -2.789 1 97.62 174 VAL B C 1
ATOM 2976 O O . VAL B 1 174 ? -4.031 -11.5 -2.041 1 97.62 174 VAL B O 1
ATOM 2979 N N . ALA B 1 175 ? -4.426 -13.656 -2.336 1 97.88 175 ALA B N 1
ATOM 2980 C CA . ALA B 1 175 ? -4.578 -13.922 -0.908 1 97.88 175 ALA B CA 1
ATOM 2981 C C . ALA B 1 175 ? -3.799 -15.172 -0.494 1 97.88 175 ALA B C 1
ATOM 2983 O O . ALA B 1 175 ? -3.727 -16.141 -1.249 1 97.88 175 ALA B O 1
ATOM 2984 N N . LEU B 1 176 ? -3.203 -15.141 0.66 1 96.75 176 LEU B N 1
ATOM 2985 C CA . LEU B 1 176 ? -2.592 -16.297 1.312 1 96.75 176 LEU B CA 1
ATOM 2986 C C . LEU B 1 176 ? -3.523 -16.875 2.367 1 96.75 176 LEU B C 1
ATOM 2988 O O . LEU B 1 176 ? -3.924 -16.188 3.303 1 96.75 176 LEU B O 1
ATOM 2992 N N . VAL B 1 177 ? -3.803 -18.094 2.17 1 97 177 VAL B N 1
ATOM 2993 C CA . VAL B 1 177 ? -4.871 -18.719 2.943 1 97 177 VAL B CA 1
ATOM 2994 C C . VAL B 1 177 ? -4.363 -20.016 3.576 1 97 177 VAL B C 1
ATOM 2996 O O . VAL B 1 177 ? -3.625 -20.766 2.945 1 97 177 VAL B O 1
ATOM 2999 N N . SER B 1 178 ? -4.805 -20.281 4.797 1 94.81 178 SER B N 1
ATOM 3000 C CA . SER B 1 178 ? -4.422 -21.5 5.5 1 94.81 178 SER B CA 1
ATOM 3001 C C . SER B 1 178 ? -5.051 -22.734 4.848 1 94.81 178 SER B C 1
ATOM 3003 O O . SER B 1 178 ? -6.082 -22.625 4.18 1 94.81 178 SER B O 1
ATOM 3005 N N . VAL B 1 179 ? -4.469 -23.844 5 1 90 179 VAL B N 1
ATOM 3006 C CA . VAL B 1 179 ? -5.008 -25.094 4.5 1 90 179 VAL B CA 1
ATOM 3007 C C . VAL B 1 179 ? -6.207 -25.516 5.344 1 90 179 VAL B C 1
ATOM 3009 O O . VAL B 1 179 ? -7.227 -25.969 4.812 1 90 179 VAL B O 1
ATOM 3012 N N . GLY B 1 180 ? -6.164 -25.312 6.652 1 90.44 180 GLY B N 1
ATOM 3013 C CA . GLY B 1 180 ? -7.238 -25.656 7.566 1 90.44 180 GLY B CA 1
ATOM 3014 C C . GLY B 1 180 ? -7.941 -24.453 8.148 1 90.44 180 GLY B C 1
ATOM 3015 O O . GLY B 1 180 ? -7.84 -23.344 7.609 1 90.44 180 GLY B O 1
ATOM 3016 N N . GLU B 1 181 ? -8.672 -24.656 9.156 1 92.31 181 GLU B N 1
ATOM 3017 C CA . GLU B 1 181 ? -9.508 -23.625 9.766 1 92.31 181 GLU B CA 1
ATOM 3018 C C . GLU B 1 181 ? -8.656 -22.594 10.508 1 92.31 181 GLU B C 1
ATOM 3020 O O . GLU B 1 181 ? -9.031 -21.422 10.617 1 92.31 181 GLU B O 1
ATOM 3025 N N . THR B 1 182 ? -7.539 -23.109 11.023 1 91.25 182 THR B N 1
ATOM 3026 C CA . THR B 1 182 ? -6.66 -22.219 11.781 1 91.25 182 THR B CA 1
ATOM 3027 C C . THR B 1 182 ? -5.281 -22.141 11.133 1 91.25 182 THR B C 1
ATOM 3029 O O . THR B 1 182 ? -4.887 -23.047 10.391 1 91.25 182 THR B O 1
ATOM 3032 N N . TYR B 1 183 ? -4.652 -21.031 11.359 1 91.56 183 TYR B N 1
ATOM 3033 C CA . TYR B 1 183 ? -3.277 -20.891 10.891 1 91.56 183 TYR B CA 1
ATOM 3034 C C . TYR B 1 183 ? -2.289 -21.031 12.047 1 91.56 183 TYR B C 1
ATOM 3036 O O . TYR B 1 183 ? -2.266 -20.203 12.953 1 91.56 183 TYR B O 1
ATOM 3044 N N . GLU B 1 184 ? -1.526 -22 12.047 1 88.25 184 GLU B N 1
ATOM 3045 C CA . GLU B 1 184 ? -0.547 -22.281 13.094 1 88.25 184 GLU B CA 1
ATOM 3046 C C . GLU B 1 184 ? 0.869 -22.328 12.531 1 88.25 184 GLU B C 1
ATOM 3048 O O . GLU B 1 184 ? 1.683 -23.156 12.938 1 88.25 184 GLU B O 1
ATOM 3053 N N . GLY B 1 185 ? 1.081 -21.625 11.469 1 84.75 185 GLY B N 1
ATOM 3054 C CA . GLY B 1 185 ? 2.424 -21.531 10.922 1 84.75 185 GLY B CA 1
ATOM 3055 C C . GLY B 1 185 ? 2.678 -22.5 9.781 1 84.75 185 GLY B C 1
ATOM 3056 O O . GLY B 1 185 ? 3.805 -22.609 9.289 1 84.75 185 GLY B O 1
ATOM 3057 N N . GLU B 1 186 ? 1.58 -23.172 9.375 1 82.19 186 GLU B N 1
ATOM 3058 C CA . GLU B 1 186 ? 1.722 -24.094 8.25 1 82.19 186 GLU B CA 1
ATOM 3059 C C . GLU B 1 186 ? 1.874 -23.344 6.934 1 82.19 186 GLU B C 1
ATOM 3061 O O . GLU B 1 186 ? 1.763 -22.109 6.898 1 82.19 186 GLU B O 1
ATOM 3066 N N . ASP B 1 187 ? 2.102 -24.141 5.984 1 85.25 187 ASP B N 1
ATOM 3067 C CA . ASP B 1 187 ? 2.203 -23.547 4.652 1 85.25 187 ASP B CA 1
A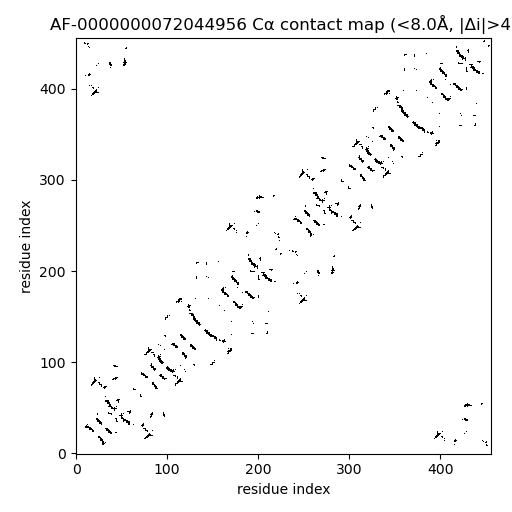TOM 3068 C C . ASP B 1 187 ? 0.867 -22.969 4.207 1 85.25 187 ASP B C 1
ATOM 3070 O O . ASP B 1 187 ? -0.189 -23.547 4.445 1 85.25 187 ASP B O 1
ATOM 3074 N N . LEU B 1 188 ? 0.996 -21.844 3.588 1 92.62 188 LEU B N 1
ATOM 3075 C CA . LEU B 1 188 ? -0.205 -21.172 3.104 1 92.62 188 LEU B CA 1
ATOM 3076 C C . LEU B 1 188 ? -0.429 -21.469 1.623 1 92.62 188 LEU B C 1
ATOM 3078 O O . LEU B 1 188 ? 0.524 -21.734 0.886 1 92.62 188 LEU B O 1
ATOM 3082 N N . LEU B 1 189 ? -1.629 -21.453 1.293 1 93.12 189 LEU B N 1
ATOM 3083 C CA . LEU B 1 189 ? -2.029 -21.547 -0.107 1 93.12 189 LEU B CA 1
ATOM 3084 C C . LEU B 1 189 ? -2.262 -20.156 -0.698 1 93.12 189 LEU B C 1
ATOM 3086 O O . LEU B 1 189 ? -2.76 -19.266 -0.012 1 93.12 189 LEU B O 1
ATOM 3090 N N . CYS B 1 190 ? -1.896 -20.016 -1.975 1 95.5 190 CYS B N 1
ATOM 3091 C CA . CYS B 1 190 ? -2.068 -18.75 -2.662 1 95.5 190 CYS B CA 1
ATOM 3092 C C . CYS B 1 190 ? -3.244 -18.797 -3.631 1 95.5 190 CYS B C 1
ATOM 3094 O O . CYS B 1 190 ? -3.33 -19.719 -4.457 1 95.5 190 CYS B O 1
ATOM 3096 N N . TYR B 1 191 ? -4.164 -17.859 -3.48 1 97.44 191 TYR B N 1
ATOM 3097 C CA . TYR B 1 191 ? -5.328 -17.75 -4.352 1 97.44 191 TYR B CA 1
ATOM 3098 C C . TYR B 1 191 ? -5.344 -16.391 -5.059 1 97.44 191 TYR B C 1
ATOM 3100 O O . TYR B 1 191 ? -4.852 -15.398 -4.523 1 97.44 191 TYR B O 1
ATOM 3108 N N . SER B 1 192 ? -5.891 -16.344 -6.234 1 98.12 192 SER B N 1
ATOM 3109 C CA . SER B 1 192 ? -6.082 -15.086 -6.934 1 98.12 192 SER B CA 1
ATOM 3110 C C . SER B 1 192 ? -7.414 -15.062 -7.676 1 98.12 192 SER B C 1
ATOM 3112 O O . SER B 1 192 ? -7.949 -16.109 -8.039 1 98.12 192 SER B O 1
ATOM 3114 N N . TRP B 1 193 ? -7.969 -13.883 -7.824 1 98.06 193 TRP B N 1
ATOM 3115 C CA . TRP B 1 193 ? -9.18 -13.703 -8.617 1 98.06 193 TRP B CA 1
ATOM 3116 C C . TRP B 1 193 ? -9.32 -12.25 -9.062 1 98.06 193 TRP B C 1
ATOM 3118 O O . TRP B 1 193 ? -8.609 -11.367 -8.57 1 98.06 193 TRP B O 1
ATOM 3128 N N . GLY B 1 194 ? -10.273 -12 -10.016 1 97.19 194 GLY B N 1
ATOM 3129 C CA . GLY B 1 194 ? -10.469 -10.695 -10.625 1 97.19 194 GLY B CA 1
ATOM 3130 C C . GLY B 1 194 ? -10.203 -10.695 -12.117 1 97.19 194 GLY B C 1
ATOM 3131 O O . GLY B 1 194 ? -10.414 -11.703 -12.797 1 97.19 194 GLY B O 1
ATOM 3132 N N . ASN B 1 195 ? -9.844 -9.477 -12.594 1 96.81 195 ASN B N 1
ATOM 3133 C CA . ASN B 1 195 ? -9.469 -9.336 -14 1 96.81 195 ASN B CA 1
ATOM 3134 C C . ASN B 1 195 ? -8.164 -10.07 -14.305 1 96.81 195 ASN B C 1
ATOM 3136 O O . ASN B 1 195 ? -7.246 -10.094 -13.484 1 96.81 195 ASN B O 1
ATOM 3140 N N . ASN B 1 196 ? -8.078 -10.586 -15.586 1 97.69 196 ASN B N 1
ATOM 3141 C CA . ASN B 1 196 ? -6.93 -11.422 -15.914 1 97.69 196 ASN B CA 1
ATOM 3142 C C . ASN B 1 196 ? -6.434 -11.164 -17.328 1 97.69 196 ASN B C 1
ATOM 3144 O O . ASN B 1 196 ? -5.828 -12.047 -17.953 1 97.69 196 ASN B O 1
ATOM 3148 N N . ASN B 1 197 ? -6.641 -10 -17.859 1 97.38 197 ASN B N 1
ATOM 3149 C CA . ASN B 1 197 ? -6.34 -9.68 -19.25 1 97.38 197 ASN B CA 1
ATOM 3150 C C . ASN B 1 197 ? -4.844 -9.773 -19.531 1 97.38 197 ASN B C 1
ATOM 3152 O O . ASN B 1 197 ? -4.438 -9.984 -20.688 1 97.38 197 ASN B O 1
ATOM 3156 N N . HIS B 1 198 ? -4.016 -9.727 -18.516 1 98 198 HIS B N 1
ATOM 3157 C CA . HIS B 1 198 ? -2.572 -9.781 -18.703 1 98 198 HIS B CA 1
ATOM 3158 C C . HIS B 1 198 ? -1.964 -10.984 -17.984 1 98 198 HIS B C 1
ATOM 3160 O O . HIS B 1 198 ? -0.741 -11.086 -17.859 1 98 198 HIS B O 1
ATOM 3166 N N . GLY B 1 199 ? -2.816 -11.875 -17.422 1 98.19 199 GLY B N 1
ATOM 3167 C CA . GLY B 1 199 ? -2.332 -13.039 -16.688 1 98.19 199 GLY B CA 1
ATOM 3168 C C . GLY B 1 199 ? -1.989 -12.727 -15.25 1 98.19 199 GLY B C 1
ATOM 3169 O O . GLY B 1 199 ? -1.229 -13.461 -14.617 1 98.19 199 GLY B O 1
ATOM 3170 N N . GLN B 1 200 ? -2.514 -11.648 -14.797 1 97.94 200 GLN B N 1
ATOM 3171 C CA . GLN B 1 200 ? -2.129 -11.172 -13.477 1 97.94 200 GLN B CA 1
ATOM 3172 C C . GLN B 1 200 ? -2.695 -12.07 -12.375 1 97.94 200 GLN B C 1
ATOM 3174 O O . GLN B 1 200 ? -2.328 -11.938 -11.211 1 97.94 200 GLN B O 1
ATOM 3179 N N . LEU B 1 201 ? -3.469 -13.078 -12.703 1 98.31 201 LEU B N 1
ATOM 3180 C CA . LEU B 1 201 ? -3.928 -14.039 -11.711 1 98.31 201 LEU B CA 1
ATOM 3181 C C . LEU B 1 201 ? -2.943 -15.195 -11.578 1 98.31 201 LEU B C 1
ATOM 3183 O O . LEU B 1 201 ? -3.012 -15.969 -10.617 1 98.31 201 LEU B O 1
ATOM 3187 N N . GLY B 1 202 ? -2.062 -15.383 -12.523 1 97.75 202 GLY B N 1
ATOM 3188 C CA . GLY B 1 202 ? -1.034 -16.406 -12.43 1 97.75 202 GLY B CA 1
ATOM 3189 C C . GLY B 1 202 ? -1.569 -17.812 -12.656 1 97.75 202 GLY B C 1
ATOM 3190 O O . GLY B 1 202 ? -1.013 -18.781 -12.141 1 97.75 202 GLY B O 1
ATOM 3191 N N . LEU B 1 203 ? -2.629 -17.953 -13.406 1 97.62 203 LEU B N 1
ATOM 3192 C CA . LEU B 1 203 ? -3.326 -19.234 -13.523 1 97.62 203 LEU B CA 1
ATOM 3193 C C . LEU B 1 203 ? -3.059 -19.875 -14.883 1 97.62 203 LEU B C 1
ATOM 3195 O O . LEU B 1 203 ? -3.654 -20.891 -15.211 1 97.62 203 LEU B O 1
ATOM 3199 N N . GLY B 1 204 ? -2.285 -19.266 -15.711 1 97.5 204 GLY B N 1
ATOM 3200 C CA . GLY B 1 204 ? -1.839 -19.875 -16.953 1 97.5 204 GLY B CA 1
ATOM 3201 C C . GLY B 1 204 ? -2.689 -19.5 -18.141 1 97.5 204 GLY B C 1
ATOM 3202 O O . GLY B 1 204 ? -2.564 -20.094 -19.219 1 97.5 204 GLY B O 1
ATOM 3203 N N . ASP B 1 205 ? -3.631 -18.578 -17.938 1 97.88 205 ASP B N 1
ATOM 3204 C CA . ASP B 1 205 ? -4.496 -18.078 -19 1 97.88 205 ASP B CA 1
ATOM 3205 C C . ASP B 1 205 ? -4.816 -16.594 -18.797 1 97.88 205 ASP B C 1
ATOM 3207 O O . ASP B 1 205 ? -4.215 -15.938 -17.938 1 97.88 205 ASP B O 1
ATOM 3211 N N . ARG B 1 206 ? -5.707 -16.062 -19.609 1 97.88 206 ARG B N 1
ATOM 3212 C CA . ARG B 1 206 ? -6.074 -14.648 -19.5 1 97.88 206 ARG B CA 1
ATOM 3213 C C . ARG B 1 206 ? -7.559 -14.492 -19.188 1 97.88 206 ARG B C 1
ATOM 3215 O O . ARG B 1 206 ? -8.148 -13.445 -19.453 1 97.88 206 ARG B O 1
ATOM 3222 N N . GLU B 1 207 ? -8.188 -15.586 -18.688 1 97.12 207 GLU B N 1
ATOM 3223 C CA . GLU B 1 207 ? -9.602 -15.523 -18.344 1 97.12 207 GLU B CA 1
ATOM 3224 C C . GLU B 1 207 ? -9.797 -14.977 -16.938 1 97.12 207 GLU B C 1
ATOM 3226 O O . GLU B 1 207 ? -9.18 -15.461 -15.984 1 97.12 207 GLU B O 1
ATOM 3231 N N . SER B 1 208 ? -10.664 -14.047 -16.812 1 97.69 208 SER B N 1
ATOM 3232 C CA . SER B 1 208 ? -10.961 -13.453 -15.508 1 97.69 208 SER B CA 1
ATOM 3233 C C . SER B 1 208 ? -11.711 -14.438 -14.609 1 97.69 208 SER B C 1
ATOM 3235 O O . SER B 1 208 ? -12.344 -15.375 -15.102 1 97.69 208 SER B O 1
ATOM 3237 N N . ARG B 1 209 ? -11.555 -14.328 -13.344 1 97.38 209 ARG B N 1
ATOM 3238 C CA . ARG B 1 209 ? -12.227 -15.156 -12.344 1 97.38 209 ARG B CA 1
ATOM 3239 C C . ARG B 1 209 ? -13.055 -14.305 -11.391 1 97.38 209 ARG B C 1
ATOM 3241 O O . ARG B 1 209 ? -12.57 -13.297 -10.875 1 97.38 209 ARG B O 1
ATOM 3248 N N . ILE B 1 210 ? -14.281 -14.68 -11.102 1 95.88 210 ILE B N 1
ATOM 3249 C CA . ILE B 1 210 ? -15.125 -13.953 -10.164 1 95.88 210 ILE B CA 1
ATOM 3250 C C . ILE B 1 210 ? -14.922 -14.5 -8.75 1 95.88 210 ILE B C 1
ATOM 3252 O O . ILE B 1 210 ? -15.273 -13.852 -7.77 1 95.88 210 ILE B O 1
ATOM 3256 N N . HIS B 1 211 ? -14.328 -15.711 -8.711 1 97.25 211 HIS B N 1
ATOM 3257 C CA . HIS B 1 211 ? -14.023 -16.359 -7.445 1 97.25 211 HIS B CA 1
ATOM 3258 C C . HIS B 1 211 ? -12.547 -16.719 -7.34 1 97.25 211 HIS B C 1
ATOM 3260 O O . HIS B 1 211 ? -11.875 -16.922 -8.359 1 97.25 211 HIS B O 1
ATOM 3266 N N . PRO B 1 212 ? -12.078 -16.781 -6.051 1 98 212 PRO B N 1
ATOM 3267 C CA . PRO B 1 212 ? -10.672 -17.156 -5.879 1 98 212 PRO B CA 1
ATOM 3268 C C . PRO B 1 212 ? -10.344 -18.516 -6.48 1 98 212 PRO B C 1
ATOM 3270 O O . PRO B 1 212 ? -11.141 -19.453 -6.355 1 98 212 PRO B O 1
ATOM 3273 N N . GLU B 1 213 ? -9.203 -18.531 -7.125 1 98.06 213 GLU B N 1
ATOM 3274 C CA . GLU B 1 213 ? -8.695 -19.781 -7.652 1 98.06 213 GLU B CA 1
ATOM 3275 C C . GLU B 1 213 ? -7.266 -20.047 -7.18 1 98.06 213 GLU B C 1
ATOM 3277 O O . GLU B 1 213 ? -6.445 -19.125 -7.141 1 98.06 213 GLU B O 1
ATOM 3282 N N . LEU B 1 214 ? -6.98 -21.266 -6.844 1 96.12 214 LEU B N 1
ATOM 3283 C CA . LEU B 1 214 ? -5.691 -21.672 -6.301 1 96.12 214 LEU B CA 1
ATOM 3284 C C . LEU B 1 214 ? -4.594 -21.562 -7.355 1 96.12 214 LEU B C 1
ATOM 3286 O O . LEU B 1 214 ? -4.777 -22 -8.492 1 96.12 214 LEU B O 1
ATOM 3290 N N . LEU B 1 215 ? -3.447 -20.938 -6.992 1 94.5 215 LEU B N 1
ATOM 3291 C CA . LEU B 1 215 ? -2.248 -20.938 -7.824 1 94.5 215 LEU B CA 1
ATOM 3292 C C . LEU B 1 215 ? -1.456 -22.234 -7.641 1 94.5 215 LEU B C 1
ATOM 3294 O O . LEU B 1 215 ? -0.479 -22.266 -6.891 1 94.5 215 LEU B O 1
ATOM 3298 N N . LYS B 1 216 ? -1.716 -23.203 -8.359 1 88.25 216 LYS B N 1
ATOM 3299 C CA . LYS B 1 216 ? -1.158 -24.531 -8.203 1 88.25 216 LYS B CA 1
ATOM 3300 C C . LYS B 1 216 ? 0.343 -24.547 -8.469 1 88.25 216 LYS B C 1
ATOM 3302 O O . LYS B 1 216 ? 1.084 -25.328 -7.867 1 88.25 216 LYS B O 1
ATOM 3307 N N . HIS B 1 217 ? 0.76 -23.688 -9.305 1 82.25 217 HIS B N 1
ATOM 3308 C CA . HIS B 1 217 ? 2.158 -23.672 -9.727 1 82.25 217 HIS B CA 1
ATOM 3309 C C . HIS B 1 217 ? 3.055 -23.094 -8.641 1 82.25 217 HIS B C 1
ATOM 3311 O O . HIS B 1 217 ? 4.273 -23.266 -8.672 1 82.25 217 HIS B O 1
ATOM 3317 N N . LEU B 1 218 ? 2.527 -22.344 -7.773 1 82.62 218 LEU B N 1
ATOM 3318 C CA . LEU B 1 218 ? 3.309 -21.859 -6.641 1 82.62 218 LEU B CA 1
ATOM 3319 C C . LEU B 1 218 ? 3.326 -22.875 -5.512 1 82.62 218 LEU B C 1
ATOM 3321 O O . LEU B 1 218 ? 4.266 -22.906 -4.715 1 82.62 218 LEU B O 1
ATOM 3325 N N . THR B 1 219 ? 2.217 -23.625 -5.449 1 65.69 219 THR B N 1
ATOM 3326 C CA . THR B 1 219 ? 2.115 -24.672 -4.441 1 65.69 219 THR B CA 1
ATOM 3327 C C . THR B 1 219 ? 3.035 -25.844 -4.781 1 65.69 219 THR B C 1
ATOM 3329 O O . THR B 1 219 ? 3.627 -26.453 -3.887 1 65.69 219 THR B O 1
ATOM 3332 N N . SER B 1 220 ? 2.996 -26.328 -6.012 1 56.62 220 SER B N 1
ATOM 3333 C CA . SER B 1 220 ? 3.834 -27.438 -6.461 1 56.62 220 SER B CA 1
ATOM 3334 C C . SER B 1 220 ? 5.316 -27.109 -6.309 1 56.62 220 SER B C 1
ATOM 3336 O O . SER B 1 220 ? 6.148 -28 -6.172 1 56.62 220 SER B O 1
ATOM 3338 N N . ILE B 1 221 ? 5.527 -25.891 -6.438 1 50.03 221 ILE B N 1
ATOM 3339 C CA . ILE B 1 221 ? 6.898 -25.5 -6.125 1 50.03 221 ILE B CA 1
ATOM 3340 C C . ILE B 1 221 ? 7.195 -25.797 -4.656 1 50.03 221 ILE B C 1
ATOM 3342 O O . ILE B 1 221 ? 8.359 -25.922 -4.262 1 50.03 221 ILE B O 1
ATOM 3346 N N . LEU B 1 222 ? 5.969 -26.062 -3.994 1 47.47 222 LEU B N 1
ATOM 3347 C CA . LEU B 1 222 ? 6.031 -26.516 -2.609 1 47.47 222 LEU B CA 1
ATOM 3348 C C . LEU B 1 222 ? 6.016 -28.031 -2.531 1 47.47 222 LEU B C 1
ATOM 3350 O O . LEU B 1 222 ? 5.012 -28.672 -2.867 1 47.47 222 LEU B O 1
ATOM 3354 N N . PRO B 1 223 ? 7.016 -28.75 -2.695 1 42.53 223 PRO B N 1
ATOM 3355 C CA . PRO B 1 223 ? 7.008 -30.203 -2.822 1 42.53 223 PRO B CA 1
ATOM 3356 C C . PRO B 1 223 ? 5.914 -30.859 -1.982 1 42.53 223 PRO B C 1
ATOM 3358 O O . PRO B 1 223 ? 5.422 -31.938 -2.334 1 42.53 223 PRO B O 1
ATOM 3361 N N . GLY B 1 224 ? 5.727 -30.578 -0.734 1 39.78 224 GLY B N 1
ATOM 3362 C CA . GLY B 1 224 ? 5.035 -31.469 0.181 1 39.78 224 GLY B CA 1
ATOM 3363 C C . GLY B 1 224 ? 3.551 -31.594 -0.107 1 39.78 224 GLY B C 1
ATOM 3364 O O . GLY B 1 224 ? 2.854 -32.406 0.515 1 39.78 224 GLY B O 1
ATOM 3365 N N . LEU B 1 225 ? 2.98 -30.641 -0.596 1 38.59 225 LEU B N 1
ATOM 3366 C CA . LEU B 1 225 ? 1.532 -30.703 -0.433 1 38.59 225 LEU B CA 1
ATOM 3367 C C . LEU B 1 225 ? 0.92 -31.703 -1.408 1 38.59 225 LEU B C 1
ATOM 3369 O O . LEU B 1 225 ? -0.036 -32.406 -1.066 1 38.59 225 LEU B O 1
ATOM 3373 N N . PHE B 1 226 ? 1.094 -31.703 -2.787 1 37 226 PHE B N 1
ATOM 3374 C CA . PHE B 1 226 ? 0.218 -32.562 -3.578 1 37 226 PHE B CA 1
ATOM 3375 C C . PHE B 1 226 ? 0.846 -33.938 -3.783 1 37 226 PHE B C 1
ATOM 3377 O O . PHE B 1 226 ? 0.328 -34.75 -4.547 1 37 226 PHE B O 1
ATOM 3384 N N . MET B 1 227 ? 2.049 -34.219 -3.324 1 30.56 227 MET B N 1
ATOM 3385 C CA . MET B 1 227 ? 2.389 -35.594 -3.674 1 30.56 227 MET B CA 1
ATOM 3386 C C . MET B 1 227 ? 1.548 -36.594 -2.871 1 30.56 227 MET B C 1
ATOM 3388 O O . MET B 1 227 ? 1.711 -37.812 -3.008 1 30.56 227 MET B O 1
ATOM 3392 N N . ARG B 1 228 ? 0.614 -36.188 -2.014 1 26.95 228 ARG B N 1
ATOM 3393 C CA . ARG B 1 228 ? -0.113 -37.406 -1.68 1 26.95 228 ARG B CA 1
ATOM 3394 C C . ARG B 1 228 ? -1.188 -37.719 -2.719 1 26.95 228 ARG B C 1
ATOM 3396 O O . ARG B 1 228 ? -1.833 -36.812 -3.234 1 26.95 228 ARG B O 1
#